Protein AF-0000000078758642 (afdb_homodimer)

Foldseek 3Di:
DWDKDWAADPPVRWIKIWIFDPPPDTDIDIGGSPDDDDDDDLVRQCVPPNDVSSQVCCCPVLVHDDDKDKDADLVLVLVCCCQLPVQFFWWQDPVGIDTDHSVRLSVLQDDDQDPVNDPVSVVSNVRSVLRVLVVCLDDVNVVVVVVVCVVPVPRMDIPDDPVVVSVVSVVVNVCVVPDDDDDDPPDDPQWDFDQDPVRDGDIDGNVVVRSVVSCCRRVVPVD/DWDKDWAADPPVRWIKIWIWDPPPDTDIDIGGSPDDDDDDDLVRQCVPPNDVSSQVCCCPVLVHDDDKDKDADLVLVLVCLCQLPVQFFWWQDPVGIDTDHSVRLSVLQDDDQDPVNDPVSVVSNVRSVLRVLVVCLDPVNVVVVVVVCVVPVPRMDIPDDPVVVSVVSVVVNVCVVPDDDDDDPPDPPQWDFDQDPVRPGDIDGNVVVRSVVSCCRRVVPVD

pLDDT: mean 82.71, std 13.51, range [29.08, 97.62]

Secondary structure (DSSP, 8-state):
-EEEEEEE-TTTT--EEEEEE-SSS-EEEEE-TT-EEEEEEHHHHHHHH-HHHHHHIIIIIS-----EEEEEEHHHHHHHHHHH-TT-EEEEETTEEEEE-HHHHHHHTS----TT---HHHHHHHHHHHHHHHHHTSHHHHHHHHHHHHH-GGGEEESS-HHHHHHHHHHHHHHHTS--EEEEESPTTSEEEEE-TTS-EEEEE-HHHHHHHHHHHHHTTT-/-EEEEEEE-TTTT--EEEEEE-SSS-EEEEE-TT-EEEEEEHHHHHHHH-HHHHHHIIIIIS-----EEEEEEHHHHHHHHHHH-TT-EEEEETTEEEEE-HHHHHHHTS----TT---HHHHHHHHHHHHHHHHHTSHHHHHHHHHHHHH-GGGEEESS-HHHHHHHHHHHHHHHTS--EEEEESPTTSEEEEE-TTS-EEEEE-HHHHHHHHHHHHHTTT-

Organism: Enterococcus faecium (strain ATCC BAA-472 / TX0016 / DO) (NCBI:txid333849)

Sequence (446 aa):
MNFLVVLKDTLIERSTFLYVQLQENKTLLHFSPEFHLEGLTLGEIYQAEGLSAVLHFFKVELELPVKDYIELSLESWDRAVVELFPEGLMIDTNDGKIHLTAAELQKQMRYQIDDENSFSIFRRQQKILKSFLKVISKKRNLIKTTQLLKKYPGLLHTSIQFPQLITMIHRFIRMQQLPSKKLFLPLTDTFRVVNREDKKKVIVIDFTRNRNVLHQVAMEKANMNFLVVLKDTLIERSTFLYVQLQENKTLLHFSPEFHLEGLTLGEIYQAEGLSAVLHFFKVELELPVKDYIELSLESWDRAVVELFPEGLMIDTNDGKIHLTAAELQKQMRYQIDDENSFSIFRRQQKILKSFLKVISKKRNLIKTTQLLKKYPGLLHTSIQFPQLITMIHRFIRMQQLPSKKLFLPLTDTFRVVNREDKKKVIVIDFTRNRNVLHQVAMEKAN

Structure (mmCIF, N/CA/C/O backbone):
data_AF-0000000078758642-model_v1
#
loop_
_entity.id
_entity.type
_entity.pdbx_description
1 polymer 'Transcriptional regulator'
#
loop_
_atom_site.group_PDB
_atom_site.id
_atom_site.type_symbol
_atom_site.label_atom_id
_atom_site.label_alt_id
_atom_site.label_comp_id
_atom_site.label_asym_id
_atom_site.label_entity_id
_atom_site.label_seq_id
_atom_site.pdbx_PDB_ins_code
_atom_site.Cartn_x
_atom_site.Cartn_y
_atom_site.Cartn_z
_atom_site.occupancy
_atom_site.B_iso_or_equiv
_atom_site.auth_seq_id
_atom_site.auth_comp_id
_atom_site.auth_asym_id
_atom_site.auth_atom_id
_atom_site.pdbx_PDB_model_num
ATOM 1 N N . MET A 1 1 ? 16.516 -22.172 -12.594 1 82.56 1 MET A N 1
ATOM 2 C CA . MET A 1 1 ? 15.547 -21.422 -13.391 1 82.56 1 MET A CA 1
ATOM 3 C C . MET A 1 1 ? 14.383 -20.953 -12.531 1 82.56 1 MET A C 1
ATOM 5 O O . MET A 1 1 ? 13.859 -21.703 -11.711 1 82.56 1 MET A O 1
ATOM 9 N N . ASN A 1 2 ? 14.102 -19.672 -12.523 1 88.81 2 ASN A N 1
ATOM 10 C CA . ASN A 1 2 ? 12.984 -19.047 -11.82 1 88.81 2 ASN A CA 1
ATOM 11 C C . ASN A 1 2 ? 11.953 -18.484 -12.797 1 88.81 2 ASN A C 1
ATOM 13 O O . ASN A 1 2 ? 12.312 -17.781 -13.742 1 88.81 2 ASN A O 1
ATOM 17 N N . PHE A 1 3 ? 10.758 -18.922 -12.578 1 91.75 3 PHE A N 1
ATOM 18 C CA . PHE A 1 3 ? 9.734 -18.406 -13.477 1 91.75 3 PHE A CA 1
ATOM 19 C C . PHE A 1 3 ? 8.422 -18.188 -12.734 1 91.75 3 PHE A C 1
ATOM 21 O O . PHE A 1 3 ? 8.234 -18.688 -11.625 1 91.75 3 PHE A O 1
ATOM 28 N N . LEU A 1 4 ? 7.578 -17.359 -13.273 1 95.5 4 LEU A N 1
ATOM 29 C CA . LEU A 1 4 ? 6.262 -17.031 -12.734 1 95.5 4 LEU A CA 1
ATOM 30 C C . LEU A 1 4 ? 5.156 -17.656 -13.578 1 95.5 4 LEU A C 1
ATOM 32 O O . LEU A 1 4 ? 5.191 -17.578 -14.812 1 95.5 4 LEU A O 1
ATOM 36 N N . VAL A 1 5 ? 4.273 -18.359 -12.953 1 94.88 5 VAL A N 1
ATOM 37 C CA . VAL A 1 5 ? 3.076 -18.875 -13.609 1 94.88 5 VAL A CA 1
ATOM 38 C C . VAL A 1 5 ? 1.867 -18.031 -13.211 1 94.88 5 VAL A C 1
ATOM 40 O O . VAL A 1 5 ? 1.606 -17.828 -12.016 1 94.88 5 VAL A O 1
ATOM 43 N N . VAL A 1 6 ? 1.162 -17.547 -14.164 1 96.25 6 VAL A N 1
ATOM 44 C CA . VAL A 1 6 ? -0.062 -16.797 -13.914 1 96.25 6 VAL A CA 1
ATOM 45 C C . VAL A 1 6 ? -1.27 -17.594 -14.391 1 96.25 6 VAL A C 1
ATOM 47 O O . VAL A 1 6 ? -1.35 -17.984 -15.555 1 96.25 6 VAL A O 1
ATOM 50 N N . LEU A 1 7 ? -2.115 -17.953 -13.516 1 95.31 7 LEU A N 1
ATOM 51 C CA . LEU A 1 7 ? -3.408 -18.547 -13.852 1 95.31 7 LEU A CA 1
ATOM 52 C C . LEU A 1 7 ? -4.48 -17.469 -13.961 1 95.31 7 LEU A C 1
ATOM 54 O O . LEU A 1 7 ? -5.074 -17.062 -12.961 1 95.31 7 LEU A O 1
ATOM 58 N N . LYS A 1 8 ? -4.688 -17.062 -15.172 1 94.38 8 LYS A N 1
ATOM 59 C CA . LYS A 1 8 ? -5.539 -15.906 -15.461 1 94.38 8 LYS A CA 1
ATOM 60 C C . LYS A 1 8 ? -7.012 -16.312 -15.508 1 94.38 8 LYS A C 1
ATOM 62 O O . LYS A 1 8 ? -7.398 -17.172 -16.297 1 94.38 8 LYS A O 1
ATOM 67 N N . ASP A 1 9 ? -7.781 -15.805 -14.672 1 91.88 9 ASP A N 1
ATOM 68 C CA . ASP A 1 9 ? -9.227 -16.031 -14.695 1 91.88 9 ASP A CA 1
ATOM 69 C C . ASP A 1 9 ? -9.969 -14.742 -15.055 1 91.88 9 ASP A C 1
ATOM 71 O O . ASP A 1 9 ? -10.219 -13.898 -14.188 1 91.88 9 ASP A O 1
ATOM 75 N N . THR A 1 10 ? -10.375 -14.648 -16.266 1 86.19 10 THR A N 1
ATOM 76 C CA . THR A 1 10 ? -11.047 -13.438 -16.734 1 86.19 10 THR A CA 1
ATOM 77 C C . THR A 1 10 ? -12.516 -13.445 -16.328 1 86.19 10 THR A C 1
ATOM 79 O O . THR A 1 10 ? -13.156 -12.391 -16.297 1 86.19 10 THR A O 1
ATOM 82 N N . LEU A 1 11 ? -12.984 -14.656 -16.109 1 84.25 11 LEU A N 1
ATOM 83 C CA . LEU A 1 11 ? -14.406 -14.773 -15.789 1 84.25 11 LEU A CA 1
ATOM 84 C C . LEU A 1 11 ? -14.719 -14.109 -14.453 1 84.25 11 LEU A C 1
ATOM 86 O O . LEU A 1 11 ? -15.688 -13.352 -14.344 1 84.25 11 LEU A O 1
ATOM 90 N N . ILE A 1 12 ? -13.875 -14.352 -13.43 1 81.94 12 ILE A N 1
ATOM 91 C CA . ILE A 1 12 ? -14.148 -13.758 -12.125 1 81.94 12 ILE A CA 1
ATOM 92 C C . ILE A 1 12 ? -13.133 -12.656 -11.828 1 81.94 12 ILE A C 1
ATOM 94 O O . ILE A 1 12 ? -13.125 -12.086 -10.734 1 81.94 12 ILE A O 1
ATOM 98 N N . GLU A 1 13 ? -12.266 -12.391 -12.75 1 81.75 13 GLU A N 1
ATOM 99 C CA . GLU A 1 13 ? -11.258 -11.344 -12.664 1 81.75 13 GLU A CA 1
ATOM 100 C C . GLU A 1 13 ? -10.375 -11.523 -11.438 1 81.75 13 GLU A C 1
ATOM 102 O O . GLU A 1 13 ? -10.117 -10.57 -10.703 1 81.75 13 GLU A O 1
ATOM 107 N N . ARG A 1 14 ? -10.094 -12.766 -11.109 1 84.5 14 ARG A N 1
ATOM 108 C CA . ARG A 1 14 ? -9.18 -13.125 -10.023 1 84.5 14 ARG A CA 1
ATOM 109 C C . ARG A 1 14 ? -8.156 -14.156 -10.492 1 84.5 14 ARG A C 1
ATOM 111 O O . ARG A 1 14 ? -8.484 -15.336 -10.648 1 84.5 14 ARG A O 1
ATOM 118 N N . SER A 1 15 ? -6.988 -13.664 -10.672 1 90.06 15 SER A N 1
ATOM 119 C CA . SER A 1 15 ? -5.898 -14.523 -11.133 1 90.06 15 SER A CA 1
ATOM 120 C C . SER A 1 15 ? -4.984 -14.914 -9.977 1 90.06 15 SER A C 1
ATOM 122 O O . SER A 1 15 ? -4.84 -14.164 -9.008 1 90.06 15 SER A O 1
ATOM 124 N N . THR A 1 16 ? -4.418 -16.078 -10.047 1 91.62 16 THR A N 1
ATOM 125 C CA . THR A 1 16 ? -3.439 -16.5 -9.055 1 91.62 16 THR A CA 1
ATOM 126 C C . THR A 1 16 ? -2.039 -16.547 -9.656 1 91.62 16 THR A C 1
ATOM 128 O O . THR A 1 16 ? -1.887 -16.594 -10.883 1 91.62 16 THR A O 1
ATOM 131 N N . PHE A 1 17 ? -1.077 -16.422 -8.789 1 94 17 PHE A N 1
ATOM 132 C CA . PHE A 1 17 ? 0.309 -16.312 -9.219 1 94 17 PHE A CA 1
ATOM 133 C C . PHE A 1 17 ? 1.184 -17.344 -8.531 1 94 17 PHE A C 1
ATOM 135 O O . PHE A 1 17 ? 1.142 -17.484 -7.305 1 94 17 PHE A O 1
ATOM 142 N N . LEU A 1 18 ? 1.919 -18.125 -9.328 1 92.5 18 LEU A N 1
ATOM 143 C CA . LEU A 1 18 ? 2.816 -19.141 -8.781 1 92.5 18 LEU A CA 1
ATOM 144 C C . LEU A 1 18 ? 4.262 -18.859 -9.188 1 92.5 18 LEU A C 1
ATOM 146 O O . LEU A 1 18 ? 4.578 -18.797 -10.375 1 92.5 18 LEU A O 1
ATOM 150 N N . TYR A 1 19 ? 5.074 -18.594 -8.148 1 91.5 19 TYR A N 1
ATOM 151 C CA . TYR A 1 19 ? 6.508 -18.438 -8.359 1 91.5 19 TYR A CA 1
ATOM 152 C C . TYR A 1 19 ? 7.234 -19.75 -8.125 1 91.5 19 TYR A C 1
ATOM 154 O O . TYR A 1 19 ? 7.094 -20.375 -7.07 1 91.5 19 TYR A O 1
ATOM 162 N N . VAL A 1 20 ? 8.031 -20.203 -9.156 1 88.94 20 VAL A N 1
ATOM 163 C CA . VAL A 1 20 ? 8.703 -21.5 -9.078 1 88.94 20 VAL A CA 1
ATOM 164 C C . VAL A 1 20 ? 10.211 -21.297 -9.234 1 88.94 20 VAL A C 1
ATOM 166 O O . VAL A 1 20 ? 10.664 -20.656 -10.188 1 88.94 20 VAL A O 1
ATOM 169 N N . GLN A 1 21 ? 10.867 -21.844 -8.297 1 85.44 21 GLN A N 1
ATOM 170 C CA . GLN A 1 21 ? 12.312 -21.922 -8.406 1 85.44 21 GLN A CA 1
ATOM 171 C C . GLN A 1 21 ? 12.766 -23.375 -8.594 1 85.44 21 GLN A C 1
ATOM 173 O O . GLN A 1 21 ? 12.562 -24.219 -7.711 1 85.44 21 GLN A O 1
ATOM 178 N N . LEU A 1 22 ? 13.328 -23.812 -9.773 1 79.81 22 LEU A N 1
ATOM 179 C CA . LEU A 1 22 ? 13.703 -25.188 -10.086 1 79.81 22 LEU A CA 1
ATOM 180 C C . LEU A 1 22 ? 15.195 -25.406 -9.898 1 79.81 22 LEU A C 1
ATOM 182 O O . LEU A 1 22 ? 15.766 -26.359 -10.438 1 79.81 22 LEU A O 1
ATOM 186 N N . GLN A 1 23 ? 15.844 -24.703 -9.156 1 73.94 23 GLN A N 1
ATOM 187 C CA . GLN A 1 23 ? 17.25 -24.969 -8.914 1 73.94 23 GLN A CA 1
ATOM 188 C C . GLN A 1 23 ? 17.438 -25.984 -7.777 1 73.94 23 GLN A C 1
ATOM 190 O O . GLN A 1 23 ? 16.531 -26.766 -7.492 1 73.94 23 GLN A O 1
ATOM 195 N N . GLU A 1 24 ? 18.5 -26.016 -7.051 1 61.09 24 GLU A N 1
ATOM 196 C CA . GLU A 1 24 ? 18.859 -27.047 -6.09 1 61.09 24 GLU A CA 1
ATOM 197 C C . GLU A 1 24 ? 17.781 -27.203 -5.016 1 61.09 24 GLU A C 1
ATOM 199 O O . GLU A 1 24 ? 17.469 -28.328 -4.598 1 61.09 24 GLU A O 1
ATOM 204 N N . ASN A 1 25 ? 17.203 -26.109 -4.602 1 62 25 ASN A N 1
ATOM 205 C CA . ASN A 1 25 ? 16.109 -26.203 -3.639 1 62 25 ASN A CA 1
ATOM 206 C C . ASN A 1 25 ? 14.805 -25.672 -4.215 1 62 25 ASN A C 1
ATOM 208 O O . ASN A 1 25 ? 14.742 -24.516 -4.648 1 62 25 ASN A O 1
ATOM 212 N N . LYS A 1 26 ? 13.898 -26.656 -4.598 1 70.44 26 LYS A N 1
ATOM 213 C CA . LYS A 1 26 ? 12.617 -26.328 -5.207 1 70.44 26 LYS A CA 1
ATOM 214 C C . LYS A 1 26 ? 11.766 -25.469 -4.273 1 70.44 26 LYS A C 1
ATOM 216 O O . LYS A 1 26 ? 11.547 -25.844 -3.117 1 70.44 26 LYS A O 1
ATOM 221 N N . THR A 1 27 ? 11.562 -24.203 -4.703 1 78.62 27 THR A N 1
ATOM 222 C CA . THR A 1 27 ? 10.672 -23.312 -3.947 1 78.62 27 THR A CA 1
ATOM 223 C C . THR A 1 27 ? 9.438 -22.969 -4.766 1 78.62 27 THR A C 1
ATOM 225 O O . THR A 1 27 ? 9.547 -22.609 -5.941 1 78.62 27 THR A O 1
ATOM 228 N N . LEU A 1 28 ? 8.352 -23.297 -4.203 1 84.88 28 LEU A N 1
ATOM 229 C CA . LEU A 1 28 ? 7.07 -22.953 -4.809 1 84.88 28 LEU A CA 1
ATOM 230 C C . LEU A 1 28 ? 6.309 -21.953 -3.939 1 84.88 28 LEU A C 1
ATOM 232 O O . LEU A 1 28 ? 5.977 -22.266 -2.789 1 84.88 28 LEU A O 1
ATOM 236 N N . LEU A 1 29 ? 6.113 -20.781 -4.527 1 87.31 29 LEU A N 1
ATOM 237 C CA . LEU A 1 29 ? 5.359 -19.75 -3.814 1 87.31 29 LEU A CA 1
ATOM 238 C C . LEU A 1 29 ? 4.059 -19.438 -4.543 1 87.31 29 LEU A C 1
ATOM 240 O O . LEU A 1 29 ? 4.074 -19.062 -5.719 1 87.31 29 LEU A O 1
ATOM 244 N N . HIS A 1 30 ? 2.947 -19.594 -3.857 1 89.12 30 HIS A N 1
ATOM 245 C CA . HIS A 1 30 ? 1.639 -19.297 -4.43 1 89.12 30 HIS A CA 1
ATOM 246 C C . HIS A 1 30 ? 1.058 -18.016 -3.844 1 89.12 30 HIS A C 1
ATOM 248 O O . HIS A 1 30 ? 0.924 -17.891 -2.625 1 89.12 30 HIS A O 1
ATOM 254 N N . PHE A 1 31 ? 0.728 -17.125 -4.75 1 88.25 31 PHE A N 1
ATOM 255 C CA . PHE A 1 31 ? 0.212 -15.836 -4.309 1 88.25 31 PHE A CA 1
ATOM 256 C C . PHE A 1 31 ? -1.251 -15.672 -4.703 1 88.25 31 PHE A C 1
ATOM 258 O O . PHE A 1 31 ? -1.626 -15.953 -5.844 1 88.25 31 PHE A O 1
ATOM 265 N N . SER A 1 32 ? -1.972 -15.227 -3.766 1 86.12 32 SER A N 1
ATOM 266 C CA . SER A 1 32 ? -3.346 -14.836 -4.062 1 86.12 32 SER A CA 1
ATOM 267 C C . SER A 1 32 ? -3.391 -13.508 -4.816 1 86.12 32 SER A C 1
ATOM 269 O O . SER A 1 32 ? -2.467 -12.695 -4.711 1 86.12 32 SER A O 1
ATOM 271 N N . PRO A 1 33 ? -4.469 -13.289 -5.543 1 85.38 33 PRO A N 1
ATOM 272 C CA . PRO A 1 33 ? -4.613 -11.984 -6.203 1 85.38 33 PRO A CA 1
ATOM 273 C C . PRO A 1 33 ? -4.73 -10.828 -5.215 1 85.38 33 PRO A C 1
ATOM 275 O O . PRO A 1 33 ? -4.48 -9.68 -5.57 1 85.38 33 PRO A O 1
ATOM 278 N N . GLU A 1 34 ? -5.031 -11.086 -3.945 1 77.88 34 GLU A N 1
ATOM 279 C CA . GLU A 1 34 ? -5.234 -10.039 -2.947 1 77.88 34 GLU A CA 1
ATOM 280 C C . GLU A 1 34 ? -3.92 -9.648 -2.281 1 77.88 34 GLU A C 1
ATOM 282 O O . GLU A 1 34 ? -3.869 -8.68 -1.514 1 77.88 34 GLU A O 1
ATOM 287 N N . PHE A 1 35 ? -2.961 -10.414 -2.662 1 80.62 35 PHE A N 1
ATOM 288 C CA . PHE A 1 35 ? -1.677 -10.125 -2.033 1 80.62 35 PHE A CA 1
ATOM 289 C C . PHE A 1 35 ? -1.177 -8.742 -2.439 1 80.62 35 PHE A C 1
ATOM 291 O O . PHE A 1 35 ? -1.293 -8.352 -3.604 1 80.62 35 PHE A O 1
ATOM 298 N N . HIS A 1 36 ? -0.749 -7.977 -1.498 1 75.12 36 HIS A N 1
ATOM 299 C CA . HIS A 1 36 ? -0.187 -6.652 -1.748 1 75.12 36 HIS A CA 1
ATOM 300 C C . HIS A 1 36 ? 0.88 -6.305 -0.717 1 75.12 36 HIS A C 1
ATOM 302 O O . HIS A 1 36 ? 0.966 -6.941 0.334 1 75.12 36 HIS A O 1
ATOM 308 N N . LEU A 1 37 ? 1.744 -5.402 -1.104 1 67.69 37 LEU A N 1
ATOM 309 C CA . LEU A 1 37 ? 2.693 -4.832 -0.155 1 67.69 37 LEU A CA 1
ATOM 310 C C . LEU A 1 37 ? 2.197 -3.486 0.366 1 67.69 37 LEU A C 1
ATOM 312 O O . LEU A 1 37 ? 1.196 -2.957 -0.121 1 67.69 37 LEU A O 1
ATOM 316 N N . GLU A 1 38 ? 2.777 -3.146 1.451 1 62.97 38 GLU A N 1
ATOM 317 C CA . GLU A 1 38 ? 2.434 -1.85 2.027 1 62.97 38 GLU A CA 1
ATOM 318 C C . GLU A 1 38 ? 2.709 -0.718 1.041 1 62.97 38 GLU A C 1
ATOM 320 O O . GLU A 1 38 ? 3.695 -0.755 0.304 1 62.97 38 GLU A O 1
ATOM 325 N N . GLY A 1 39 ? 1.66 0.075 0.82 1 65.31 39 GLY A N 1
ATOM 326 C CA . GLY A 1 39 ? 1.907 1.26 0.014 1 65.31 39 GLY A CA 1
ATOM 327 C C . GLY A 1 39 ? 2.896 2.219 0.649 1 65.31 39 GLY A C 1
ATOM 328 O O . GLY A 1 39 ? 3.334 2.008 1.783 1 65.31 39 GLY A O 1
ATOM 329 N N . LEU A 1 40 ? 3.365 3.129 -0.183 1 70.62 40 LEU A N 1
ATOM 330 C CA . LEU A 1 40 ? 4.227 4.168 0.371 1 70.62 40 LEU A CA 1
ATOM 331 C C . LEU A 1 40 ? 3.477 5.004 1.404 1 70.62 40 LEU A C 1
ATOM 333 O O . LEU A 1 40 ? 2.299 5.312 1.22 1 70.62 40 LEU A O 1
ATOM 337 N N . THR A 1 41 ? 4.172 5.266 2.465 1 79.94 41 THR A N 1
ATOM 338 C CA . THR A 1 41 ? 3.604 6.176 3.455 1 79.94 41 THR A CA 1
ATOM 339 C C . THR A 1 41 ? 3.619 7.613 2.945 1 79.94 41 THR A C 1
ATOM 341 O O . THR A 1 41 ? 4.312 7.926 1.973 1 79.94 41 THR A O 1
ATOM 344 N N . LEU A 1 42 ? 2.883 8.5 3.617 1 86.69 42 LEU A N 1
ATOM 345 C CA . LEU A 1 42 ? 2.873 9.914 3.27 1 86.69 42 LEU A CA 1
ATOM 346 C C . LEU A 1 42 ? 4.277 10.5 3.34 1 86.69 42 LEU A C 1
ATOM 348 O O . LEU A 1 42 ? 4.676 11.281 2.469 1 86.69 42 LEU A O 1
ATOM 352 N N . GLY A 1 43 ? 4.91 10.117 4.383 1 87.5 43 GLY A N 1
ATOM 353 C CA . GLY A 1 43 ? 6.277 10.586 4.531 1 87.5 43 GLY A CA 1
ATOM 354 C C . GLY A 1 43 ? 7.188 10.141 3.398 1 87.5 43 GLY A C 1
ATOM 355 O O . GLY A 1 43 ? 8 10.914 2.904 1 87.5 43 GLY A O 1
ATOM 356 N N . GLU A 1 44 ? 7.055 8.898 3.012 1 82.62 44 GLU A N 1
ATOM 357 C CA . GLU A 1 44 ? 7.867 8.359 1.922 1 82.62 44 GLU A CA 1
ATOM 358 C C . GLU A 1 44 ? 7.52 9.031 0.596 1 82.62 44 GLU A C 1
ATOM 360 O O . GLU A 1 44 ? 8.406 9.328 -0.207 1 82.62 44 GLU A O 1
ATOM 365 N N . ILE A 1 45 ? 6.266 9.219 0.353 1 85.5 45 ILE A N 1
ATOM 366 C CA . ILE A 1 45 ? 5.82 9.906 -0.854 1 85.5 45 ILE A CA 1
ATOM 367 C C . ILE A 1 45 ? 6.426 11.305 -0.902 1 85.5 45 ILE A C 1
ATOM 369 O O . ILE A 1 45 ? 6.973 11.719 -1.929 1 85.5 45 ILE A O 1
ATOM 373 N N . TYR A 1 46 ? 6.363 11.961 0.247 1 92.75 46 TYR A N 1
ATOM 374 C CA . TYR A 1 46 ? 6.871 13.328 0.336 1 92.75 46 TYR A CA 1
ATOM 375 C C . TYR A 1 46 ? 8.375 13.367 0.084 1 92.75 46 TYR A C 1
ATOM 377 O O . TYR A 1 46 ? 8.867 14.219 -0.66 1 92.75 46 TYR A O 1
ATOM 385 N N . GLN A 1 47 ? 9.055 12.453 0.651 1 88.12 47 GLN A N 1
ATOM 386 C CA . GLN A 1 47 ? 10.508 12.422 0.535 1 88.12 47 GLN A CA 1
ATOM 387 C C . GLN A 1 47 ? 10.945 12.055 -0.882 1 88.12 47 GLN A C 1
ATOM 389 O O . GLN A 1 47 ? 11.883 12.633 -1.421 1 88.12 47 GLN A O 1
ATOM 394 N N . ALA A 1 48 ? 10.242 11.148 -1.464 1 84.5 48 ALA A N 1
ATOM 395 C CA . ALA A 1 48 ? 10.664 10.594 -2.75 1 84.5 48 ALA A CA 1
ATOM 396 C C . ALA A 1 48 ? 10.164 11.453 -3.906 1 84.5 48 ALA A C 1
ATOM 398 O O . ALA A 1 48 ? 10.859 11.625 -4.91 1 84.5 48 ALA A O 1
ATOM 399 N N . GLU A 1 49 ? 8.938 12.016 -3.797 1 89.94 49 GLU A N 1
ATOM 400 C CA . GLU A 1 49 ? 8.289 12.586 -4.973 1 89.94 49 GLU A CA 1
ATOM 401 C C . GLU A 1 49 ? 7.914 14.047 -4.738 1 89.94 49 GLU A C 1
ATOM 403 O O . GLU A 1 49 ? 7.457 14.734 -5.66 1 89.94 49 GLU A O 1
ATOM 408 N N . GLY A 1 50 ? 8.016 14.461 -3.492 1 92.56 50 GLY A N 1
ATOM 409 C CA . GLY A 1 50 ? 7.828 15.867 -3.199 1 92.56 50 GLY A CA 1
ATOM 410 C C . GLY A 1 50 ? 6.387 16.234 -2.9 1 92.56 50 GLY A C 1
ATOM 411 O O . GLY A 1 50 ? 5.531 15.352 -2.797 1 92.56 50 GLY A O 1
ATOM 412 N N . LEU A 1 51 ? 6.172 17.547 -2.787 1 94.81 51 LEU A N 1
ATOM 413 C CA . LEU A 1 51 ? 4.891 18.078 -2.33 1 94.81 51 LEU A CA 1
ATOM 414 C C . LEU A 1 51 ? 3.795 17.812 -3.357 1 94.81 51 LEU A C 1
ATOM 416 O O . LEU A 1 51 ? 2.652 17.531 -2.992 1 94.81 51 LEU A O 1
ATOM 420 N N . SER A 1 52 ? 4.102 17.953 -4.617 1 94 52 SER A N 1
ATOM 421 C CA . SER A 1 52 ? 3.105 17.734 -5.664 1 94 52 SER A CA 1
ATOM 422 C C . SER A 1 52 ? 2.504 16.344 -5.582 1 94 52 SER A C 1
ATOM 424 O O . SER A 1 52 ? 1.304 16.156 -5.805 1 94 52 SER A O 1
ATOM 426 N N . ALA A 1 53 ? 3.305 15.328 -5.219 1 92.25 53 ALA A N 1
ATOM 427 C CA . ALA A 1 53 ? 2.828 13.953 -5.078 1 92.25 53 ALA A CA 1
ATOM 428 C C . ALA A 1 53 ? 1.923 13.805 -3.859 1 92.25 53 ALA A C 1
ATOM 430 O O . ALA A 1 53 ? 0.943 13.062 -3.893 1 92.25 53 ALA A O 1
ATOM 431 N N . VAL A 1 54 ? 2.297 14.516 -2.787 1 94.19 54 VAL A N 1
ATOM 432 C CA . VAL A 1 54 ? 1.472 14.484 -1.584 1 94.19 54 VAL A CA 1
ATOM 433 C C . VAL A 1 54 ? 0.102 15.094 -1.88 1 94.19 54 VAL A C 1
ATOM 435 O O . VAL A 1 54 ? -0.928 14.539 -1.49 1 94.19 54 VAL A O 1
ATOM 438 N N . LEU A 1 55 ? 0.111 16.25 -2.617 1 94.94 55 LEU A N 1
ATOM 439 C CA . LEU A 1 55 ? -1.145 16.891 -2.982 1 94.94 55 LEU A CA 1
ATOM 440 C C . LEU A 1 55 ? -1.99 15.977 -3.863 1 94.94 55 LEU A C 1
ATOM 442 O O . LEU A 1 55 ? -3.207 15.891 -3.684 1 94.94 55 LEU A O 1
ATOM 446 N N . HIS A 1 56 ? -1.386 15.344 -4.777 1 90.94 56 HIS A N 1
ATOM 447 C CA . HIS A 1 56 ? -2.078 14.383 -5.629 1 90.94 56 HIS A CA 1
ATOM 448 C C . HIS A 1 56 ? -2.672 13.242 -4.809 1 90.94 56 HIS A C 1
ATOM 450 O O . HIS A 1 56 ? -3.801 12.812 -5.059 1 90.94 56 HIS A O 1
ATOM 456 N N . PHE A 1 57 ? -1.932 12.711 -3.83 1 87.38 57 PHE A N 1
ATOM 457 C CA . PHE A 1 57 ? -2.398 11.648 -2.945 1 87.38 57 PHE A CA 1
ATOM 458 C C . PHE A 1 57 ? -3.662 12.078 -2.207 1 87.38 57 PHE A C 1
ATOM 460 O O . PHE A 1 57 ? -4.637 11.32 -2.143 1 87.38 57 PHE A O 1
ATOM 467 N N . PHE A 1 58 ? -3.643 13.305 -1.669 1 90.06 58 PHE A N 1
ATOM 468 C CA . PHE A 1 58 ? -4.797 13.805 -0.938 1 90.06 58 PHE A CA 1
ATOM 469 C C . PHE A 1 58 ? -6 13.969 -1.864 1 90.06 58 PHE A C 1
ATOM 471 O O . PHE A 1 58 ? -7.113 13.57 -1.52 1 90.06 58 PHE A O 1
ATOM 478 N N . LYS A 1 59 ? -5.809 14.492 -3.02 1 87.31 59 LYS A N 1
ATOM 479 C CA . LYS A 1 59 ? -6.891 14.797 -3.951 1 87.31 59 LYS A CA 1
ATOM 480 C C . LYS A 1 59 ? -7.48 13.523 -4.547 1 87.31 59 LYS A C 1
ATOM 482 O O . LYS A 1 59 ? -8.703 13.367 -4.602 1 87.31 59 LYS A O 1
ATOM 487 N N . VAL A 1 60 ? -6.633 12.609 -4.906 1 81.94 60 VAL A N 1
ATOM 488 C CA . VAL A 1 60 ? -7.082 11.484 -5.711 1 81.94 60 VAL A CA 1
ATOM 489 C C . VAL A 1 60 ? -7.32 10.273 -4.812 1 81.94 60 VAL A C 1
ATOM 491 O O . VAL A 1 60 ? -8.391 9.656 -4.863 1 81.94 60 VAL A O 1
ATOM 494 N N . GLU A 1 61 ? -6.301 9.953 -3.969 1 74.5 61 GLU A N 1
ATOM 495 C CA . GLU A 1 61 ? -6.391 8.727 -3.174 1 74.5 61 GLU A CA 1
ATOM 496 C C . GLU A 1 61 ? -7.324 8.914 -1.979 1 74.5 61 GLU A C 1
ATOM 498 O O . GLU A 1 61 ? -8.078 8.008 -1.625 1 74.5 61 GLU A O 1
ATOM 503 N N . LEU A 1 62 ? -7.23 10.062 -1.333 1 81.31 62 LEU A N 1
ATOM 504 C CA . LEU A 1 62 ? -8.047 10.305 -0.145 1 81.31 62 LEU A CA 1
ATOM 505 C C . LEU A 1 62 ? -9.336 11.023 -0.506 1 81.31 62 LEU A C 1
ATOM 507 O O . LEU A 1 62 ? -10.25 11.125 0.32 1 81.31 62 LEU A O 1
ATOM 511 N N . GLU A 1 63 ? -9.406 11.586 -1.745 1 82.12 63 GLU A N 1
ATOM 512 C CA . GLU A 1 63 ? -10.57 12.312 -2.236 1 82.12 63 GLU A CA 1
ATOM 513 C C . GLU A 1 63 ? -10.867 13.539 -1.379 1 82.12 63 GLU A C 1
ATOM 515 O O . GLU A 1 63 ? -12.016 13.797 -1.032 1 82.12 63 GLU A O 1
ATOM 520 N N . LEU A 1 64 ? -9.828 14.148 -0.91 1 84.94 64 LEU A N 1
ATOM 521 C CA . LEU A 1 64 ? -9.906 15.414 -0.193 1 84.94 64 LEU A CA 1
ATOM 522 C C . LEU A 1 64 ? -9.461 16.578 -1.083 1 84.94 64 LEU A C 1
ATOM 524 O O . LEU A 1 64 ? -8.297 16.641 -1.487 1 84.94 64 LEU A O 1
ATOM 528 N N . PRO A 1 65 ? -10.391 17.328 -1.372 1 86.88 65 PRO A N 1
ATOM 529 C CA . PRO A 1 65 ? -10.008 18.438 -2.24 1 86.88 65 PRO A CA 1
ATOM 530 C C . PRO A 1 65 ? -8.977 19.359 -1.599 1 86.88 65 PRO A C 1
ATOM 532 O O . PRO A 1 65 ? -9.156 19.797 -0.459 1 86.88 65 PRO A O 1
ATOM 535 N N . VAL A 1 66 ? -7.875 19.547 -2.279 1 90.31 66 VAL A N 1
ATOM 536 C CA . VAL A 1 66 ? -6.809 20.438 -1.828 1 90.31 66 VAL A CA 1
ATOM 537 C C . VAL A 1 66 ? -6.461 21.422 -2.936 1 90.31 66 VAL A C 1
ATOM 539 O O . VAL A 1 66 ? -6.168 21.031 -4.066 1 90.31 66 VAL A O 1
ATOM 542 N N . LYS A 1 67 ? -6.629 22.656 -2.633 1 86.25 67 LYS A N 1
ATOM 543 C CA . LYS A 1 67 ? -6.359 23.703 -3.613 1 86.25 67 LYS A CA 1
ATOM 544 C C . LYS A 1 67 ? -5.035 24.406 -3.32 1 86.25 67 LYS A C 1
ATOM 546 O O . LYS A 1 67 ? -4.281 24.719 -4.238 1 86.25 67 LYS A O 1
ATOM 551 N N . ASP A 1 68 ? -4.805 24.641 -2.074 1 93.69 68 ASP A N 1
ATOM 552 C CA . ASP A 1 68 ? -3.656 25.438 -1.634 1 93.69 68 ASP A CA 1
ATOM 553 C C . ASP A 1 68 ? -2.811 24.656 -0.627 1 93.69 68 ASP A C 1
ATOM 555 O O . ASP A 1 68 ? -3.248 23.625 -0.107 1 93.69 68 ASP A O 1
ATOM 559 N N . TYR A 1 69 ? -1.606 25.094 -0.473 1 96.62 69 TYR A N 1
ATOM 560 C CA . TYR A 1 69 ? -0.729 24.438 0.486 1 96.62 69 TYR A CA 1
ATOM 561 C C . TYR A 1 69 ? 0.16 25.438 1.199 1 96.62 69 TYR A C 1
ATOM 563 O O . TYR A 1 69 ? 0.381 26.547 0.696 1 96.62 69 TYR A O 1
ATOM 571 N N . ILE A 1 70 ? 0.592 25.125 2.393 1 95.44 70 ILE A N 1
ATOM 572 C CA . ILE A 1 70 ? 1.618 25.797 3.176 1 95.44 70 ILE A CA 1
ATOM 573 C C . ILE A 1 70 ? 2.678 24.797 3.621 1 95.44 70 ILE A C 1
ATOM 575 O O . ILE A 1 70 ? 2.367 23.812 4.305 1 95.44 70 ILE A O 1
ATOM 579 N N . GLU A 1 71 ? 3.854 24.984 3.211 1 96.38 71 GLU A N 1
ATOM 580 C CA . GLU A 1 71 ? 4.965 24.141 3.648 1 96.38 71 GLU A CA 1
ATOM 581 C C . GLU A 1 71 ? 5.914 24.906 4.559 1 96.38 71 GLU A C 1
ATOM 583 O O . GLU A 1 71 ? 6.527 25.891 4.137 1 96.38 71 GLU A O 1
ATOM 588 N N . LEU A 1 72 ? 5.996 24.5 5.773 1 94.69 72 LEU A N 1
ATOM 589 C CA . LEU A 1 72 ? 6.859 25.109 6.777 1 94.69 72 LEU A CA 1
ATOM 590 C C . LEU A 1 72 ? 7.91 24.125 7.266 1 94.69 72 LEU A C 1
ATOM 592 O O . LEU A 1 72 ? 7.57 23.078 7.836 1 94.69 72 LEU A O 1
ATOM 596 N N . SER A 1 73 ? 9.172 24.438 7.023 1 94.38 73 SER A N 1
ATOM 597 C CA . SER A 1 73 ? 10.211 23.594 7.602 1 94.38 73 SER A CA 1
ATOM 598 C C . SER A 1 73 ? 10.375 23.875 9.094 1 94.38 73 SER A C 1
ATOM 600 O O . SER A 1 73 ? 10.234 25.016 9.539 1 94.38 73 SER A O 1
ATOM 602 N N . LEU A 1 74 ? 10.727 22.812 9.805 1 94.88 74 LEU A N 1
ATOM 603 C CA . LEU A 1 74 ? 10.891 23.016 11.242 1 94.88 74 LEU A CA 1
ATOM 604 C C . LEU A 1 74 ? 12.156 23.812 11.539 1 94.88 74 LEU A C 1
ATOM 606 O O . LEU A 1 74 ? 12.297 24.391 12.617 1 94.88 74 LEU A O 1
ATOM 610 N N . GLU A 1 75 ? 13.055 23.859 10.586 1 94.12 75 GLU A N 1
ATOM 611 C CA . GLU A 1 75 ? 14.164 24.797 10.688 1 94.12 75 GLU A CA 1
ATOM 612 C C . GLU A 1 75 ? 13.672 26.234 10.633 1 94.12 75 GLU A C 1
ATOM 614 O O . GLU A 1 75 ? 14.133 27.094 11.398 1 94.12 75 GLU A O 1
ATOM 619 N N . SER A 1 76 ? 12.797 26.469 9.68 1 94.31 76 SER A N 1
ATOM 620 C CA . SER A 1 76 ? 12.18 27.781 9.578 1 94.31 76 SER A CA 1
ATOM 621 C C . SER A 1 76 ? 11.375 28.109 10.828 1 94.31 76 SER A C 1
ATOM 623 O O . SER A 1 76 ? 11.398 29.234 11.312 1 94.31 76 SER A O 1
ATOM 625 N N . TRP A 1 77 ? 10.617 27.125 11.273 1 95.81 77 TRP A N 1
ATOM 626 C CA . TRP A 1 77 ? 9.891 27.266 12.523 1 95.81 77 TRP A CA 1
ATOM 627 C C . TRP A 1 77 ? 10.828 27.672 13.656 1 95.81 77 TRP A C 1
ATOM 629 O O . TRP A 1 77 ? 10.531 28.594 14.422 1 95.81 77 TRP A O 1
ATOM 639 N N . ASP A 1 78 ? 11.953 27.016 13.773 1 96 78 ASP A N 1
ATOM 640 C CA . ASP A 1 78 ? 12.922 27.297 14.828 1 96 78 ASP A CA 1
ATOM 641 C C . ASP A 1 78 ? 13.398 28.734 14.766 1 96 78 ASP A C 1
ATOM 643 O O . ASP A 1 78 ? 13.477 29.422 15.789 1 96 78 ASP A O 1
ATOM 647 N N . ARG A 1 79 ? 13.648 29.156 13.633 1 94.38 79 ARG A N 1
ATOM 648 C CA . ARG A 1 79 ? 14.094 30.531 13.445 1 94.38 79 ARG A CA 1
ATOM 649 C C . ARG A 1 79 ? 12.992 31.531 13.805 1 94.38 79 ARG A C 1
ATOM 651 O O . ARG A 1 79 ? 13.25 32.531 14.492 1 94.38 79 ARG A O 1
ATOM 658 N N . ALA A 1 80 ? 11.805 31.266 13.305 1 95.12 80 ALA A N 1
ATOM 659 C CA . ALA A 1 80 ? 10.68 32.188 13.531 1 95.12 80 ALA A CA 1
ATOM 660 C C . ALA A 1 80 ? 10.391 32.312 15.023 1 95.12 80 ALA A C 1
ATOM 662 O O . ALA A 1 80 ? 10.164 33.438 15.516 1 95.12 80 ALA A O 1
ATOM 663 N N . VAL A 1 81 ? 10.414 31.203 15.742 1 95.75 81 VAL A N 1
ATOM 664 C CA . VAL A 1 81 ? 10.055 31.219 17.156 1 95.75 81 VAL A CA 1
ATOM 665 C C . VAL A 1 81 ? 11.086 32.031 17.953 1 95.75 81 VAL A C 1
ATOM 667 O O . VAL A 1 81 ? 10.727 32.781 18.859 1 95.75 81 VAL A O 1
ATOM 670 N N . VAL A 1 82 ? 12.352 31.859 17.625 1 95.19 82 VAL A N 1
ATOM 671 C CA . VAL A 1 82 ? 13.406 32.562 18.328 1 95.19 82 VAL A CA 1
ATOM 672 C C . VAL A 1 82 ? 13.312 34.062 18.031 1 95.19 82 VAL A C 1
ATOM 674 O O . VAL A 1 82 ? 13.508 34.906 18.922 1 95.19 82 VAL A O 1
ATOM 677 N N . GLU A 1 83 ? 13.016 34.406 16.812 1 94.06 83 GLU A N 1
ATOM 678 C CA . GLU A 1 83 ? 12.977 35.812 16.391 1 94.06 83 GLU A CA 1
ATOM 679 C C . GLU A 1 83 ? 11.711 36.5 16.891 1 94.06 83 GLU A C 1
ATOM 681 O O . GLU A 1 83 ? 11.75 37.656 17.312 1 94.06 83 GLU A O 1
ATOM 686 N N . LEU A 1 84 ? 10.617 35.844 16.828 1 94.44 84 LEU A N 1
ATOM 687 C CA . LEU A 1 84 ? 9.344 36.469 17.156 1 94.44 84 LEU A CA 1
ATOM 688 C C . LEU A 1 84 ? 9.078 36.406 18.656 1 94.44 84 LEU A C 1
ATOM 690 O O . LEU A 1 84 ? 8.43 37.281 19.234 1 94.44 84 LEU A O 1
ATOM 694 N N . PHE A 1 85 ? 9.516 35.25 19.234 1 94.75 85 PHE A N 1
ATOM 695 C CA . PHE A 1 85 ? 9.203 35 20.641 1 94.75 85 PHE A CA 1
ATOM 696 C C . PHE A 1 85 ? 10.438 34.531 21.391 1 94.75 85 PHE A C 1
ATOM 698 O O . PHE A 1 85 ? 10.438 33.438 21.953 1 94.75 85 PHE A O 1
ATOM 705 N N . PRO A 1 86 ? 11.406 35.344 21.531 1 95 86 PRO A N 1
ATOM 706 C CA . PRO A 1 86 ? 12.625 34.938 22.219 1 95 86 PRO A CA 1
ATOM 707 C C . PRO A 1 86 ? 12.375 34.531 23.672 1 95 86 PRO A C 1
ATOM 709 O O . PRO A 1 86 ? 13.102 33.719 24.219 1 95 86 PRO A O 1
ATOM 712 N N . GLU A 1 87 ? 11.375 35.125 24.344 1 95.38 87 GLU A N 1
ATOM 713 C CA . GLU A 1 87 ? 11.07 34.812 25.734 1 95.38 87 GLU A CA 1
ATOM 714 C C . GLU A 1 87 ? 10.07 33.656 25.844 1 95.38 87 GLU A C 1
ATOM 716 O O . GLU A 1 87 ? 9.68 33.281 26.953 1 95.38 87 GLU A O 1
ATOM 721 N N . GLY A 1 88 ? 9.648 33.219 24.75 1 96.06 88 GLY A N 1
ATOM 722 C CA . GLY A 1 88 ? 8.688 32.125 24.75 1 96.06 88 GLY A CA 1
ATOM 723 C C . GLY A 1 88 ? 7.27 32.562 24.469 1 96.06 88 GLY A C 1
ATOM 724 O O . GLY A 1 88 ? 7.043 33.688 24.031 1 96.06 88 GLY A O 1
ATOM 725 N N . LEU A 1 89 ? 6.387 31.578 24.531 1 95.56 89 LEU A N 1
ATOM 726 C CA . LEU A 1 89 ? 4.984 31.797 24.188 1 95.56 89 LEU A CA 1
ATOM 727 C C . LEU A 1 89 ? 4.066 31.094 25.188 1 95.56 89 LEU A C 1
ATOM 729 O O . LEU A 1 89 ? 4.391 30.016 25.672 1 95.56 89 LEU A O 1
ATOM 733 N N . MET A 1 90 ? 3.01 31.812 25.5 1 95.25 90 MET A N 1
ATOM 734 C CA . MET A 1 90 ? 1.975 31.172 26.312 1 95.25 90 MET A CA 1
ATOM 735 C C . MET A 1 90 ? 1.094 30.266 25.453 1 95.25 90 MET A C 1
ATOM 737 O O . MET A 1 90 ? 0.549 30.703 24.438 1 95.25 90 MET A O 1
ATOM 741 N N . ILE A 1 91 ? 0.95 29 25.828 1 95.25 91 ILE A N 1
ATOM 742 C CA . ILE A 1 91 ? 0.182 28.016 25.062 1 95.25 91 ILE A CA 1
ATOM 743 C C . ILE A 1 91 ? -1.12 27.703 25.797 1 95.25 91 ILE A C 1
ATOM 745 O O . ILE A 1 91 ? -1.108 27.391 27 1 95.25 91 ILE A O 1
ATOM 749 N N . ASP A 1 92 ? -2.184 27.766 25.016 1 91.12 92 ASP A N 1
ATOM 750 C CA . ASP A 1 92 ? -3.48 27.391 25.562 1 91.12 92 ASP A CA 1
ATOM 751 C C . ASP A 1 92 ? -3.619 25.875 25.641 1 91.12 92 ASP A C 1
ATOM 753 O O . ASP A 1 92 ? -3.43 25.172 24.641 1 91.12 92 ASP A O 1
ATOM 757 N N . THR A 1 93 ? -3.863 25.359 26.828 1 86.88 93 THR A N 1
ATOM 758 C CA . THR A 1 93 ? -4.137 23.938 27.016 1 86.88 93 THR A CA 1
ATOM 759 C C . THR A 1 93 ? -5.539 23.719 27.578 1 86.88 93 THR A C 1
ATOM 761 O O . THR A 1 93 ? -6.27 24.688 27.828 1 86.88 93 THR A O 1
ATOM 764 N N . ASN A 1 94 ? -5.93 22.422 27.734 1 80.62 94 ASN A N 1
ATOM 765 C CA . ASN A 1 94 ? -7.242 22.109 28.297 1 80.62 94 ASN A CA 1
ATOM 766 C C . ASN A 1 94 ? -7.359 22.594 29.734 1 80.62 94 ASN A C 1
ATOM 768 O O . ASN A 1 94 ? -8.445 22.953 30.188 1 80.62 94 ASN A O 1
ATOM 772 N N . ASP A 1 95 ? -6.277 22.594 30.5 1 83.94 95 ASP A N 1
ATOM 773 C CA . ASP A 1 95 ? -6.285 22.891 31.922 1 83.94 95 ASP A CA 1
ATOM 774 C C . ASP A 1 95 ? -5.77 24.312 32.188 1 83.94 95 ASP A C 1
ATOM 776 O O . ASP A 1 95 ? -5.379 24.641 33.312 1 83.94 95 ASP A O 1
ATOM 780 N N . GLY A 1 96 ? -5.703 25.047 31.078 1 87 96 GLY A N 1
ATOM 781 C CA . GLY A 1 96 ? -5.195 26.391 31.281 1 87 96 GLY A CA 1
ATOM 782 C C . GLY A 1 96 ? -4.113 26.781 30.297 1 87 96 GLY A C 1
ATOM 783 O O . GLY A 1 96 ? -4.168 26.391 29.125 1 87 96 GLY A O 1
ATOM 784 N N . LYS A 1 97 ? -3.246 27.719 30.859 1 92.81 97 LYS A N 1
ATOM 785 C CA . LYS A 1 97 ? -2.148 28.172 30.016 1 92.81 97 LYS A CA 1
ATOM 786 C C . LYS A 1 97 ? -0.798 27.734 30.578 1 92.81 97 LYS A C 1
ATOM 788 O O . LYS A 1 97 ? -0.607 27.719 31.797 1 92.81 97 LYS A O 1
ATOM 793 N N . ILE A 1 98 ? 0.034 27.391 29.672 1 95.12 98 ILE A N 1
ATOM 794 C CA . ILE A 1 98 ? 1.395 27.047 30.062 1 95.12 98 ILE A CA 1
ATOM 795 C C . ILE A 1 98 ? 2.395 27.844 29.234 1 95.12 98 ILE A C 1
ATOM 797 O O . ILE A 1 98 ? 2.148 28.125 28.062 1 95.12 98 ILE A O 1
ATOM 801 N N . HIS A 1 99 ? 3.43 28.219 29.953 1 96.81 99 HIS A N 1
ATOM 802 C CA . HIS A 1 99 ? 4.496 28.922 29.25 1 96.81 99 HIS A CA 1
ATOM 803 C C . HIS A 1 99 ? 5.52 27.953 28.688 1 96.81 99 HIS A C 1
ATOM 805 O O . HIS A 1 99 ? 5.992 27.062 29.391 1 96.81 99 HIS A O 1
ATOM 811 N N . LEU A 1 100 ? 5.852 28.094 27.391 1 97 100 LEU A N 1
ATOM 812 C CA . LEU A 1 100 ? 6.938 27.344 26.766 1 97 100 LEU A CA 1
ATOM 813 C C . LEU A 1 100 ? 8.031 28.281 26.281 1 97 100 LEU A C 1
ATOM 815 O O . LEU A 1 100 ? 7.75 29.297 25.641 1 97 100 LEU A O 1
ATOM 819 N N . THR A 1 101 ? 9.242 27.938 26.594 1 97.62 101 THR A N 1
ATOM 820 C CA . THR A 1 101 ? 10.383 28.688 26.078 1 97.62 101 THR A CA 1
ATOM 821 C C . THR A 1 101 ? 10.555 28.438 24.578 1 97.62 101 THR A C 1
ATOM 823 O O . THR A 1 101 ? 9.922 27.547 24.016 1 97.62 101 THR A O 1
ATOM 826 N N . ALA A 1 102 ? 11.344 29.312 24 1 96.5 102 ALA A N 1
ATOM 827 C CA . ALA A 1 102 ? 11.625 29.125 22.578 1 96.5 102 ALA A CA 1
ATOM 828 C C . ALA A 1 102 ? 12.18 27.734 22.297 1 96.5 102 ALA A C 1
ATOM 830 O O . ALA A 1 102 ? 11.789 27.078 21.328 1 96.5 102 ALA A O 1
ATOM 831 N N . ALA A 1 103 ? 13.062 27.281 23.172 1 96.62 103 ALA A N 1
ATOM 832 C CA . ALA A 1 103 ? 13.672 25.953 23.031 1 96.62 103 ALA A CA 1
ATOM 833 C C . ALA A 1 103 ? 12.617 24.859 23.156 1 96.62 103 ALA A C 1
ATOM 835 O O . ALA A 1 103 ? 12.672 23.859 22.438 1 96.62 103 ALA A O 1
ATOM 836 N N . GLU A 1 104 ? 11.758 25.078 24.047 1 96.5 104 GLU A N 1
ATOM 837 C CA . GLU A 1 104 ? 10.695 24.094 24.234 1 96.5 104 GLU A CA 1
ATOM 838 C C . GLU A 1 104 ? 9.75 24.047 23.031 1 96.5 104 GLU A C 1
ATOM 840 O O . GLU A 1 104 ? 9.281 22.984 22.641 1 96.5 104 GLU A O 1
ATOM 845 N N . LEU A 1 105 ? 9.438 25.234 22.531 1 96.62 105 LEU A N 1
ATOM 846 C CA . LEU A 1 105 ? 8.602 25.312 21.344 1 96.62 105 LEU A CA 1
ATOM 847 C C . LEU A 1 105 ? 9.234 24.578 20.172 1 96.62 105 LEU A C 1
ATOM 849 O O . LEU A 1 105 ? 8.555 23.875 19.438 1 96.62 105 LEU A O 1
ATOM 853 N N . GLN A 1 106 ? 10.555 24.734 20.031 1 95.5 106 GLN A N 1
ATOM 854 C CA . GLN A 1 106 ? 11.297 24.047 18.969 1 95.5 106 GLN A CA 1
ATOM 855 C C . GLN A 1 106 ? 11.242 22.531 19.172 1 95.5 106 GLN A C 1
ATOM 857 O O . GLN A 1 106 ? 10.945 21.797 18.219 1 95.5 106 GLN A O 1
ATOM 862 N N . LYS A 1 107 ? 11.414 22.109 20.312 1 92.94 107 LYS A N 1
ATOM 863 C CA . LYS A 1 107 ? 11.477 20.688 20.609 1 92.94 107 LYS A CA 1
ATOM 864 C C . LYS A 1 107 ? 10.109 20.031 20.453 1 92.94 107 LYS A C 1
ATOM 866 O O . LYS A 1 107 ? 10 18.938 19.891 1 92.94 107 LYS A O 1
ATOM 871 N N . GLN A 1 108 ? 9.094 20.641 20.922 1 91.38 108 GLN A N 1
ATOM 872 C CA . GLN A 1 108 ? 7.77 20.031 21.016 1 91.38 108 GLN A CA 1
ATOM 873 C C . GLN A 1 108 ? 7.094 19.984 19.641 1 91.38 108 GLN A C 1
ATOM 875 O O . GLN A 1 108 ? 6.125 19.25 19.453 1 91.38 108 GLN A O 1
ATOM 880 N N . MET A 1 109 ? 7.617 20.75 18.688 1 93.19 109 MET A N 1
ATOM 881 C CA . MET A 1 109 ? 7.039 20.75 17.344 1 93.19 109 MET A CA 1
ATOM 882 C C . MET A 1 109 ? 7.609 19.625 16.516 1 93.19 109 MET A C 1
ATOM 884 O O . MET A 1 109 ? 7.066 19.297 15.453 1 93.19 109 MET A O 1
ATOM 888 N N . ARG A 1 110 ? 8.633 19.062 17 1 89.81 110 ARG A N 1
ATOM 889 C CA . ARG A 1 110 ? 9.25 17.984 16.234 1 89.81 110 ARG A CA 1
ATOM 890 C C . ARG A 1 110 ? 8.523 16.656 16.469 1 89.81 110 ARG A C 1
ATOM 892 O O . ARG A 1 110 ? 8.125 16.359 17.594 1 89.81 110 ARG A O 1
ATOM 899 N N . TYR A 1 111 ? 8.375 15.922 15.344 1 85.38 111 TYR A N 1
ATOM 900 C CA . TYR A 1 111 ? 7.664 14.648 15.383 1 85.38 111 TYR A CA 1
ATOM 901 C C . TYR A 1 111 ? 8.359 13.664 16.312 1 85.38 111 TYR A C 1
ATOM 903 O O . TYR A 1 111 ? 9.562 13.422 16.188 1 85.38 111 TYR A O 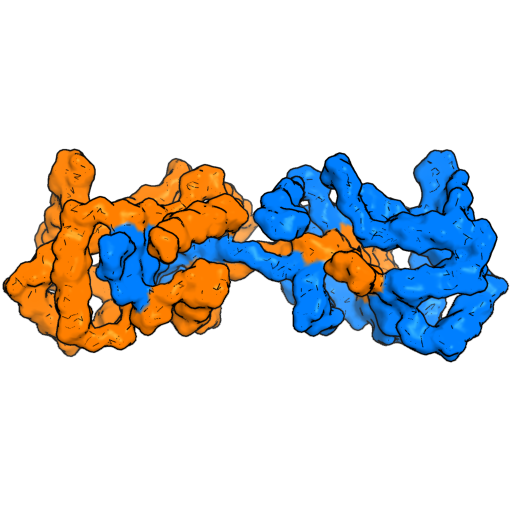1
ATOM 911 N N . GLN A 1 112 ? 7.586 13.211 17.312 1 74.62 112 GLN A N 1
ATOM 912 C CA . GLN A 1 112 ? 8.078 12.211 18.266 1 74.62 112 GLN A CA 1
ATOM 913 C C . GLN A 1 112 ? 6.98 11.211 18.625 1 74.62 112 GLN A C 1
ATOM 915 O O . GLN A 1 112 ? 5.855 11.602 18.922 1 74.62 112 GLN A O 1
ATOM 920 N N . ILE A 1 113 ? 7.234 9.945 18.328 1 65 113 ILE A N 1
ATOM 921 C CA . ILE A 1 113 ? 6.262 8.93 18.734 1 65 113 ILE A CA 1
ATOM 922 C C . ILE A 1 113 ? 6.441 8.609 20.219 1 65 113 ILE A C 1
ATOM 924 O O . ILE A 1 113 ? 7.562 8.375 20.672 1 65 113 ILE A O 1
ATOM 928 N N . ASP A 1 114 ? 5.383 9.031 20.953 1 59.69 114 ASP A N 1
ATOM 929 C CA . ASP A 1 114 ? 5.496 8.742 22.391 1 59.69 114 ASP A CA 1
ATOM 930 C C . ASP A 1 114 ? 5.445 7.234 22.641 1 59.69 114 ASP A C 1
ATOM 932 O O . ASP A 1 114 ? 5.082 6.461 21.766 1 59.69 114 ASP A O 1
ATOM 936 N N . ASP A 1 115 ? 6.059 6.906 23.75 1 56.66 115 ASP A N 1
ATOM 937 C CA . ASP A 1 115 ? 6.145 5.52 24.188 1 56.66 115 ASP A CA 1
ATOM 938 C C . ASP A 1 115 ? 4.762 4.871 24.234 1 56.66 115 ASP A C 1
ATOM 940 O O . ASP A 1 115 ? 4.637 3.65 24.109 1 56.66 115 ASP A O 1
ATOM 944 N N . GLU A 1 116 ? 3.785 5.641 24.547 1 52.5 116 GLU A N 1
ATOM 945 C CA . GLU A 1 116 ? 2.459 5.062 24.75 1 52.5 116 GLU A CA 1
ATOM 946 C C . GLU A 1 116 ? 1.729 4.867 23.422 1 52.5 116 GLU A C 1
ATOM 948 O O . GLU A 1 116 ? 0.55 4.508 23.406 1 52.5 116 GLU A O 1
ATOM 953 N N . ASN A 1 117 ? 2.473 4.895 22.391 1 53.12 117 ASN A N 1
ATOM 954 C CA . ASN A 1 117 ? 1.914 4.633 21.062 1 53.12 117 ASN A CA 1
ATOM 955 C C . ASN A 1 117 ? 0.758 5.578 20.75 1 53.12 117 ASN A C 1
ATOM 957 O O . ASN A 1 117 ? -0.308 5.137 20.312 1 53.12 117 ASN A O 1
ATOM 961 N N . SER A 1 118 ? 0.828 6.785 21.5 1 58.19 118 SER A N 1
ATOM 962 C CA . SER A 1 118 ? -0.268 7.715 21.234 1 58.19 118 SER A CA 1
ATOM 963 C C . SER A 1 118 ? 0.196 8.898 20.391 1 58.19 118 SER A C 1
ATOM 965 O O . SER A 1 118 ? 1.378 9.25 20.406 1 58.19 118 SER A O 1
ATOM 967 N N . PHE A 1 119 ? -0.618 9.211 19.484 1 63.66 119 PHE A N 1
ATOM 968 C CA . PHE A 1 119 ? -0.366 10.367 18.641 1 63.66 119 PHE A CA 1
ATOM 969 C C . PHE A 1 119 ? -0.624 11.664 19.391 1 63.66 119 PHE A C 1
ATOM 971 O O . PHE A 1 119 ? -1.27 12.578 18.875 1 63.66 119 PHE A O 1
ATOM 978 N N . SER A 1 120 ? -0.037 11.828 20.672 1 72.69 120 SER A N 1
ATOM 979 C CA . SER A 1 120 ? -0.078 13.047 21.484 1 72.69 120 SER A CA 1
ATOM 980 C C . SER A 1 120 ? 0.684 14.18 20.812 1 72.69 120 SER A C 1
ATOM 982 O O . SER A 1 120 ? 0.428 15.359 21.094 1 72.69 120 SER A O 1
ATOM 984 N N . ILE A 1 121 ? 1.466 13.828 19.891 1 78.38 121 ILE A N 1
ATOM 985 C CA . ILE A 1 121 ? 2.271 14.805 19.156 1 78.38 121 ILE A CA 1
ATOM 986 C C . ILE A 1 121 ? 1.359 15.734 18.359 1 78.38 121 ILE A C 1
ATOM 988 O O . ILE A 1 121 ? 1.572 16.953 18.344 1 78.38 121 ILE A O 1
ATOM 992 N N . PHE A 1 122 ? 0.342 15.18 17.797 1 84.12 122 PHE A N 1
ATOM 993 C CA . PHE A 1 122 ? -0.515 15.992 16.953 1 84.12 122 PHE A CA 1
ATOM 994 C C . PHE A 1 122 ? -1.327 16.984 17.766 1 84.12 122 PHE A C 1
ATOM 996 O O . PHE A 1 122 ? -1.51 18.141 17.375 1 84.12 122 PHE A O 1
ATOM 1003 N N . ARG A 1 123 ? -1.688 16.516 18.922 1 84.06 123 ARG A N 1
ATOM 1004 C CA . ARG A 1 123 ? -2.412 17.422 19.812 1 84.06 123 ARG A CA 1
ATOM 1005 C C . ARG A 1 123 ? -1.514 18.547 20.297 1 84.06 123 ARG A C 1
ATOM 1007 O O . ARG A 1 123 ? -1.94 19.703 20.359 1 84.06 123 ARG A O 1
ATOM 1014 N N . ARG A 1 124 ? -0.38 18.203 20.609 1 87.31 124 ARG A N 1
ATOM 1015 C CA . ARG A 1 124 ? 0.586 19.203 21.062 1 87.31 124 ARG A CA 1
ATOM 1016 C C . ARG A 1 124 ? 0.906 20.203 19.953 1 87.31 124 ARG A C 1
ATOM 1018 O O . ARG A 1 124 ? 0.914 21.406 20.188 1 87.31 124 ARG A O 1
ATOM 1025 N N . GLN A 1 125 ? 1.161 19.688 18.797 1 90.06 125 GLN A N 1
ATOM 1026 C CA . GLN A 1 125 ? 1.455 20.562 17.672 1 90.06 125 GLN A CA 1
ATOM 1027 C C . GLN A 1 125 ? 0.289 21.5 17.391 1 90.06 125 GLN A C 1
ATOM 1029 O O . GLN A 1 125 ? 0.493 22.688 17.125 1 90.06 125 GLN A O 1
ATOM 1034 N N . GLN A 1 126 ? -0.829 20.938 17.5 1 87.75 126 GLN A N 1
ATOM 1035 C CA . GLN A 1 126 ? -2.018 21.734 17.234 1 87.75 126 GLN A CA 1
ATOM 1036 C C . GLN A 1 126 ? -2.164 22.859 18.266 1 87.75 126 GLN A C 1
ATOM 1038 O O . GLN A 1 126 ? -2.479 24 17.906 1 87.75 126 GLN A O 1
ATOM 1043 N N . LYS A 1 127 ? -1.951 22.562 19.5 1 90.06 127 LYS A N 1
ATOM 1044 C CA . LYS A 1 127 ? -2.062 23.562 20.547 1 90.06 127 LYS A CA 1
ATOM 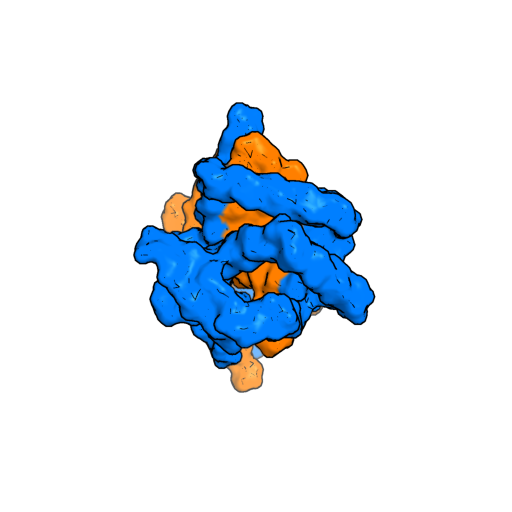1045 C C . LYS A 1 127 ? -1.022 24.672 20.359 1 90.06 127 LYS A C 1
ATOM 1047 O O . LYS A 1 127 ? -1.328 25.844 20.516 1 90.06 127 LYS A O 1
ATOM 1052 N N . ILE A 1 128 ? 0.092 24.25 20.016 1 94.25 128 ILE A N 1
ATOM 1053 C CA . ILE A 1 128 ? 1.18 25.203 19.812 1 94.25 128 ILE A CA 1
ATOM 1054 C C . ILE A 1 128 ? 0.876 26.094 18.609 1 94.25 128 ILE A C 1
ATOM 1056 O O . ILE A 1 128 ? 0.967 27.328 18.703 1 94.25 128 ILE A O 1
ATOM 1060 N N . LEU A 1 129 ? 0.454 25.516 17.531 1 93 129 LEU A N 1
ATOM 1061 C CA . LEU A 1 129 ? 0.168 26.266 16.312 1 93 129 LEU A CA 1
ATOM 1062 C C . LEU A 1 129 ? -1.007 27.219 16.531 1 93 129 LEU A C 1
ATOM 1064 O O . LEU A 1 129 ? -0.973 28.359 16.078 1 93 129 LEU A O 1
ATOM 1068 N N . LYS A 1 130 ? -1.964 26.719 17.172 1 90.31 130 LYS A N 1
ATOM 1069 C CA . LYS A 1 130 ? -3.125 27.547 17.453 1 90.31 130 LYS A CA 1
ATOM 1070 C C . LYS A 1 130 ? -2.73 28.781 18.281 1 90.31 130 LYS A C 1
ATOM 1072 O O . LYS A 1 130 ? -3.129 29.906 17.953 1 90.31 130 LYS A O 1
ATOM 1077 N N . SER A 1 131 ? -2.021 28.562 19.312 1 93.81 131 SER A N 1
ATOM 1078 C CA . SER A 1 131 ? -1.585 29.672 20.172 1 93.81 131 SER A CA 1
ATOM 1079 C C . SER A 1 131 ? -0.658 30.625 19.422 1 93.81 131 SER A C 1
ATOM 1081 O O . SER A 1 131 ? -0.752 31.844 19.578 1 93.81 131 SER A O 1
ATOM 1083 N N . PHE A 1 132 ? 0.203 30.078 18.672 1 94.81 132 PHE A N 1
ATOM 1084 C CA . PHE A 1 132 ? 1.114 30.875 17.844 1 94.81 132 PHE A CA 1
ATOM 1085 C C . PHE A 1 132 ? 0.341 31.781 16.906 1 94.81 132 PHE A C 1
ATOM 1087 O O . PHE A 1 132 ? 0.607 33 16.844 1 94.81 132 PHE A O 1
ATOM 1094 N N . LEU A 1 133 ? -0.635 31.234 16.219 1 93 133 LEU A N 1
ATOM 1095 C CA . LEU A 1 133 ? -1.419 32 15.242 1 93 133 LEU A CA 1
ATOM 1096 C C . LEU A 1 133 ? -2.24 33.094 15.938 1 93 133 LEU A C 1
ATOM 1098 O O . LEU A 1 133 ? -2.408 34.188 15.398 1 93 133 LEU A O 1
ATOM 1102 N N . LYS A 1 134 ? -2.723 32.781 17.078 1 91.56 134 LYS A N 1
ATOM 1103 C CA . LYS A 1 134 ? -3.471 33.781 1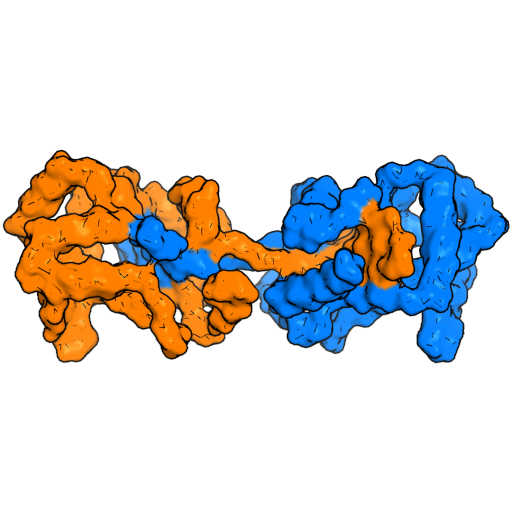7.859 1 91.56 134 LYS A CA 1
ATOM 1104 C C . LYS A 1 134 ? -2.602 34.969 18.203 1 91.56 134 LYS A C 1
ATOM 1106 O O . LYS A 1 134 ? -3.072 36.125 18.156 1 91.56 134 LYS A O 1
ATOM 1111 N N . VAL A 1 135 ? -1.389 34.688 18.484 1 92.88 135 VAL A N 1
ATOM 1112 C CA . VAL A 1 135 ? -0.494 35.75 18.938 1 92.88 135 VAL A CA 1
ATOM 1113 C C . VAL A 1 135 ? 0.016 36.562 17.734 1 92.88 135 VAL A C 1
ATOM 1115 O O . VAL A 1 135 ? 0.067 37.781 17.781 1 92.88 135 VAL A O 1
ATOM 1118 N N . ILE A 1 136 ? 0.329 35.844 16.688 1 92.56 136 ILE A N 1
ATOM 1119 C CA . ILE A 1 136 ? 0.944 36.531 15.562 1 92.56 136 ILE A CA 1
ATOM 1120 C C . ILE A 1 136 ? -0.12 37.344 14.797 1 92.56 136 ILE A C 1
ATOM 1122 O O . ILE A 1 136 ? 0.205 38.219 13.992 1 92.56 136 ILE A O 1
ATOM 1126 N N . SER A 1 137 ? -1.354 36.969 14.992 1 89.5 137 SER A N 1
ATOM 1127 C CA . SER A 1 137 ? -2.434 37.625 14.273 1 89.5 137 SER A CA 1
ATOM 1128 C C . SER A 1 137 ? -2.701 39.031 14.836 1 89.5 137 SER A C 1
ATOM 1130 O O . SER A 1 137 ? -3.373 39.844 14.195 1 89.5 137 SER A O 1
ATOM 1132 N N . LYS A 1 138 ? -2.229 39.281 16.031 1 88.38 138 LYS A N 1
ATOM 1133 C CA . LYS A 1 138 ? -2.377 40.625 16.625 1 88.38 138 LYS A CA 1
ATOM 1134 C C . LYS A 1 138 ? -1.538 41.656 15.875 1 88.38 138 LYS A C 1
ATOM 1136 O O . LYS A 1 138 ? -0.463 41.312 15.359 1 88.38 138 LYS A O 1
ATOM 1141 N N . LYS A 1 139 ? -1.977 42.812 15.836 1 83.75 139 LYS A N 1
ATOM 1142 C CA . LYS A 1 139 ? -1.447 43.875 14.977 1 83.75 139 LYS A CA 1
ATOM 1143 C C . LYS A 1 139 ? 0.069 44 15.109 1 83.75 139 LYS A C 1
ATOM 1145 O O . LYS A 1 139 ? 0.796 43.875 14.125 1 83.75 139 LYS A O 1
ATOM 1150 N N . ARG A 1 140 ? 0.625 44.188 16.297 1 84.12 140 ARG A N 1
ATOM 1151 C CA . ARG A 1 140 ? 2.059 44.344 16.5 1 84.12 140 ARG A CA 1
ATOM 1152 C C . ARG A 1 140 ? 2.834 43.125 16.047 1 84.12 140 ARG A C 1
ATOM 1154 O O . ARG A 1 140 ? 3.875 43.25 15.398 1 84.12 140 ARG A O 1
ATOM 1161 N N . ASN A 1 141 ? 2.369 42.031 16.312 1 87.12 141 ASN A N 1
ATOM 1162 C CA . ASN A 1 141 ? 3.057 40.781 15.961 1 87.12 141 ASN A CA 1
ATOM 1163 C C . ASN A 1 141 ? 2.924 40.469 14.477 1 87.12 141 ASN A C 1
ATOM 1165 O O . ASN A 1 141 ? 3.82 39.875 13.883 1 87.12 141 ASN A O 1
ATOM 1169 N N . LEU A 1 142 ? 1.839 40.906 13.945 1 86.75 142 LEU A N 1
ATOM 1170 C CA . LEU A 1 142 ? 1.632 40.688 12.516 1 86.75 142 LEU A CA 1
ATOM 1171 C C . LEU A 1 142 ? 2.662 41.469 11.695 1 86.75 142 LEU A C 1
ATOM 1173 O O . LEU A 1 142 ? 3.158 40.969 10.68 1 86.75 142 LEU A O 1
ATOM 1177 N N . ILE A 1 143 ? 2.947 42.688 12.148 1 87.62 143 ILE A N 1
ATOM 1178 C CA . ILE A 1 143 ? 3.951 43.5 11.477 1 87.62 143 ILE A CA 1
ATOM 1179 C C . ILE A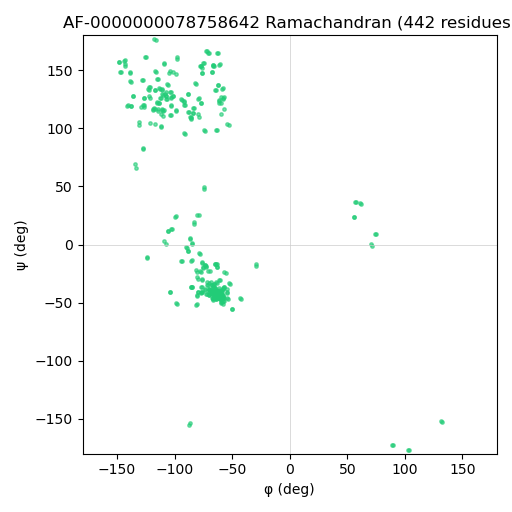 1 143 ? 5.312 42.812 11.555 1 87.62 143 ILE A C 1
ATOM 1181 O O . ILE A 1 143 ? 6.012 42.688 10.547 1 87.62 143 ILE A O 1
ATOM 1185 N N . LYS A 1 144 ? 5.621 42.312 12.734 1 90.94 144 LYS A N 1
ATOM 1186 C CA . LYS A 1 144 ? 6.898 41.656 12.93 1 90.94 144 LYS A CA 1
ATOM 1187 C C . LYS A 1 144 ? 6.984 40.375 12.062 1 90.94 144 LYS A C 1
ATOM 1189 O O . LYS A 1 144 ? 8.039 40.094 11.5 1 90.94 144 LYS A O 1
ATOM 1194 N N . THR A 1 145 ? 5.918 39.719 12.016 1 90.38 145 THR A N 1
ATOM 1195 C CA . THR A 1 145 ? 5.879 38.469 11.234 1 90.38 145 THR A CA 1
ATOM 1196 C C . THR A 1 145 ? 6.059 38.781 9.75 1 90.38 145 THR A C 1
ATOM 1198 O O . THR A 1 145 ? 6.781 38.062 9.047 1 90.38 145 THR A O 1
ATOM 1201 N N . THR A 1 146 ? 5.445 39.812 9.25 1 87.88 146 THR A N 1
ATOM 1202 C CA . THR A 1 146 ? 5.562 40.188 7.852 1 87.88 146 THR A CA 1
ATOM 1203 C C . THR A 1 146 ? 6.996 40.594 7.52 1 87.88 146 THR A C 1
ATOM 1205 O O . THR A 1 146 ? 7.516 40.25 6.461 1 87.88 146 THR A O 1
ATOM 1208 N N . GLN A 1 147 ? 7.578 41.312 8.422 1 90.69 147 GLN A N 1
ATOM 1209 C CA . GLN A 1 147 ? 8.969 41.719 8.242 1 90.69 147 GLN A CA 1
ATOM 1210 C C . GLN A 1 147 ? 9.898 40.5 8.195 1 90.69 147 GLN A C 1
ATOM 1212 O O . GLN A 1 147 ? 10.844 40.469 7.41 1 90.69 147 GLN A O 1
ATOM 1217 N N . LEU A 1 148 ? 9.602 39.562 9.102 1 91.62 148 LEU A N 1
ATOM 1218 C CA . LEU A 1 148 ? 10.398 38.344 9.133 1 91.62 148 LEU A CA 1
ATOM 1219 C C . LEU A 1 148 ? 10.297 37.594 7.812 1 91.62 148 LEU A C 1
ATOM 1221 O O . LEU A 1 148 ? 11.305 37.094 7.297 1 91.62 148 LEU A O 1
ATOM 1225 N N . LEU A 1 149 ? 9.102 37.5 7.273 1 89.19 149 LEU A N 1
ATOM 1226 C CA . LEU A 1 149 ? 8.875 36.781 6.02 1 89.19 149 LEU A CA 1
ATOM 1227 C C . LEU A 1 149 ? 9.57 37.469 4.863 1 89.19 149 LEU A C 1
ATOM 1229 O O . LEU A 1 149 ? 10.047 36.812 3.93 1 89.19 149 LEU A O 1
ATOM 1233 N N . LYS A 1 150 ? 9.648 38.781 4.895 1 87.25 150 LYS A N 1
ATOM 1234 C CA . LYS A 1 150 ? 10.352 39.562 3.877 1 87.25 150 LYS A CA 1
ATOM 1235 C C . LYS A 1 150 ? 11.859 39.344 3.975 1 87.25 150 LYS A C 1
ATOM 1237 O O . LYS A 1 150 ? 12.547 39.281 2.953 1 87.25 150 LYS A O 1
ATOM 1242 N N . LYS A 1 151 ? 12.266 39.344 5.199 1 90.69 151 LYS A N 1
ATOM 1243 C CA . LYS A 1 151 ? 13.688 39.188 5.457 1 90.69 151 LYS A CA 1
ATOM 1244 C C . LYS A 1 151 ? 14.156 37.781 5.043 1 90.69 151 LYS A C 1
ATOM 1246 O O . LYS A 1 151 ? 15.281 37.625 4.566 1 90.69 151 LYS A O 1
ATOM 1251 N N . TYR A 1 152 ? 13.227 36.812 5.266 1 91 152 TYR A N 1
ATOM 1252 C CA . TYR A 1 152 ? 13.547 35.438 4.945 1 91 152 TYR A CA 1
ATOM 1253 C C . TYR A 1 152 ? 12.484 34.812 4.047 1 91 152 TYR A C 1
ATOM 1255 O O . TYR A 1 152 ? 11.656 34.031 4.504 1 91 152 TYR A O 1
ATOM 1263 N N . PRO A 1 153 ? 12.531 35.031 2.791 1 85.88 153 PRO A N 1
ATOM 1264 C CA . PRO A 1 153 ? 11.484 34.531 1.886 1 85.88 153 PRO A CA 1
ATOM 1265 C C . PRO A 1 153 ? 11.398 33 1.845 1 85.88 153 PRO A C 1
ATOM 1267 O O . PRO A 1 153 ? 10.359 32.469 1.479 1 85.88 153 PRO A O 1
ATOM 1270 N N . GLY A 1 154 ? 12.43 32.375 2.258 1 87.5 154 GLY A N 1
ATOM 1271 C CA . GLY A 1 154 ? 12.445 30.906 2.232 1 87.5 154 GLY A CA 1
ATOM 1272 C C . GLY A 1 154 ? 11.852 30.281 3.482 1 87.5 154 GLY A C 1
ATOM 1273 O O . GLY A 1 154 ? 11.773 29.062 3.594 1 87.5 154 GLY A O 1
ATOM 1274 N N . LEU A 1 155 ? 11.312 31.109 4.375 1 89.62 155 LEU A N 1
ATOM 1275 C CA . LEU A 1 155 ? 10.781 30.625 5.641 1 89.62 155 LEU A CA 1
ATOM 1276 C C . LEU A 1 155 ? 9.5 29.828 5.418 1 89.62 155 LEU A C 1
ATOM 1278 O O . LEU A 1 155 ? 9.211 28.891 6.164 1 89.62 155 LEU A O 1
ATOM 1282 N N . LEU A 1 156 ? 8.789 30.281 4.395 1 92.25 156 LEU A N 1
ATOM 1283 C CA . LEU A 1 156 ? 7.48 29.688 4.125 1 92.25 156 LEU A CA 1
ATOM 1284 C C . LEU A 1 156 ? 7.285 29.469 2.627 1 92.25 156 LEU A C 1
ATOM 1286 O O . LEU A 1 156 ? 7.473 30.391 1.831 1 92.25 156 LEU A O 1
ATOM 1290 N N . HIS A 1 157 ? 7.094 28.234 2.246 1 93.44 157 HIS A N 1
ATOM 1291 C CA . HIS A 1 157 ? 6.719 27.922 0.874 1 93.44 157 HIS A CA 1
ATOM 1292 C C . HIS A 1 157 ? 5.219 27.688 0.753 1 93.44 157 HIS A C 1
ATOM 1294 O O . HIS A 1 157 ? 4.672 26.781 1.388 1 93.44 157 HIS A O 1
ATOM 1300 N N . THR A 1 158 ? 4.516 28.562 0.021 1 95 158 THR A N 1
ATOM 1301 C CA . THR A 1 158 ? 3.057 28.484 -0.007 1 95 158 THR A CA 1
ATOM 1302 C C . THR A 1 158 ? 2.521 28.906 -1.372 1 95 158 THR A C 1
ATOM 1304 O O . THR A 1 158 ? 3.193 29.625 -2.115 1 95 158 THR A O 1
ATOM 1307 N N . SER A 1 159 ? 1.401 28.281 -1.714 1 94.56 159 SER A N 1
ATOM 1308 C CA . SER A 1 159 ? 0.701 28.672 -2.934 1 94.56 159 SER A CA 1
ATOM 1309 C C . SER A 1 159 ? -0.228 29.859 -2.684 1 94.56 159 SER A C 1
ATOM 1311 O O . SER A 1 159 ? -0.881 30.344 -3.607 1 94.56 159 SER A O 1
ATOM 1313 N N . ILE A 1 160 ? -0.282 30.375 -1.482 1 92.81 160 ILE A N 1
ATOM 1314 C CA . ILE A 1 160 ? -1.231 31.406 -1.068 1 92.81 160 ILE A CA 1
ATOM 1315 C C . ILE A 1 160 ? -0.528 32.75 -0.998 1 92.81 160 ILE A C 1
ATOM 1317 O O . ILE A 1 160 ? 0.557 32.875 -0.423 1 92.81 160 ILE A O 1
ATOM 1321 N N . GLN A 1 161 ? -1.199 33.719 -1.636 1 91 161 GLN A N 1
ATOM 1322 C CA . GLN A 1 161 ? -0.655 35.062 -1.562 1 91 161 GLN A CA 1
ATOM 1323 C C . GLN A 1 161 ? -0.726 35.594 -0.138 1 91 161 GLN A C 1
ATOM 1325 O O . GLN A 1 161 ? -1.644 35.281 0.615 1 91 161 GLN A O 1
ATOM 1330 N N . PHE A 1 162 ? 0.213 36.562 0.148 1 86.94 162 PHE A N 1
ATOM 1331 C CA . PHE A 1 162 ? 0.416 37.031 1.512 1 86.94 162 PHE A CA 1
ATOM 1332 C C . PHE A 1 162 ? -0.864 37.625 2.068 1 86.94 162 PHE A C 1
ATOM 1334 O O . PHE A 1 162 ? -1.281 37.312 3.182 1 86.94 162 PHE A O 1
ATOM 1341 N N . PRO A 1 163 ? -1.517 38.531 1.341 1 88.5 163 PRO A N 1
ATOM 1342 C CA . PRO A 1 163 ? -2.754 39.094 1.893 1 88.5 163 PRO A CA 1
ATOM 1343 C C . PRO A 1 163 ? -3.797 38 2.203 1 88.5 163 PRO A C 1
ATOM 1345 O O . PRO A 1 163 ? -4.523 38.125 3.193 1 88.5 163 PRO A O 1
ATOM 1348 N N . GLN A 1 164 ? -3.852 37 1.339 1 90.81 164 GLN A N 1
ATOM 1349 C CA . GLN A 1 164 ? -4.793 35.906 1.548 1 90.81 164 GLN A CA 1
ATOM 1350 C C . GLN A 1 164 ? -4.414 35.062 2.77 1 90.81 164 GLN A C 1
ATOM 1352 O O . GLN A 1 164 ? -5.285 34.562 3.473 1 90.81 164 GLN A O 1
ATOM 1357 N N . LEU A 1 165 ? -3.135 34.969 3.021 1 90.81 165 LEU A N 1
ATOM 1358 C CA . LEU A 1 165 ? -2.66 34.219 4.188 1 90.81 165 LEU A CA 1
ATOM 1359 C C . LEU A 1 165 ? -3.125 34.875 5.477 1 90.81 165 LEU A C 1
ATOM 1361 O O . LEU A 1 165 ? -3.547 34.219 6.418 1 90.81 165 LEU A O 1
ATOM 1365 N N . ILE A 1 166 ? -3.062 36.188 5.52 1 88.44 166 ILE A N 1
ATOM 1366 C CA . ILE A 1 166 ? -3.469 36.938 6.695 1 88.44 166 ILE A CA 1
ATOM 1367 C C . ILE A 1 166 ? -4.965 36.75 6.945 1 88.44 166 ILE A C 1
ATOM 1369 O O . ILE A 1 166 ? -5.387 36.531 8.078 1 88.44 166 ILE A O 1
ATOM 1373 N N . THR A 1 167 ? -5.68 36.844 5.812 1 88.38 167 THR A N 1
ATOM 1374 C CA . THR A 1 167 ? -7.121 36.625 5.914 1 88.38 167 THR A CA 1
ATOM 1375 C C . THR A 1 167 ? -7.434 35.219 6.445 1 88.38 167 THR A C 1
ATOM 1377 O O . THR A 1 167 ? -8.344 35.062 7.262 1 88.38 167 THR A O 1
ATOM 1380 N N . MET A 1 168 ? -6.691 34.281 5.969 1 87.88 168 MET A N 1
ATOM 1381 C CA . MET A 1 168 ? -6.895 32.875 6.387 1 87.88 168 MET A CA 1
ATOM 1382 C C . MET A 1 168 ? -6.59 32.719 7.871 1 87.88 168 MET A C 1
ATOM 1384 O O . MET A 1 168 ? -7.293 31.984 8.578 1 87.88 168 MET A O 1
ATOM 1388 N N . ILE A 1 169 ? -5.559 33.344 8.352 1 88.31 169 ILE A N 1
ATOM 1389 C CA . ILE A 1 169 ? -5.188 33.281 9.766 1 88.31 169 ILE A CA 1
ATOM 1390 C C . ILE A 1 169 ? -6.32 33.812 10.633 1 88.31 169 ILE A C 1
ATOM 1392 O O . ILE A 1 169 ? -6.723 33.188 11.609 1 88.31 169 ILE A O 1
ATOM 1396 N N . HIS A 1 170 ? -6.863 34.906 10.227 1 88.12 170 HIS A N 1
ATOM 1397 C CA . HIS A 1 170 ? -7.957 35.5 10.977 1 88.12 170 HIS A CA 1
ATOM 1398 C C . HIS A 1 170 ? -9.195 34.625 10.961 1 88.12 170 HIS A C 1
ATOM 1400 O O . HIS A 1 170 ? -9.883 34.5 11.977 1 88.12 170 HIS A O 1
ATOM 1406 N N . ARG A 1 171 ? -9.422 34.094 9.82 1 85.69 171 ARG A N 1
ATOM 1407 C CA . ARG A 1 171 ? -10.57 33.188 9.703 1 85.69 171 ARG A CA 1
ATOM 1408 C C . ARG A 1 171 ? -10.391 31.969 10.602 1 85.69 171 ARG A C 1
ATOM 1410 O O . ARG A 1 171 ? -11.344 31.5 11.234 1 85.69 171 ARG A O 1
ATOM 1417 N N . PHE A 1 172 ? -9.242 31.469 10.594 1 85.88 172 PHE A N 1
ATOM 1418 C CA . PHE A 1 172 ? -8.953 30.297 11.414 1 85.88 172 PHE A CA 1
ATOM 1419 C C . PHE A 1 172 ? -9.172 30.594 12.891 1 85.88 172 PHE A C 1
ATOM 1421 O O . PHE A 1 172 ? -9.758 29.797 13.609 1 85.88 172 PHE A O 1
ATOM 1428 N N . ILE A 1 173 ? -8.672 31.688 13.375 1 85.38 173 ILE A N 1
ATOM 1429 C CA . ILE A 1 173 ? -8.773 32.094 14.781 1 85.38 173 ILE A CA 1
ATOM 1430 C C . ILE A 1 173 ? -10.242 32.281 15.156 1 85.38 173 ILE A C 1
ATOM 1432 O O . ILE A 1 173 ? -10.664 31.875 16.25 1 85.38 173 ILE A O 1
ATOM 1436 N N . ARG A 1 174 ? -10.953 32.844 14.25 1 82.56 174 ARG A N 1
ATOM 1437 C CA . ARG A 1 174 ? -12.375 33.062 14.508 1 82.56 174 ARG A CA 1
ATOM 1438 C C . ARG A 1 174 ? -13.109 31.719 14.633 1 82.56 174 ARG A C 1
ATOM 1440 O O . ARG A 1 174 ? -14 31.578 15.477 1 82.56 174 ARG A O 1
ATOM 1447 N N . MET A 1 175 ? -12.695 30.812 13.836 1 79.31 175 MET A N 1
ATOM 1448 C CA . MET A 1 175 ? -13.398 29.531 13.781 1 79.31 175 MET A CA 1
ATOM 1449 C C . MET A 1 175 ? -13.008 28.656 14.961 1 79.31 175 MET A C 1
ATOM 1451 O O . MET A 1 175 ? -13.719 27.703 15.297 1 79.31 175 MET A O 1
ATOM 1455 N N . GLN A 1 176 ? -11.82 28.938 15.539 1 76.19 176 GLN A N 1
ATOM 1456 C CA . GLN A 1 176 ? -11.367 28.141 16.672 1 76.19 176 GLN A CA 1
ATOM 1457 C C . GLN A 1 176 ? -12.391 28.172 17.812 1 76.19 176 GLN A C 1
ATOM 1459 O O . GLN A 1 176 ? -12.438 27.25 18.641 1 76.19 176 GLN A O 1
ATOM 1464 N N . GLN A 1 177 ? -13.141 29.203 17.781 1 73.06 177 GLN A N 1
ATOM 1465 C CA . GLN A 1 177 ? -14.156 29.359 18.812 1 73.06 177 GLN A CA 1
ATOM 1466 C C . GLN A 1 177 ? -15.375 28.469 18.531 1 73.06 177 GLN A C 1
ATOM 1468 O O . GLN A 1 177 ? -16.188 28.219 19.422 1 73.06 177 GLN A O 1
ATOM 1473 N N . LEU A 1 178 ? -15.289 27.875 17.281 1 74.75 178 LEU A N 1
ATOM 1474 C CA . LEU A 1 178 ? -16.391 27 16.875 1 74.75 178 LEU A CA 1
ATOM 1475 C C . LEU A 1 178 ? -15.992 25.531 16.984 1 74.75 178 LEU A C 1
ATOM 1477 O O . LEU A 1 178 ? -14.812 25.203 16.875 1 74.75 178 LEU A O 1
ATOM 1481 N N . PRO A 1 179 ? -16.953 24.75 17.25 1 74.12 179 PRO A N 1
ATOM 1482 C CA . PRO A 1 179 ? -16.641 23.312 17.266 1 74.12 179 PRO A CA 1
ATOM 1483 C C . PRO A 1 179 ? -16.109 22.828 15.914 1 74.12 179 PRO A C 1
ATOM 1485 O O . PRO A 1 179 ? -16.562 23.281 14.859 1 74.12 179 PRO A O 1
ATOM 1488 N N . SER A 1 180 ? -15.016 22.219 15.953 1 75.88 180 SER A N 1
ATOM 1489 C CA . SER A 1 180 ? -14.43 21.641 14.742 1 75.88 180 SER A CA 1
ATOM 1490 C C . SER A 1 180 ? -14.32 20.125 14.836 1 75.88 180 SER A C 1
ATOM 1492 O O . SER A 1 180 ? -14.32 19.578 15.938 1 75.88 180 SER A O 1
ATOM 1494 N N . LYS A 1 181 ? -14.43 19.578 13.68 1 79.94 181 LYS A N 1
ATOM 1495 C CA . LYS A 1 181 ? -14.141 18.141 13.617 1 79.94 181 LYS A CA 1
ATOM 1496 C C . LYS A 1 181 ? -12.641 17.891 13.477 1 79.94 181 LYS A C 1
ATOM 1498 O O . LYS A 1 181 ? -12.008 18.375 12.539 1 79.94 181 LYS A O 1
ATOM 1503 N N . LYS A 1 182 ? -12.172 17.344 14.492 1 82.69 182 LYS A N 1
ATOM 1504 C CA . LYS A 1 182 ? -10.742 17.047 14.477 1 82.69 182 LYS A CA 1
ATOM 1505 C C . LYS A 1 182 ? -10.5 15.547 14.414 1 82.69 182 LYS A C 1
ATOM 1507 O O . LYS A 1 182 ? -11.203 14.766 15.062 1 82.69 182 LYS A O 1
ATOM 1512 N N . LEU A 1 183 ? -9.594 15.211 13.5 1 84.94 183 LEU A N 1
ATOM 1513 C CA . LEU A 1 183 ? -9.234 13.805 13.383 1 84.94 183 LEU A CA 1
ATOM 1514 C C . LEU A 1 183 ? -7.719 13.648 13.258 1 84.94 183 LEU A C 1
ATOM 1516 O O . LEU A 1 183 ? -7.07 14.398 12.523 1 84.94 183 LEU A O 1
ATOM 1520 N N . PHE A 1 184 ? -7.215 12.836 14.094 1 83.06 184 PHE A N 1
ATOM 1521 C CA . PHE A 1 184 ? -5.805 12.477 14.016 1 83.06 184 PHE A CA 1
ATOM 1522 C C . PHE A 1 184 ? -5.629 11.109 13.367 1 83.06 184 PHE A C 1
ATOM 1524 O O . PHE A 1 184 ? -6.277 10.141 13.773 1 83.06 184 PHE A O 1
ATOM 1531 N N . LEU A 1 185 ? -4.781 11.078 12.352 1 83.06 185 LEU A N 1
ATOM 1532 C CA . LEU A 1 185 ? -4.539 9.828 11.641 1 83.06 185 LEU A CA 1
ATOM 1533 C C . LEU A 1 185 ? -3.057 9.469 11.664 1 83.06 185 LEU A C 1
ATOM 1535 O O . LEU A 1 185 ? -2.205 10.312 11.391 1 83.06 185 LEU A O 1
ATOM 1539 N N . PRO A 1 186 ? -2.887 8.141 12 1 81.19 186 PRO A N 1
ATOM 1540 C CA . PRO A 1 186 ? -3.836 7.035 12.164 1 81.19 186 PRO A CA 1
ATOM 1541 C C . PRO A 1 186 ? -4.598 7.098 13.484 1 81.19 186 PRO A C 1
ATOM 1543 O O . PRO A 1 186 ? -4.141 7.742 14.43 1 81.19 186 PRO A O 1
ATOM 1546 N N . LEU A 1 187 ? -5.824 6.48 13.406 1 79.94 187 LEU A N 1
ATOM 1547 C CA . LEU A 1 187 ? -6.664 6.426 14.602 1 79.94 187 LEU A CA 1
ATOM 1548 C C . LEU A 1 187 ? -5.969 5.656 15.719 1 79.94 187 LEU A C 1
ATOM 1550 O O . LEU A 1 187 ? -5.125 4.797 15.461 1 79.94 187 LEU A O 1
ATOM 1554 N N . THR A 1 188 ? -6.508 6.137 16.875 1 73.44 188 THR A N 1
ATOM 1555 C CA . THR A 1 188 ? -6.004 5.41 18.031 1 73.44 188 THR A CA 1
ATOM 1556 C C . THR A 1 188 ? -6.305 3.918 17.906 1 73.44 188 THR A C 1
ATOM 1558 O O . THR A 1 188 ? -7.375 3.529 17.438 1 73.44 188 THR A O 1
ATOM 1561 N N . ASP A 1 189 ? -5.316 3.041 18.188 1 69.62 189 ASP A N 1
ATOM 1562 C CA . ASP A 1 189 ? -5.43 1.588 18.25 1 69.62 189 ASP A CA 1
ATOM 1563 C C . ASP A 1 189 ? -5.531 0.983 16.844 1 69.62 189 ASP A C 1
ATOM 1565 O O . ASP A 1 189 ? -6.07 -0.112 16.672 1 69.62 189 ASP A O 1
ATOM 1569 N N . THR A 1 190 ? -5.328 1.765 15.875 1 71.94 190 THR A N 1
ATOM 1570 C CA . THR A 1 190 ? -5.398 1.226 14.516 1 71.94 190 THR A CA 1
ATOM 1571 C C . THR A 1 190 ? -4 1.095 13.914 1 71.94 190 THR A C 1
ATOM 1573 O O . THR A 1 190 ? -3.844 1.085 12.695 1 71.94 190 THR A O 1
ATOM 1576 N N . PHE A 1 191 ? -3.09 1.249 14.781 1 66.56 191 PHE A N 1
ATOM 1577 C CA . PHE A 1 191 ? -1.73 1.097 14.273 1 66.56 191 PHE A CA 1
ATOM 1578 C C . PHE A 1 191 ? -0.872 0.31 15.258 1 66.56 191 PHE A C 1
ATOM 1580 O O . PHE A 1 191 ? -1.233 0.163 16.422 1 66.56 191 PHE A O 1
ATOM 1587 N N . ARG A 1 192 ? 0.019 -0.397 14.695 1 65.38 192 ARG A N 1
ATOM 1588 C CA . ARG A 1 192 ? 1.014 -1.103 15.5 1 65.38 192 ARG A CA 1
ATOM 1589 C C . ARG A 1 192 ? 2.426 -0.66 15.133 1 65.38 192 ARG A C 1
ATOM 1591 O O . ARG A 1 192 ? 2.695 -0.319 13.977 1 65.38 192 ARG A O 1
ATOM 1598 N N . VAL A 1 193 ? 3.096 -0.465 16.203 1 61.22 193 VAL A N 1
ATOM 1599 C CA . VAL A 1 193 ? 4.5 -0.12 16.016 1 61.22 193 VAL A CA 1
ATOM 1600 C C . VAL A 1 193 ? 5.332 -1.395 15.891 1 61.22 193 VAL A C 1
ATOM 1602 O O . VAL A 1 193 ? 5.25 -2.279 16.75 1 61.22 193 VAL A O 1
ATOM 1605 N N . VAL A 1 194 ? 5.809 -1.657 14.68 1 53.28 194 VAL A N 1
ATOM 1606 C CA . VAL A 1 194 ? 6.625 -2.846 14.453 1 53.28 194 VAL A CA 1
ATOM 1607 C C . VAL A 1 194 ? 8.094 -2.449 14.344 1 53.28 194 VAL A C 1
ATOM 1609 O O . VAL A 1 194 ? 8.43 -1.473 13.664 1 53.28 194 VAL A O 1
ATOM 1612 N N . ASN A 1 195 ? 8.852 -2.957 15.195 1 50.75 195 ASN A N 1
ATOM 1613 C CA . ASN A 1 195 ? 10.289 -2.734 15.141 1 50.75 195 ASN A CA 1
ATOM 1614 C C . ASN A 1 195 ? 10.945 -3.541 14.016 1 50.75 195 ASN A C 1
ATOM 1616 O O . ASN A 1 195 ? 10.781 -4.762 13.953 1 50.75 195 ASN A O 1
ATOM 1620 N N . ARG A 1 196 ? 11.18 -2.865 12.914 1 46.91 196 ARG A N 1
ATOM 1621 C CA . ARG A 1 196 ? 11.883 -3.578 11.852 1 46.91 196 ARG A CA 1
ATOM 1622 C C . ARG A 1 196 ? 13.375 -3.68 12.164 1 46.91 196 ARG A C 1
ATOM 1624 O O . ARG A 1 196 ? 13.883 -2.971 13.031 1 46.91 196 ARG A O 1
ATOM 1631 N N . GLU A 1 197 ? 14.047 -4.777 11.578 1 46.47 197 GLU A N 1
ATOM 1632 C CA . GLU A 1 197 ? 15.453 -5.07 11.836 1 46.47 197 GLU A CA 1
ATOM 1633 C C . GLU A 1 197 ? 16.297 -3.801 11.797 1 46.47 197 GLU A C 1
ATOM 1635 O O . GLU A 1 197 ? 17.25 -3.658 12.562 1 46.47 197 GLU A O 1
ATOM 1640 N N . ASP A 1 198 ? 16.078 -3.068 10.867 1 42.91 198 ASP A N 1
ATOM 1641 C CA . ASP A 1 198 ? 16.969 -1.92 10.789 1 42.91 198 ASP A CA 1
ATOM 1642 C C . ASP A 1 198 ? 16.531 -0.815 11.75 1 42.91 198 ASP A C 1
ATOM 1644 O O . ASP A 1 198 ? 16.969 0.332 11.625 1 42.91 198 ASP A O 1
ATOM 1648 N N . LYS A 1 199 ? 15.852 -1.089 12.797 1 46.84 199 LYS A N 1
ATOM 1649 C CA . LYS A 1 199 ? 15.531 -0.213 13.922 1 46.84 199 LYS A CA 1
ATOM 1650 C C . LYS A 1 199 ? 14.531 0.861 13.508 1 46.84 199 LYS A C 1
ATOM 1652 O O . LYS A 1 199 ? 14.336 1.844 14.227 1 46.84 199 LYS A O 1
ATOM 1657 N N . LYS A 1 200 ? 14.148 0.806 12.266 1 50.31 200 LYS A N 1
ATOM 1658 C CA . LYS A 1 200 ? 13.156 1.834 11.969 1 50.31 200 LYS A CA 1
ATOM 1659 C C . LYS A 1 200 ? 11.742 1.349 12.305 1 50.31 200 LYS A C 1
ATOM 1661 O O . LYS A 1 200 ? 11.391 0.206 12.016 1 50.31 200 LYS A O 1
ATOM 1666 N N . LYS A 1 201 ? 11.289 1.997 13.344 1 54.44 201 LYS A N 1
ATOM 1667 C CA . LYS A 1 201 ? 9.914 1.73 13.766 1 54.44 201 LYS A CA 1
ATOM 1668 C C . LYS A 1 201 ? 8.945 1.936 12.609 1 54.44 201 LYS A C 1
ATOM 1670 O O . LYS A 1 201 ? 8.977 2.967 11.938 1 54.44 201 LYS A O 1
ATOM 1675 N N . VAL A 1 202 ? 8.562 0.788 12.141 1 55.09 202 VAL A N 1
ATOM 1676 C CA . VAL A 1 202 ? 7.547 0.892 11.086 1 55.09 202 VAL A CA 1
ATOM 1677 C C . VAL A 1 202 ? 6.152 0.831 11.711 1 55.09 202 VAL A C 1
ATOM 1679 O O . VAL A 1 202 ? 5.898 0.019 12.602 1 55.09 202 VAL A O 1
ATOM 1682 N N . ILE A 1 203 ? 5.418 1.864 11.5 1 61.5 203 ILE A N 1
ATOM 1683 C CA . ILE A 1 203 ? 4.039 1.895 11.977 1 61.5 203 ILE A CA 1
ATOM 1684 C C . ILE A 1 203 ? 3.113 1.305 10.914 1 61.5 203 ILE A C 1
ATOM 1686 O O . ILE A 1 203 ? 3.096 1.766 9.773 1 61.5 203 ILE A O 1
ATOM 1690 N N . VAL A 1 204 ? 2.537 0.159 11.297 1 59.66 204 VAL A N 1
ATOM 1691 C CA . VAL A 1 204 ? 1.562 -0.478 10.414 1 59.66 204 VAL A CA 1
ATOM 1692 C C . VAL A 1 204 ? 0.156 -0.001 10.766 1 59.66 204 VAL A C 1
ATOM 1694 O O . VAL A 1 204 ? -0.254 -0.066 11.93 1 59.66 204 VAL A O 1
ATOM 1697 N N . ILE A 1 205 ? -0.518 0.56 9.797 1 68.44 205 ILE A N 1
ATOM 1698 C CA . ILE A 1 205 ? -1.801 1.204 10.055 1 68.44 205 ILE A CA 1
ATOM 1699 C C . ILE A 1 205 ? -2.926 0.38 9.438 1 68.44 205 ILE A C 1
ATOM 1701 O O . ILE A 1 205 ? -2.775 -0.157 8.336 1 68.44 205 ILE A O 1
ATOM 1705 N N . ASP A 1 206 ? -3.898 0.107 10.25 1 64.19 206 ASP A N 1
ATOM 1706 C CA . ASP A 1 206 ? -5.141 -0.433 9.711 1 64.19 206 ASP A CA 1
ATOM 1707 C C . ASP A 1 206 ? -5.8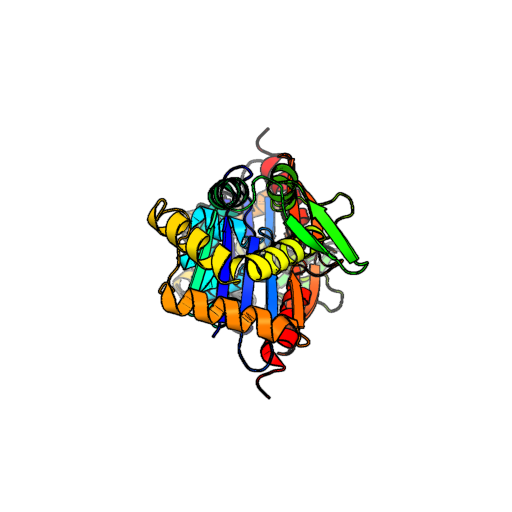12 0.569 8.773 1 64.19 206 ASP A C 1
ATOM 1709 O O . ASP A 1 206 ? -6.566 1.437 9.227 1 64.19 206 ASP A O 1
ATOM 1713 N N . PHE A 1 207 ? -5.645 0.421 7.598 1 66.19 207 PHE A N 1
ATOM 1714 C CA . PHE A 1 207 ? -6.008 1.427 6.605 1 66.19 207 PHE A CA 1
ATOM 1715 C C . PHE A 1 207 ? -7.52 1.487 6.422 1 66.19 207 PHE A C 1
ATOM 1717 O O . PHE A 1 207 ? -8.094 2.572 6.289 1 66.19 207 PHE A O 1
ATOM 1724 N N . THR A 1 208 ? -8.07 0.304 6.449 1 61.97 208 THR A N 1
ATOM 1725 C CA . THR A 1 208 ? -9.5 0.261 6.176 1 61.97 208 THR A CA 1
ATOM 1726 C C . THR A 1 208 ? -10.273 1.061 7.219 1 61.97 208 THR A C 1
ATOM 1728 O O . THR A 1 208 ? -11.148 1.86 6.871 1 61.97 208 THR A O 1
ATOM 1731 N N . ARG A 1 209 ? -9.945 0.87 8.422 1 70.75 209 ARG A N 1
ATOM 1732 C CA . ARG A 1 209 ? -10.625 1.592 9.492 1 70.75 209 ARG A CA 1
ATOM 1733 C C . ARG A 1 209 ? -10.375 3.092 9.391 1 70.75 209 ARG A C 1
ATOM 1735 O O . ARG A 1 209 ? -11.281 3.896 9.602 1 70.75 209 ARG A O 1
ATOM 1742 N N . ASN A 1 210 ? -9.141 3.432 9.102 1 77.94 210 ASN A N 1
ATOM 1743 C CA . ASN A 1 210 ? -8.789 4.844 8.992 1 77.94 210 ASN A CA 1
ATOM 1744 C C . ASN A 1 210 ? -9.492 5.504 7.809 1 77.94 210 ASN A C 1
ATOM 1746 O O . ASN A 1 210 ? -10 6.621 7.93 1 77.94 210 ASN A O 1
ATOM 1750 N N . ARG A 1 211 ? -9.547 4.781 6.77 1 70.88 211 ARG A N 1
ATOM 1751 C CA . ARG A 1 211 ? -10.211 5.32 5.59 1 70.88 211 ARG A CA 1
ATOM 1752 C C . ARG A 1 211 ? -11.703 5.527 5.844 1 70.88 211 ARG A C 1
ATOM 1754 O O . ARG A 1 211 ? -12.273 6.539 5.43 1 70.88 211 ARG A O 1
ATOM 1761 N N . ASN A 1 212 ? -12.336 4.609 6.445 1 73.25 212 ASN A N 1
ATOM 1762 C CA . ASN A 1 212 ? -13.766 4.711 6.723 1 73.25 212 ASN A CA 1
ATOM 1763 C C . ASN A 1 212 ? -14.086 5.914 7.605 1 73.25 212 ASN A C 1
ATOM 1765 O O . ASN A 1 212 ? -15.016 6.668 7.324 1 73.25 212 ASN A O 1
ATOM 1769 N N . VAL A 1 213 ? -13.289 6.07 8.609 1 79.25 213 VAL A N 1
ATOM 1770 C CA . VAL A 1 213 ? -13.516 7.18 9.531 1 79.25 213 VAL A CA 1
ATOM 1771 C C . VAL A 1 213 ? -13.227 8.5 8.828 1 79.25 213 VAL A C 1
ATOM 1773 O O . VAL A 1 213 ? -13.938 9.484 9.023 1 79.25 213 VAL A O 1
ATOM 1776 N N . LEU A 1 214 ? -12.188 8.469 8.031 1 81.06 214 LEU A N 1
ATOM 1777 C CA . LEU A 1 214 ? -11.828 9.656 7.27 1 81.06 214 LEU A CA 1
ATOM 1778 C C . LEU A 1 214 ? -12.961 10.078 6.344 1 81.06 214 LEU A C 1
ATOM 1780 O O . LEU A 1 214 ? -13.312 11.258 6.277 1 81.06 214 LEU A O 1
ATOM 1784 N N . HIS A 1 215 ? -13.523 9.117 5.703 1 74.19 215 HIS A N 1
ATOM 1785 C CA . HIS A 1 215 ? -14.617 9.414 4.789 1 74.19 215 HIS A CA 1
ATOM 1786 C C . HIS A 1 215 ? -15.844 9.914 5.543 1 74.19 215 HIS A C 1
ATOM 1788 O O . HIS A 1 215 ? -16.547 10.812 5.07 1 74.19 215 HIS A O 1
ATOM 1794 N N . GLN A 1 216 ? -16.109 9.32 6.645 1 77.75 216 GLN A N 1
ATOM 1795 C CA . GLN A 1 216 ? -17.25 9.742 7.461 1 77.75 216 GLN A CA 1
ATOM 1796 C C . GLN A 1 216 ? -17.094 11.188 7.926 1 77.75 216 GLN A C 1
ATOM 1798 O O . GLN A 1 216 ? -18.047 11.961 7.891 1 77.75 216 GLN A O 1
ATOM 1803 N N . VAL A 1 217 ? -15.891 11.469 8.305 1 75.94 217 VAL A N 1
ATOM 1804 C CA . VAL A 1 217 ? -15.633 12.797 8.859 1 75.94 217 VAL A CA 1
ATOM 1805 C C . VAL A 1 217 ? -15.578 13.828 7.73 1 75.94 217 VAL A C 1
ATOM 1807 O O . VAL A 1 217 ? -16.078 14.945 7.879 1 75.94 217 VAL A O 1
ATOM 1810 N N . ALA A 1 218 ? -15.008 13.328 6.66 1 70.38 218 ALA A N 1
ATOM 1811 C CA . ALA A 1 218 ? -14.828 14.258 5.547 1 70.38 218 ALA A CA 1
ATOM 1812 C C . ALA A 1 218 ? -16.125 14.414 4.746 1 70.38 218 ALA A C 1
ATOM 1814 O O . ALA A 1 218 ? -16.422 15.5 4.234 1 70.38 218 ALA A O 1
ATOM 1815 N N . MET A 1 219 ? -16.922 13.195 4.398 1 60.19 219 MET A N 1
ATOM 1816 C CA . MET A 1 219 ? -18.125 13.211 3.582 1 60.19 219 MET A CA 1
ATOM 1817 C C . MET A 1 219 ? -19.344 13.641 4.406 1 60.19 219 MET A C 1
ATOM 1819 O O . MET A 1 219 ? -20.344 14.094 3.852 1 60.19 219 MET A O 1
ATOM 1823 N N . GLU A 1 220 ? -19.578 13.055 5.52 1 53.53 220 GLU A N 1
ATOM 1824 C CA . GLU A 1 220 ? -20.766 13.547 6.23 1 53.53 220 GLU A CA 1
ATOM 1825 C C . GLU A 1 220 ? -21.016 15.016 5.918 1 53.53 220 GLU A C 1
ATOM 1827 O O . GLU A 1 220 ? -22.125 15.523 6.137 1 53.53 220 GLU A O 1
ATOM 1832 N N . LYS A 1 221 ? -20.25 15.797 5.438 1 46.88 221 LYS A N 1
ATOM 1833 C CA . LYS A 1 221 ? -20.641 17.172 5.164 1 46.88 221 LYS A CA 1
ATOM 1834 C C . LYS A 1 221 ? -21.438 17.281 3.869 1 46.88 221 LYS A C 1
ATOM 1836 O O . LYS A 1 221 ? -21.938 18.359 3.521 1 46.88 221 LYS A O 1
ATOM 1841 N N . ALA A 1 222 ? -21.297 16.422 2.754 1 36.16 222 ALA A N 1
ATOM 1842 C CA . ALA A 1 222 ? -22.016 16.828 1.547 1 36.16 222 ALA A CA 1
ATOM 1843 C C . ALA A 1 222 ? -23.516 16.641 1.725 1 36.16 222 ALA A C 1
ATOM 1845 O O . ALA A 1 222 ? -24.312 17.016 0.853 1 36.16 222 ALA A O 1
ATOM 1846 N N . ASN A 1 223 ? -24 15.875 2.521 1 29.08 223 ASN A N 1
ATOM 1847 C CA . ASN A 1 223 ? -25.438 16.062 2.695 1 29.08 223 ASN A CA 1
ATOM 1848 C C . ASN A 1 223 ? -25.75 17.188 3.686 1 29.08 223 ASN A C 1
ATOM 1850 O O . ASN A 1 223 ? -25.109 17.266 4.742 1 29.08 223 ASN A O 1
ATOM 1854 N N . MET B 1 1 ? -12.438 27.062 1.796 1 82.56 1 MET B N 1
ATOM 1855 C CA . MET B 1 1 ? -11.039 26.922 1.389 1 82.56 1 MET B CA 1
ATOM 1856 C C . MET B 1 1 ? -10.406 25.703 2.031 1 82.56 1 MET B C 1
ATOM 1858 O O . MET B 1 1 ? -10.594 25.453 3.223 1 82.56 1 MET B O 1
ATOM 1862 N N . ASN B 1 2 ? -9.867 24.812 1.254 1 88.75 2 ASN B N 1
ATOM 1863 C CA . ASN B 1 2 ? -9.148 23.625 1.69 1 88.75 2 ASN B CA 1
ATOM 1864 C C . ASN B 1 2 ? -7.66 23.703 1.356 1 88.75 2 ASN B C 1
ATOM 1866 O O . ASN B 1 2 ? -7.293 24.047 0.23 1 88.75 2 ASN B O 1
ATOM 1870 N N . PHE B 1 3 ? -6.883 23.516 2.393 1 91.88 3 PHE B N 1
ATOM 1871 C CA . PHE B 1 3 ? -5.449 23.594 2.125 1 91.88 3 PHE B CA 1
ATOM 1872 C C . PHE B 1 3 ? -4.695 22.578 2.975 1 91.88 3 PHE B C 1
ATOM 1874 O O . PHE B 1 3 ? -5.238 22.047 3.945 1 91.88 3 PHE B O 1
ATOM 1881 N N . LEU B 1 4 ? -3.514 22.219 2.551 1 95.56 4 LEU B N 1
ATOM 1882 C CA . LEU B 1 4 ? -2.623 21.281 3.225 1 95.56 4 LEU B CA 1
ATOM 1883 C C . LEU B 1 4 ? -1.441 22.016 3.855 1 95.56 4 LEU B C 1
ATOM 1885 O O . LEU B 1 4 ? -0.824 22.875 3.219 1 95.56 4 LEU B O 1
ATOM 1889 N N . VAL B 1 5 ? -1.225 21.781 5.105 1 94.94 5 VAL B N 1
ATOM 1890 C CA . VAL B 1 5 ? -0.036 22.281 5.789 1 94.94 5 VAL B CA 1
ATOM 1891 C C . VAL B 1 5 ? 0.968 21.156 5.973 1 94.94 5 VAL B C 1
ATOM 1893 O O . VAL B 1 5 ? 0.627 20.094 6.508 1 94.94 5 VAL B O 1
ATOM 1896 N N . VAL B 1 6 ? 2.156 21.359 5.535 1 96.31 6 VAL B N 1
ATOM 1897 C CA . VAL B 1 6 ? 3.229 20.375 5.719 1 96.31 6 VAL B CA 1
ATOM 1898 C C . VAL B 1 6 ? 4.258 20.922 6.707 1 96.31 6 VAL B C 1
ATOM 1900 O O . VAL B 1 6 ? 4.82 22 6.492 1 96.31 6 VAL B O 1
ATOM 1903 N N . LEU B 1 7 ? 4.414 20.312 7.801 1 95.38 7 LEU B N 1
ATOM 1904 C CA . LEU B 1 7 ? 5.504 20.594 8.734 1 95.38 7 LEU B CA 1
ATOM 1905 C C . LEU B 1 7 ? 6.715 19.719 8.438 1 95.38 7 LEU B C 1
ATOM 1907 O O . LEU B 1 7 ? 6.793 18.578 8.914 1 95.38 7 LEU B O 1
ATOM 1911 N N . LYS B 1 8 ? 7.605 20.281 7.688 1 94.5 8 LYS B N 1
ATOM 1912 C CA . LYS B 1 8 ? 8.742 19.547 7.152 1 94.5 8 LYS B CA 1
ATOM 1913 C C . LYS B 1 8 ? 9.875 19.453 8.172 1 94.5 8 LYS B C 1
ATOM 1915 O O . LYS B 1 8 ? 10.375 20.469 8.641 1 94.5 8 LYS B O 1
ATOM 1920 N N . ASP B 1 9 ? 10.203 18.312 8.57 1 92.06 9 ASP B N 1
ATOM 1921 C CA . ASP B 1 9 ? 11.344 18.109 9.453 1 92.06 9 ASP B CA 1
ATOM 1922 C C . ASP B 1 9 ? 12.469 17.359 8.734 1 92.06 9 ASP B C 1
ATOM 1924 O O . ASP B 1 9 ? 12.438 16.125 8.641 1 92.06 9 ASP B O 1
ATOM 1928 N N . THR B 1 10 ? 13.453 18.078 8.336 1 86.56 10 THR B N 1
ATOM 1929 C CA . THR B 1 10 ? 14.547 17.484 7.582 1 86.56 10 THR B CA 1
ATOM 1930 C C . THR B 1 10 ? 15.547 16.812 8.516 1 86.56 10 THR B C 1
ATOM 1932 O O . THR B 1 10 ? 16.328 15.953 8.094 1 86.56 10 THR B O 1
ATOM 1935 N N . LEU B 1 11 ? 15.484 17.281 9.742 1 84.5 11 LEU B N 1
ATOM 1936 C CA . LEU B 1 11 ? 16.453 16.766 10.695 1 84.5 11 LEU B CA 1
ATOM 1937 C C . LEU B 1 11 ? 16.203 15.289 10.984 1 84.5 11 LEU B C 1
ATOM 1939 O O . LEU B 1 11 ? 17.141 14.477 10.961 1 84.5 11 LEU B O 1
ATOM 1943 N N . ILE B 1 12 ? 14.93 14.906 11.219 1 82 12 ILE B N 1
ATOM 1944 C CA . ILE B 1 12 ? 14.633 13.508 11.531 1 82 12 ILE B CA 1
ATOM 1945 C C . ILE B 1 12 ? 13.938 12.852 10.344 1 82 12 ILE B C 1
ATOM 1947 O O . ILE B 1 12 ? 13.523 11.695 10.422 1 82 12 ILE B O 1
ATOM 1951 N N . GLU B 1 13 ? 13.742 13.586 9.289 1 82.31 13 GLU B N 1
ATOM 1952 C CA . GLU B 1 13 ? 13.125 13.117 8.047 1 82.31 13 GLU B CA 1
ATOM 1953 C C . GLU B 1 13 ? 11.727 12.562 8.297 1 82.31 13 GLU B C 1
ATOM 1955 O O . GLU B 1 13 ? 11.383 11.492 7.809 1 82.31 13 GLU B O 1
ATOM 1960 N N . ARG B 1 14 ? 11.016 13.188 9.203 1 85.12 14 ARG B N 1
ATOM 1961 C CA . ARG B 1 14 ? 9.625 12.859 9.5 1 85.12 14 ARG B CA 1
ATOM 1962 C C . ARG B 1 14 ? 8.758 14.117 9.516 1 85.12 14 ARG B C 1
ATOM 1964 O O . ARG B 1 14 ? 8.766 14.875 10.492 1 85.12 14 ARG B O 1
ATOM 1971 N N . SER B 1 15 ? 8.055 14.266 8.453 1 90.44 15 SER B N 1
ATOM 1972 C CA . SER B 1 15 ? 7.18 15.422 8.305 1 90.44 15 SER B CA 1
ATOM 1973 C C . SER B 1 15 ? 5.738 15.07 8.648 1 90.44 15 SER B C 1
ATOM 1975 O O . SER B 1 15 ? 5.312 13.922 8.477 1 90.44 15 SER B O 1
ATOM 1977 N N . THR B 1 16 ? 5.023 16.016 9.195 1 91.81 16 THR B N 1
ATOM 1978 C CA . THR B 1 16 ? 3.605 15.805 9.469 1 91.81 16 THR B CA 1
ATOM 1979 C C . THR B 1 16 ? 2.746 16.641 8.523 1 91.81 16 THR B C 1
ATOM 1981 O O . THR B 1 16 ? 3.232 17.594 7.906 1 91.81 16 THR B O 1
ATOM 1984 N N . PHE B 1 17 ? 1.523 16.172 8.344 1 94 17 PHE B N 1
ATOM 1985 C CA . PHE B 1 17 ? 0.634 16.766 7.352 1 94 17 PHE B CA 1
ATOM 1986 C C . PHE B 1 17 ? -0.701 17.156 7.98 1 94 17 PHE B C 1
ATOM 1988 O O . PHE B 1 17 ? -1.324 16.344 8.664 1 94 17 PHE B O 1
ATOM 1995 N N . LEU B 1 18 ? -1.081 18.406 7.801 1 92.69 18 LEU B N 1
ATOM 1996 C CA . LEU B 1 18 ? -2.352 18.891 8.328 1 92.69 18 LEU B CA 1
ATOM 1997 C C . LEU B 1 18 ? -3.26 19.375 7.203 1 92.69 18 LEU B C 1
ATOM 1999 O O . LEU B 1 18 ? -2.902 20.297 6.465 1 92.69 18 LEU B O 1
ATOM 2003 N N . TYR B 1 19 ? -4.398 18.656 7.07 1 91.5 19 TYR B N 1
ATOM 2004 C CA . TYR B 1 19 ? -5.43 19.078 6.129 1 91.5 19 TYR B CA 1
ATOM 2005 C C . TYR B 1 19 ? -6.484 19.938 6.82 1 91.5 19 TYR B C 1
ATOM 2007 O O . TYR B 1 19 ? -7.07 19.516 7.824 1 91.5 19 TYR B O 1
ATOM 2015 N N . VAL B 1 20 ? -6.707 21.172 6.27 1 89.12 20 VAL B N 1
ATOM 2016 C CA . VAL B 1 20 ? -7.625 22.109 6.902 1 89.12 20 VAL B CA 1
ATOM 2017 C C . VAL B 1 20 ? -8.742 22.469 5.926 1 89.12 20 VAL B C 1
ATOM 2019 O O . VAL B 1 20 ? -8.469 22.875 4.793 1 89.12 20 VAL B O 1
ATOM 2022 N N . GLN B 1 21 ? -9.898 22.281 6.406 1 85.75 21 GLN B N 1
ATOM 2023 C CA . GLN B 1 21 ? -11.07 22.781 5.684 1 85.75 21 GLN B CA 1
ATOM 2024 C C . GLN B 1 21 ? -11.719 23.953 6.426 1 85.75 21 GLN B C 1
ATOM 2026 O O . GLN B 1 21 ? -12.242 23.766 7.531 1 85.75 21 GLN B O 1
ATOM 2031 N N . LEU B 1 22 ? -11.68 25.25 5.934 1 80 22 LEU B N 1
ATOM 2032 C CA . LEU B 1 22 ? -12.18 26.438 6.602 1 80 22 LEU B CA 1
ATOM 2033 C C . LEU B 1 22 ? -13.57 26.812 6.086 1 80 22 LEU B C 1
ATOM 2035 O O . LEU B 1 22 ? -14.016 27.953 6.246 1 80 22 LEU B O 1
ATOM 2039 N N . GLN B 1 23 ? -14.328 26 5.582 1 74.44 23 GLN B N 1
ATOM 2040 C CA . GLN B 1 23 ? -15.68 26.344 5.16 1 74.44 23 GLN B CA 1
ATOM 2041 C C . GLN B 1 23 ? -16.672 26.188 6.312 1 74.44 23 GLN B C 1
ATOM 2043 O O . GLN B 1 23 ? -16.281 26.219 7.48 1 74.44 23 GLN B O 1
ATOM 2048 N N . GLU B 1 24 ? -17.922 25.969 6.145 1 61.78 24 GLU B N 1
ATOM 2049 C CA . GLU B 1 24 ? -18.984 26.047 7.137 1 61.78 24 GLU B CA 1
ATOM 2050 C C . GLU B 1 24 ? -18.672 25.172 8.352 1 61.78 24 GLU B C 1
ATOM 2052 O O . GLU B 1 24 ? -18.922 25.594 9.492 1 61.78 24 GLU B O 1
ATOM 2057 N N . ASN B 1 25 ? -18.094 24 8.102 1 64.25 25 ASN B N 1
ATOM 2058 C CA . ASN B 1 25 ? -17.688 23.172 9.234 1 64.25 25 ASN B CA 1
ATOM 2059 C C . ASN B 1 25 ? -16.188 22.875 9.188 1 64.25 25 ASN B C 1
ATOM 2061 O O . ASN B 1 25 ? -15.695 22.281 8.234 1 64.25 25 ASN B O 1
ATOM 2065 N N . LYS B 1 26 ? -15.445 23.625 10.109 1 74 26 LYS B N 1
ATOM 2066 C CA . LYS B 1 26 ? -13.992 23.484 10.18 1 74 26 LYS B CA 1
ATOM 2067 C C . LYS B 1 26 ? -13.586 22.047 10.445 1 74 26 LYS B C 1
ATOM 2069 O O . LYS B 1 26 ? -14.117 21.406 11.352 1 74 26 LYS B O 1
ATOM 2074 N N . THR B 1 27 ? -12.875 21.453 9.469 1 79.06 27 THR B N 1
ATOM 2075 C CA . THR B 1 27 ? -12.328 20.109 9.633 1 79.06 27 THR B CA 1
ATOM 2076 C C . THR B 1 27 ? -10.805 20.141 9.625 1 79.06 27 THR B C 1
ATOM 2078 O O . THR B 1 27 ? -10.195 20.781 8.766 1 79.06 27 THR B O 1
ATOM 2081 N N . LEU B 1 28 ? -10.297 19.656 10.68 1 85.12 28 LEU B N 1
ATOM 2082 C CA . LEU B 1 28 ? -8.844 19.531 10.797 1 85.12 28 LEU B CA 1
ATOM 2083 C C . LEU B 1 28 ? -8.422 18.078 10.859 1 85.12 28 LEU B C 1
ATOM 2085 O O . LEU B 1 28 ? -8.812 17.344 11.781 1 85.12 28 LEU B O 1
ATOM 2089 N N . LEU B 1 29 ? -7.684 17.688 9.812 1 87.38 29 LEU B N 1
ATOM 2090 C CA . LEU B 1 29 ? -7.172 16.328 9.773 1 87.38 29 LEU B CA 1
ATOM 2091 C C . LEU B 1 29 ? -5.648 16.312 9.867 1 87.38 29 LEU B C 1
ATOM 2093 O O . LEU B 1 29 ? -4.969 16.938 9.047 1 87.38 29 LEU B O 1
ATOM 2097 N N . HIS B 1 30 ? -5.125 15.633 10.867 1 89.19 30 HIS B N 1
ATOM 2098 C CA . HIS B 1 30 ? -3.684 15.539 11.062 1 89.19 30 HIS B CA 1
ATOM 2099 C C . HIS B 1 30 ? -3.176 14.141 10.703 1 89.19 30 HIS B C 1
ATOM 2101 O O . HIS B 1 30 ? -3.652 13.148 11.258 1 89.19 30 HIS B O 1
ATOM 2107 N N . PHE B 1 31 ? -2.203 14.141 9.805 1 88.12 31 PHE B N 1
ATOM 2108 C CA . PHE B 1 31 ? -1.686 12.859 9.328 1 88.12 31 PHE B CA 1
ATOM 2109 C C . PHE B 1 31 ? -0.241 12.664 9.773 1 88.12 31 PHE B C 1
ATOM 2111 O O . PHE B 1 31 ? 0.579 13.578 9.664 1 88.12 31 PHE B O 1
ATOM 2118 N N . SER B 1 32 ? -0.027 11.492 10.234 1 86.19 32 SER B N 1
ATOM 2119 C CA . SER B 1 32 ? 1.351 11.102 10.516 1 86.19 32 SER B CA 1
ATOM 2120 C C . SER B 1 32 ? 2.109 10.789 9.227 1 86.19 32 SER B C 1
ATOM 2122 O O . SER B 1 32 ? 1.505 10.43 8.211 1 86.19 32 SER B O 1
ATOM 2124 N N . PRO B 1 33 ? 3.434 10.914 9.289 1 85.56 33 PRO B N 1
ATOM 2125 C CA . PRO B 1 33 ? 4.219 10.531 8.109 1 85.56 33 PRO B CA 1
ATOM 2126 C C . PRO B 1 33 ? 4.098 9.047 7.777 1 85.56 33 PRO B C 1
ATOM 2128 O O . PRO B 1 33 ? 4.359 8.641 6.645 1 85.56 33 PRO B O 1
ATOM 2131 N N . GLU B 1 34 ? 3.633 8.203 8.695 1 77.69 34 GLU B N 1
ATOM 2132 C CA . GLU B 1 34 ? 3.553 6.758 8.484 1 77.69 34 GLU B CA 1
ATOM 2133 C C . GLU B 1 34 ? 2.225 6.367 7.844 1 77.69 34 GLU B C 1
ATOM 2135 O O . GLU B 1 34 ? 2.025 5.207 7.477 1 77.69 34 GLU B O 1
ATOM 2140 N N . PHE B 1 35 ? 1.432 7.387 7.738 1 80.06 35 PHE B N 1
ATOM 2141 C CA . PHE B 1 35 ? 0.132 7.078 7.156 1 80.06 35 PHE B CA 1
ATOM 2142 C C . PHE B 1 35 ? 0.283 6.613 5.715 1 80.06 35 PHE B C 1
ATOM 2144 O O . PHE B 1 35 ? 1.078 7.172 4.957 1 80.06 35 PHE B O 1
ATOM 2151 N N . HIS B 1 36 ? -0.37 5.531 5.375 1 74.75 36 HIS B N 1
ATOM 2152 C CA . HIS B 1 36 ? -0.355 5.004 4.016 1 74.75 36 HIS B CA 1
ATOM 2153 C C . HIS B 1 36 ? -1.672 4.312 3.678 1 74.75 36 HIS B C 1
ATOM 2155 O O . HIS B 1 36 ? -2.457 3.994 4.574 1 74.75 36 HIS B O 1
ATOM 2161 N N . LEU B 1 37 ? -1.93 4.242 2.385 1 67.19 37 LEU B N 1
ATOM 2162 C CA . LEU B 1 37 ? -3.049 3.434 1.912 1 67.19 37 LEU B CA 1
ATOM 2163 C C . LEU B 1 37 ? -2.568 2.066 1.44 1 67.19 37 LEU B C 1
ATOM 2165 O O . LEU B 1 37 ? -1.362 1.82 1.359 1 67.19 37 LEU B O 1
ATOM 2169 N N . GLU B 1 38 ? -3.516 1.198 1.419 1 62.81 38 GLU B N 1
ATOM 2170 C CA . GLU B 1 38 ? -3.195 -0.137 0.921 1 62.81 38 GLU B CA 1
ATOM 2171 C C . GLU B 1 38 ? -2.629 -0.077 -0.495 1 62.81 38 GLU B C 1
ATOM 2173 O O . GLU B 1 38 ? -3.072 0.734 -1.312 1 62.81 38 GLU B O 1
ATOM 2178 N N . GLY B 1 39 ? -1.472 -0.695 -0.639 1 65.25 39 GLY B N 1
ATOM 2179 C CA . GLY B 1 39 ? -0.959 -0.804 -1.996 1 65.25 39 GLY B CA 1
ATOM 2180 C C . GLY B 1 39 ? -1.853 -1.622 -2.908 1 65.25 39 GLY B C 1
ATOM 2181 O O . GLY B 1 39 ? -2.842 -2.203 -2.457 1 65.25 39 GLY B O 1
ATOM 2182 N N . LEU B 1 40 ? -1.576 -1.474 -4.176 1 70.75 40 LEU B N 1
ATOM 2183 C CA . LEU B 1 40 ? -2.303 -2.318 -5.117 1 70.75 40 LEU B CA 1
ATOM 2184 C C . LEU B 1 40 ? -2 -3.793 -4.871 1 70.75 40 LEU B C 1
ATOM 2186 O O . LEU B 1 40 ? -0.858 -4.156 -4.578 1 70.75 40 LEU B O 1
ATOM 2190 N N . THR B 1 41 ? -3.062 -4.555 -4.922 1 79.75 41 THR B N 1
ATOM 2191 C CA . THR B 1 41 ? -2.867 -5.996 -4.84 1 79.75 41 THR B CA 1
ATOM 2192 C C . THR B 1 41 ? -2.252 -6.535 -6.125 1 79.75 41 THR B C 1
ATOM 2194 O O . THR B 1 41 ? -2.25 -5.852 -7.152 1 79.75 41 THR B O 1
ATOM 2197 N N . LEU B 1 42 ? -1.757 -7.77 -6.105 1 86.88 42 LEU B N 1
ATOM 2198 C CA . LEU B 1 42 ? -1.209 -8.422 -7.289 1 86.88 42 LEU B CA 1
ATOM 2199 C C . LEU B 1 42 ? -2.248 -8.492 -8.398 1 86.88 42 LEU B C 1
ATOM 2201 O O . LEU B 1 42 ? -1.934 -8.25 -9.57 1 86.88 42 LEU B O 1
ATOM 2205 N N . GLY B 1 43 ? -3.396 -8.852 -7.957 1 87.5 43 GLY B N 1
ATOM 2206 C CA . GLY B 1 43 ? -4.473 -8.914 -8.93 1 87.5 43 GLY B CA 1
ATOM 2207 C C . GLY B 1 43 ? -4.758 -7.574 -9.586 1 87.5 43 GLY B C 1
ATOM 2208 O O . GLY B 1 43 ? -4.977 -7.5 -10.797 1 87.5 43 GLY B O 1
ATOM 2209 N N . GLU B 1 44 ? -4.773 -6.531 -8.797 1 82.5 44 GLU B N 1
ATOM 2210 C CA . GLU B 1 44 ? -5.023 -5.191 -9.32 1 82.5 44 GLU B CA 1
ATOM 2211 C C . GLU B 1 44 ? -3.893 -4.738 -10.242 1 82.5 44 GLU B C 1
ATOM 2213 O O . GLU B 1 44 ? -4.141 -4.121 -11.281 1 82.5 44 GLU B O 1
ATOM 2218 N N . ILE B 1 45 ? -2.693 -4.996 -9.852 1 85.75 45 ILE B N 1
ATOM 2219 C CA . ILE B 1 45 ? -1.536 -4.668 -10.672 1 85.75 45 ILE B CA 1
ATOM 2220 C C . ILE B 1 45 ? -1.646 -5.375 -12.023 1 85.75 45 ILE B C 1
ATOM 2222 O O . ILE B 1 45 ? -1.467 -4.754 -13.07 1 85.75 45 ILE B O 1
ATOM 2226 N N . TYR B 1 46 ? -2 -6.637 -11.93 1 92.81 46 TYR B N 1
ATOM 2227 C CA . TYR B 1 46 ? -2.113 -7.445 -13.141 1 92.81 46 TYR B CA 1
ATOM 2228 C C . TYR B 1 46 ? -3.213 -6.91 -14.047 1 92.81 46 TYR B C 1
ATOM 2230 O O . TYR B 1 46 ? -3.018 -6.785 -15.258 1 92.81 46 TYR B O 1
ATOM 2238 N N . GLN B 1 47 ? -4.305 -6.578 -13.484 1 88.06 47 GLN B N 1
ATOM 2239 C CA . GLN B 1 47 ? -5.449 -6.109 -14.258 1 88.06 47 GLN B CA 1
ATOM 2240 C C . GLN B 1 47 ? -5.176 -4.734 -14.867 1 88.06 47 GLN B C 1
ATOM 2242 O O . GLN B 1 47 ? -5.52 -4.477 -16.016 1 88.06 47 GLN B O 1
ATOM 2247 N N . ALA B 1 48 ? -4.543 -3.906 -14.094 1 84.31 48 ALA B N 1
ATOM 2248 C CA . ALA B 1 48 ? -4.379 -2.512 -14.5 1 84.31 48 ALA B CA 1
ATOM 2249 C C . ALA B 1 48 ? -3.154 -2.342 -15.398 1 84.31 48 ALA B C 1
ATOM 2251 O O . ALA B 1 48 ? -3.17 -1.541 -16.328 1 84.31 48 ALA B O 1
ATOM 2252 N N . GLU B 1 49 ? -2.051 -3.1 -15.125 1 90.06 49 GLU B N 1
ATOM 2253 C CA . GLU B 1 49 ? -0.771 -2.768 -15.75 1 90.06 49 GLU B CA 1
ATOM 2254 C C . GLU B 1 49 ? -0.204 -3.959 -16.516 1 90.06 49 GLU B C 1
ATOM 2256 O O . GLU B 1 49 ? 0.813 -3.836 -17.203 1 90.06 49 GLU B O 1
ATOM 2261 N N . GLY B 1 50 ? -0.824 -5.102 -16.312 1 92.62 50 GLY B N 1
ATOM 2262 C CA . GLY B 1 50 ? -0.454 -6.262 -17.109 1 92.62 50 GLY B CA 1
ATOM 2263 C C . GLY B 1 50 ? 0.67 -7.074 -16.5 1 92.62 50 GLY B C 1
ATOM 2264 O O . GLY B 1 50 ? 1.105 -6.797 -15.383 1 92.62 50 GLY B O 1
ATOM 2265 N N . LEU B 1 51 ? 1.125 -8.055 -17.297 1 94.75 51 LEU B N 1
ATOM 2266 C CA . LEU B 1 51 ? 2.08 -9.055 -16.812 1 94.75 51 LEU B CA 1
ATOM 2267 C C . LEU B 1 51 ? 3.436 -8.414 -16.531 1 94.75 51 LEU B C 1
ATOM 2269 O O . LEU B 1 51 ? 4.113 -8.781 -15.578 1 94.75 51 LEU B O 1
ATOM 2273 N N . SER B 1 52 ? 3.879 -7.508 -17.359 1 94.12 52 SER B N 1
ATOM 2274 C CA . SER B 1 52 ? 5.176 -6.863 -17.172 1 94.12 52 SER B CA 1
ATOM 2275 C C . SER B 1 52 ? 5.273 -6.188 -15.812 1 94.12 52 SER B C 1
ATOM 2277 O O . SER B 1 52 ? 6.328 -6.211 -15.172 1 94.12 52 SER B O 1
ATOM 2279 N N . ALA B 1 53 ? 4.172 -5.594 -15.32 1 92.38 53 ALA B N 1
ATOM 2280 C CA . ALA B 1 53 ? 4.141 -4.938 -14.016 1 92.38 53 ALA B CA 1
ATOM 2281 C C . ALA B 1 53 ? 4.223 -5.961 -12.883 1 92.38 53 ALA B C 1
ATOM 2283 O O . ALA B 1 53 ? 4.855 -5.711 -11.852 1 92.38 53 ALA B O 1
ATOM 2284 N N . VAL B 1 54 ? 3.547 -7.094 -13.086 1 94.31 54 VAL B N 1
ATOM 2285 C CA . VAL B 1 54 ? 3.602 -8.156 -12.086 1 94.31 54 VAL B CA 1
ATOM 2286 C C . VAL B 1 54 ? 5.031 -8.672 -11.961 1 94.31 54 VAL B C 1
ATOM 2288 O O . VAL B 1 54 ? 5.535 -8.867 -10.852 1 94.31 54 VAL B O 1
ATOM 2291 N N . LEU B 1 55 ? 5.695 -8.883 -13.148 1 95 55 LEU B N 1
ATOM 2292 C CA . LEU B 1 55 ? 7.078 -9.344 -13.141 1 95 55 LEU B CA 1
ATOM 2293 C C . LEU B 1 55 ? 7.988 -8.336 -12.453 1 95 55 LEU B C 1
ATOM 2295 O O . LEU B 1 55 ? 8.867 -8.719 -11.68 1 95 55 LEU B O 1
ATOM 2299 N N . HIS B 1 56 ? 7.785 -7.105 -12.727 1 91.5 56 HIS B N 1
ATOM 2300 C CA . HIS B 1 56 ? 8.547 -6.051 -12.062 1 91.5 56 HIS B CA 1
ATOM 2301 C C . HIS B 1 56 ? 8.32 -6.074 -10.555 1 91.5 56 HIS B C 1
ATOM 2303 O O . HIS B 1 56 ? 9.266 -5.906 -9.781 1 91.5 56 HIS B O 1
ATOM 2309 N N . PHE B 1 57 ? 7.086 -6.258 -10.078 1 88.25 57 PHE B N 1
ATOM 2310 C CA . PHE B 1 57 ? 6.75 -6.348 -8.664 1 88.25 57 PHE B CA 1
ATOM 2311 C C . PHE B 1 57 ? 7.527 -7.477 -7.992 1 88.25 57 PHE B C 1
ATOM 2313 O O . PHE B 1 57 ? 8.102 -7.293 -6.918 1 88.25 57 PHE B O 1
ATOM 2320 N N . PHE B 1 58 ? 7.543 -8.648 -8.656 1 90.5 58 PHE B N 1
ATOM 2321 C CA . PHE B 1 58 ? 8.25 -9.797 -8.094 1 90.5 58 PHE B CA 1
ATOM 2322 C C . PHE B 1 58 ? 9.75 -9.523 -8.023 1 90.5 58 PHE B C 1
ATOM 2324 O O . PHE B 1 58 ? 10.383 -9.805 -7.004 1 90.5 58 PHE B O 1
ATOM 2331 N N . LYS B 1 59 ? 10.312 -8.953 -9.031 1 87.88 59 LYS B N 1
ATOM 2332 C CA . LYS B 1 59 ? 11.758 -8.742 -9.125 1 87.88 59 LYS B CA 1
ATOM 2333 C C . LYS B 1 59 ? 12.211 -7.645 -8.172 1 87.88 59 LYS B C 1
ATOM 2335 O O . LYS B 1 59 ? 13.203 -7.812 -7.453 1 87.88 59 LYS B O 1
ATOM 2340 N N . VAL B 1 60 ? 11.469 -6.59 -8.109 1 82.75 60 VAL B N 1
ATOM 2341 C CA . VAL B 1 60 ? 11.953 -5.398 -7.422 1 82.75 60 VAL B CA 1
ATOM 2342 C C . VAL B 1 60 ? 11.383 -5.348 -6.004 1 82.75 60 VAL B C 1
ATOM 2344 O O . VAL B 1 60 ? 12.125 -5.188 -5.035 1 82.75 60 VAL B O 1
ATOM 2347 N N . GLU B 1 61 ? 10.039 -5.5 -5.906 1 75.12 61 GLU B N 1
ATOM 2348 C CA . GLU B 1 61 ? 9.391 -5.328 -4.605 1 75.12 61 GLU B CA 1
ATOM 2349 C C . GLU B 1 61 ? 9.602 -6.555 -3.723 1 75.12 61 GLU B C 1
ATOM 2351 O O . GLU B 1 61 ? 9.805 -6.43 -2.514 1 75.12 61 GLU B O 1
ATOM 2356 N N . LEU B 1 62 ? 9.5 -7.738 -4.312 1 81.88 62 LEU B N 1
ATOM 2357 C CA . LEU B 1 62 ? 9.625 -8.961 -3.527 1 81.88 62 LEU B CA 1
ATOM 2358 C C . LEU B 1 62 ? 11.055 -9.484 -3.562 1 81.88 62 LEU B C 1
ATOM 2360 O O . LEU B 1 62 ? 11.406 -10.391 -2.799 1 81.88 62 LEU B O 1
ATOM 2364 N N . GLU B 1 63 ? 11.875 -8.953 -4.516 1 82.69 63 GLU B N 1
ATOM 2365 C CA . GLU B 1 63 ? 13.273 -9.344 -4.672 1 82.69 63 GLU B CA 1
ATOM 2366 C C . GLU B 1 63 ? 13.391 -10.828 -5.027 1 82.69 63 GLU B C 1
ATOM 2368 O O . GLU B 1 63 ? 14.234 -11.539 -4.473 1 82.69 63 GLU B O 1
ATOM 2373 N N . LEU B 1 64 ? 12.453 -11.297 -5.777 1 85 64 LEU B N 1
ATOM 2374 C CA . LEU B 1 64 ? 12.477 -12.648 -6.332 1 85 64 LEU B CA 1
ATOM 2375 C C . LEU B 1 64 ? 12.859 -12.625 -7.809 1 85 64 LEU B C 1
ATOM 2377 O O . LEU B 1 64 ? 12.125 -12.078 -8.633 1 85 64 LEU B O 1
ATOM 2381 N N . PRO B 1 65 ? 13.961 -13.125 -8.023 1 87.06 65 PRO B N 1
ATOM 2382 C CA . PRO B 1 65 ? 14.375 -13.109 -9.43 1 87.06 65 PRO B CA 1
ATOM 2383 C C . PRO B 1 65 ? 13.438 -13.906 -10.328 1 87.06 65 PRO B C 1
ATOM 2385 O O . PRO B 1 65 ? 13.117 -15.062 -10.031 1 87.06 65 PRO B O 1
ATOM 2388 N N . VAL B 1 66 ? 12.914 -13.25 -11.328 1 90.25 66 VAL B N 1
ATOM 2389 C CA . VAL B 1 66 ? 12.039 -13.875 -12.312 1 90.25 66 VAL B CA 1
ATOM 2390 C C . VAL B 1 66 ? 12.57 -13.609 -13.719 1 90.25 66 VAL B C 1
ATOM 2392 O O . VAL B 1 66 ? 12.797 -12.461 -14.102 1 90.25 66 VAL B O 1
ATOM 2395 N N . LYS B 1 67 ? 12.875 -14.656 -14.406 1 86.31 67 LYS B N 1
ATOM 2396 C CA . LYS B 1 67 ? 13.414 -14.539 -15.75 1 86.31 67 LYS B CA 1
ATOM 2397 C C . LYS B 1 67 ? 12.359 -14.867 -16.797 1 86.31 67 LYS B C 1
ATOM 2399 O O . LYS B 1 67 ? 12.281 -14.211 -17.844 1 86.31 67 LYS B O 1
ATOM 2404 N N . ASP B 1 68 ? 11.594 -15.859 -16.516 1 93.81 68 ASP B N 1
ATOM 2405 C CA . ASP B 1 68 ? 10.625 -16.391 -17.469 1 93.81 68 ASP B CA 1
ATOM 2406 C C . ASP B 1 68 ? 9.227 -16.422 -16.875 1 93.81 68 ASP B C 1
ATOM 2408 O O . ASP B 1 68 ? 9.055 -16.25 -15.656 1 93.81 68 ASP B O 1
ATOM 2412 N N . TYR B 1 69 ? 8.273 -16.516 -17.734 1 96.69 69 TYR B N 1
ATOM 2413 C CA . TYR B 1 69 ? 6.895 -16.578 -17.25 1 96.69 69 TYR B CA 1
ATOM 2414 C C . TYR B 1 69 ? 6.059 -17.516 -18.109 1 96.69 69 TYR B C 1
ATOM 2416 O O . TYR B 1 69 ? 6.41 -17.797 -19.266 1 96.69 69 TYR B O 1
ATOM 2424 N N . ILE B 1 70 ? 5.012 -18.047 -17.547 1 95.5 70 ILE B N 1
ATOM 2425 C CA . ILE B 1 70 ? 3.943 -18.797 -18.219 1 95.5 70 ILE B CA 1
ATOM 2426 C C . ILE B 1 70 ? 2.588 -18.219 -17.812 1 95.5 70 ILE B C 1
ATOM 2428 O O . ILE B 1 70 ? 2.246 -18.172 -16.641 1 95.5 70 ILE B O 1
ATOM 2432 N N . GLU B 1 71 ? 1.875 -17.734 -18.75 1 96.31 71 GLU B N 1
ATOM 2433 C CA . GLU B 1 71 ? 0.522 -17.25 -18.5 1 96.31 71 GLU B CA 1
ATOM 2434 C C . GLU B 1 71 ? -0.521 -18.172 -19.125 1 96.31 71 GLU B C 1
ATOM 2436 O O . GLU B 1 71 ? -0.562 -18.328 -20.344 1 96.31 71 GLU B O 1
ATOM 2441 N N . LEU B 1 72 ? -1.312 -18.766 -18.312 1 94.75 72 LEU B N 1
ATOM 2442 C CA . LEU B 1 72 ? -2.377 -19.672 -18.734 1 94.75 72 LEU B CA 1
ATOM 2443 C C . LEU B 1 72 ? -3.744 -19.125 -18.328 1 94.75 72 LEU B C 1
ATOM 2445 O O . LEU B 1 72 ? -4.027 -18.969 -17.141 1 94.75 72 LEU B O 1
ATOM 2449 N N . SER B 1 73 ? -4.574 -18.844 -19.312 1 94.31 73 SER B N 1
ATOM 2450 C CA . SER B 1 73 ? -5.941 -18.453 -18.969 1 94.31 73 SER B CA 1
ATOM 2451 C C . SER B 1 73 ? -6.766 -19.672 -18.562 1 94.31 73 SER B C 1
ATOM 2453 O O . SER B 1 73 ? -6.59 -20.766 -19.109 1 94.31 73 SER B O 1
ATOM 2455 N N . LEU B 1 74 ? -7.691 -19.453 -17.656 1 94.81 74 LEU B N 1
ATOM 2456 C CA . LEU B 1 74 ? -8.508 -20.578 -17.219 1 94.81 74 LEU B CA 1
ATOM 2457 C C . LEU B 1 74 ? -9.5 -20.984 -18.312 1 94.81 74 LEU B C 1
ATOM 2459 O O . LEU B 1 74 ? -10.023 -22.094 -18.281 1 94.81 74 LEU B O 1
ATOM 2463 N N . GLU B 1 75 ? -9.742 -20.078 -19.234 1 94.06 75 GLU B N 1
ATOM 2464 C CA . GLU B 1 75 ? -10.461 -20.484 -20.438 1 94.06 75 GLU B CA 1
ATOM 2465 C C . GLU B 1 75 ? -9.664 -21.484 -21.25 1 94.06 75 GLU B C 1
ATOM 2467 O O . GLU B 1 75 ? -10.219 -22.469 -21.75 1 94.06 75 GLU B O 1
ATOM 2472 N N . SER B 1 76 ? -8.398 -21.156 -21.406 1 94.31 76 SER B N 1
ATOM 2473 C CA . SER B 1 76 ? -7.504 -22.078 -22.094 1 94.31 76 SER B CA 1
ATOM 2474 C C . SER B 1 76 ? -7.391 -23.406 -21.344 1 94.31 76 SER B C 1
ATOM 2476 O O . SER B 1 76 ? -7.375 -24.469 -21.953 1 94.31 76 SER B O 1
ATOM 2478 N N . TRP B 1 77 ? -7.246 -23.281 -20.047 1 95.81 77 TRP B N 1
ATOM 2479 C CA . TRP B 1 77 ? -7.246 -24.484 -19.203 1 95.81 77 TRP B CA 1
ATOM 2480 C C . TRP B 1 77 ? -8.492 -25.328 -19.438 1 95.81 77 TRP B C 1
ATOM 2482 O O . TRP B 1 77 ? -8.398 -26.547 -19.609 1 95.81 77 TRP B O 1
ATOM 2492 N N . ASP B 1 78 ? -9.648 -24.703 -19.484 1 95.94 78 ASP B N 1
ATOM 2493 C CA . ASP B 1 78 ? -10.914 -25.406 -19.688 1 95.94 78 ASP B CA 1
ATOM 2494 C C . ASP B 1 78 ? -10.898 -26.156 -21.016 1 95.94 78 ASP B C 1
ATOM 2496 O O . ASP B 1 78 ? -11.312 -27.328 -21.078 1 95.94 78 ASP B O 1
ATOM 2500 N N . ARG B 1 79 ? -10.414 -25.547 -21.984 1 94.38 79 ARG B N 1
ATOM 2501 C CA . ARG B 1 79 ? -10.336 -26.172 -23.297 1 94.38 79 ARG B CA 1
ATOM 2502 C C . ARG B 1 79 ? -9.367 -27.344 -23.281 1 94.38 79 ARG B C 1
ATOM 2504 O O . ARG B 1 79 ? -9.664 -28.406 -23.828 1 94.38 79 ARG B O 1
ATOM 2511 N N . ALA B 1 80 ? -8.195 -27.109 -22.719 1 95.12 80 ALA B N 1
ATOM 2512 C CA 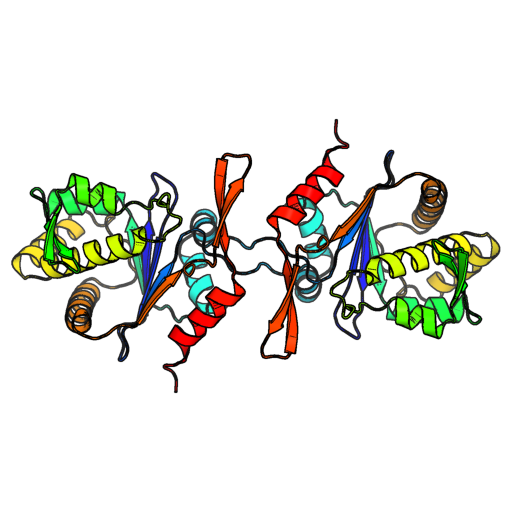. ALA B 1 80 ? -7.156 -28.141 -22.703 1 95.12 80 ALA B CA 1
ATOM 2513 C C . ALA B 1 80 ? -7.645 -29.375 -21.969 1 95.12 80 ALA B C 1
ATOM 2515 O O . ALA B 1 80 ? -7.426 -30.5 -22.438 1 95.12 80 ALA B O 1
ATOM 2516 N N . VAL B 1 81 ? -8.312 -29.188 -20.828 1 95.75 81 VAL B N 1
ATOM 2517 C CA . VAL B 1 81 ? -8.727 -30.312 -20.016 1 95.75 81 VAL B CA 1
ATOM 2518 C C . VAL B 1 81 ? -9.773 -31.141 -20.75 1 95.75 81 VAL B C 1
ATOM 2520 O O . VAL B 1 81 ? -9.75 -32.375 -20.703 1 95.75 81 VAL B O 1
ATOM 2523 N N . VAL B 1 82 ? -10.695 -30.5 -21.438 1 95.19 82 VAL B N 1
ATOM 2524 C CA . VAL B 1 82 ? -11.742 -31.203 -22.172 1 95.19 82 VAL B CA 1
ATOM 2525 C C . VAL B 1 82 ? -11.133 -31.969 -23.344 1 95.19 82 VAL B C 1
ATOM 2527 O O . VAL B 1 82 ? -11.531 -33.094 -23.641 1 95.19 82 VAL B O 1
ATOM 2530 N N . GLU B 1 83 ? -10.188 -31.344 -24 1 94.06 83 GLU B N 1
ATOM 2531 C CA . GLU B 1 83 ? -9.586 -31.953 -25.203 1 94.06 83 GLU B CA 1
ATOM 2532 C C . GLU B 1 83 ? -8.625 -33.062 -24.828 1 94.06 83 GLU B C 1
ATOM 2534 O O . GLU B 1 83 ? -8.594 -34.125 -25.484 1 94.06 83 GLU B O 1
ATOM 2539 N N . LEU B 1 84 ? -7.852 -32.875 -23.828 1 94.44 84 LEU B N 1
ATOM 2540 C CA . LEU B 1 84 ? -6.812 -33.844 -23.469 1 94.44 84 LEU B CA 1
ATOM 2541 C C . LEU B 1 84 ? -7.375 -34.969 -22.594 1 94.44 84 LEU B C 1
ATOM 2543 O O . LEU B 1 84 ? -6.906 -36.094 -22.641 1 94.44 84 LEU B O 1
ATOM 2547 N N . PHE B 1 85 ? -8.32 -34.531 -21.719 1 94.81 85 PHE B N 1
ATOM 2548 C CA . PHE B 1 85 ? -8.836 -35.5 -20.734 1 94.81 85 PHE B CA 1
ATOM 2549 C C . PHE B 1 85 ? -10.352 -35.406 -20.672 1 94.81 85 PHE B C 1
ATOM 2551 O O . PHE B 1 85 ? -10.914 -35.125 -19.609 1 94.81 85 PHE B O 1
ATOM 2558 N N . PRO B 1 86 ? -11 -35.812 -21.688 1 95.06 86 PRO B N 1
ATOM 2559 C CA . PRO B 1 86 ? -12.461 -35.75 -21.703 1 95.06 86 PRO B CA 1
ATOM 2560 C C . PRO B 1 86 ? -13.094 -36.594 -20.609 1 95.06 86 PRO B C 1
ATOM 2562 O O . PRO B 1 86 ? -14.188 -36.281 -20.125 1 95.06 86 PRO B O 1
ATOM 2565 N N . GLU B 1 87 ? -12.469 -37.688 -20.203 1 95.44 87 GLU B N 1
ATOM 2566 C CA . GLU B 1 87 ? -13 -38.594 -19.188 1 95.44 87 GLU B CA 1
ATOM 2567 C C . GLU B 1 87 ? -12.531 -38.188 -17.781 1 95.44 87 GLU B C 1
ATOM 2569 O O . GLU B 1 87 ? -12.859 -38.844 -16.797 1 95.44 87 GLU B O 1
ATOM 2574 N N . GLY B 1 88 ? -11.742 -37.188 -17.75 1 96.06 88 GLY B N 1
ATOM 2575 C CA . GLY B 1 88 ? -11.242 -36.75 -16.453 1 96.06 88 GLY B CA 1
ATOM 2576 C C . GLY B 1 88 ? -9.812 -37.188 -16.188 1 96.06 88 GLY B C 1
ATOM 2577 O O . GLY B 1 88 ? -9.125 -37.656 -17.094 1 96.06 88 GLY B O 1
ATOM 2578 N N . LEU B 1 89 ? -9.375 -36.844 -14.992 1 95.56 89 LEU B N 1
ATOM 2579 C CA . LEU B 1 89 ? -7.996 -37.094 -14.594 1 95.56 89 LEU B CA 1
ATOM 2580 C C . LEU B 1 89 ? -7.93 -37.594 -13.156 1 95.56 89 LEU B C 1
ATOM 2582 O O . LEU B 1 89 ? -8.727 -37.188 -12.312 1 95.56 89 LEU B O 1
ATOM 2586 N N . MET B 1 90 ? -7.039 -38.531 -12.984 1 95.25 90 MET B N 1
ATOM 2587 C CA . MET B 1 90 ? -6.762 -38.969 -11.625 1 95.25 90 MET B CA 1
ATOM 2588 C C . MET B 1 90 ? -5.832 -38 -10.914 1 95.25 90 MET B C 1
ATOM 2590 O O . MET B 1 90 ? -4.758 -37.656 -11.422 1 95.25 90 MET B O 1
ATOM 2594 N N . ILE B 1 91 ? -6.227 -37.5 -9.75 1 95.25 91 ILE B N 1
ATOM 2595 C CA . ILE B 1 91 ? -5.465 -36.5 -8.992 1 95.25 91 ILE B CA 1
ATOM 2596 C C . ILE B 1 91 ? -4.852 -37.156 -7.758 1 95.25 91 ILE B C 1
ATOM 2598 O O . ILE B 1 91 ? -5.547 -37.844 -6.992 1 95.25 91 ILE B O 1
ATOM 2602 N N . ASP B 1 92 ? -3.564 -36.906 -7.633 1 91.06 92 ASP B N 1
ATOM 2603 C CA . ASP B 1 92 ? -2.877 -37.406 -6.438 1 91.06 92 ASP B CA 1
ATOM 2604 C C . ASP B 1 92 ? -3.188 -36.531 -5.23 1 91.06 92 ASP B C 1
ATOM 2606 O O . ASP B 1 92 ? -3.012 -35.312 -5.285 1 91.06 92 ASP B O 1
ATOM 2610 N N . THR B 1 93 ? -3.73 -37.094 -4.184 1 86.69 93 THR B N 1
ATOM 2611 C CA . THR B 1 93 ? -3.965 -36.406 -2.924 1 86.69 93 THR B CA 1
ATOM 2612 C C . THR B 1 93 ? -3.139 -37.031 -1.801 1 86.69 93 THR B C 1
ATOM 2614 O O . THR B 1 93 ? -2.402 -38 -2.025 1 86.69 93 THR B O 1
ATOM 2617 N N . ASN B 1 94 ? -3.223 -36.406 -0.585 1 80.62 94 ASN B N 1
ATOM 2618 C CA . ASN B 1 94 ? -2.494 -36.938 0.56 1 80.62 94 ASN B CA 1
ATOM 2619 C C . ASN B 1 94 ? -3.002 -38.344 0.943 1 80.62 94 ASN B C 1
ATOM 2621 O O . ASN B 1 94 ? -2.236 -39.156 1.435 1 80.62 94 ASN B O 1
ATOM 2625 N N . ASP B 1 95 ? -4.285 -38.625 0.75 1 83.88 95 ASP B N 1
ATOM 2626 C CA . ASP B 1 95 ? -4.922 -39.844 1.195 1 83.88 95 ASP B CA 1
ATOM 2627 C C . ASP B 1 95 ? -5.117 -40.812 0.031 1 83.88 95 ASP B C 1
ATOM 2629 O O . ASP B 1 95 ? -5.906 -41.781 0.127 1 83.88 95 ASP B O 1
ATOM 2633 N N . GLY B 1 96 ? -4.43 -40.469 -1.066 1 86.94 96 GLY B N 1
ATOM 2634 C CA . GLY B 1 96 ? -4.613 -41.344 -2.211 1 86.94 96 GLY B CA 1
ATOM 2635 C C . GLY B 1 96 ? -4.902 -40.594 -3.498 1 86.94 96 GLY B C 1
ATOM 2636 O O . GLY B 1 96 ? -4.359 -39.531 -3.73 1 86.94 96 GLY B O 1
ATOM 2637 N N . LYS B 1 97 ? -5.66 -41.406 -4.359 1 92.88 97 LYS B N 1
ATOM 2638 C CA . LYS B 1 97 ? -6.016 -40.781 -5.641 1 92.88 97 LYS B CA 1
ATOM 2639 C C . LYS B 1 97 ? -7.523 -40.594 -5.754 1 92.88 97 LYS B C 1
ATOM 2641 O O . LYS B 1 97 ? -8.305 -41.406 -5.273 1 92.88 97 LYS B O 1
ATOM 2646 N N . ILE B 1 98 ? -7.848 -39.5 -6.332 1 95.12 98 ILE B N 1
ATOM 2647 C CA . ILE B 1 98 ? -9.258 -39.219 -6.594 1 95.12 98 ILE B CA 1
ATOM 2648 C C . ILE B 1 98 ? -9.445 -38.875 -8.07 1 95.12 98 ILE B C 1
ATOM 2650 O O . ILE B 1 98 ? -8.57 -38.281 -8.688 1 95.12 98 ILE B O 1
ATOM 2654 N N . HIS B 1 99 ? -10.562 -39.375 -8.547 1 96.81 99 HIS B N 1
ATOM 2655 C CA . HIS B 1 99 ? -10.898 -39.062 -9.922 1 96.81 99 HIS B CA 1
ATOM 2656 C C . HIS B 1 99 ? -11.703 -37.75 -10 1 96.81 99 HIS B C 1
ATOM 2658 O O . HIS B 1 99 ? -12.68 -37.594 -9.266 1 96.81 99 HIS B O 1
ATOM 2664 N N . LEU B 1 100 ? -11.289 -36.812 -10.867 1 97 100 LEU B N 1
ATOM 2665 C CA . LEU B 1 100 ? -12.055 -35.625 -11.164 1 97 100 LEU B CA 1
ATOM 2666 C C . LEU B 1 100 ? -12.469 -35.594 -12.633 1 97 100 LEU B C 1
ATOM 2668 O O . LEU B 1 100 ? -11.648 -35.844 -13.523 1 97 100 LEU B O 1
ATOM 2672 N N . THR B 1 101 ? -13.703 -35.312 -12.859 1 97.56 101 THR B N 1
ATOM 2673 C CA . THR B 1 101 ? -14.18 -35.125 -14.227 1 97.56 101 THR B CA 1
ATOM 2674 C C . THR B 1 101 ? -13.625 -33.812 -14.828 1 97.56 101 THR B C 1
ATOM 2676 O O . THR B 1 101 ? -13.047 -33 -14.109 1 97.56 101 THR B O 1
ATOM 2679 N N . ALA B 1 102 ? -13.75 -33.75 -16.141 1 96.56 102 ALA B N 1
ATOM 2680 C CA . ALA B 1 102 ? -13.305 -32.531 -16.797 1 96.56 102 ALA B CA 1
ATOM 2681 C C . ALA B 1 102 ? -13.977 -31.297 -16.188 1 96.56 102 ALA B C 1
ATOM 2683 O O . ALA B 1 102 ? -13.328 -30.281 -15.961 1 96.56 102 ALA B O 1
ATOM 2684 N N . ALA B 1 103 ? -15.273 -31.422 -15.922 1 96.62 103 ALA B N 1
ATOM 2685 C CA . ALA B 1 103 ? -16.031 -30.312 -15.336 1 96.62 103 ALA B CA 1
ATOM 2686 C C . ALA B 1 103 ? -15.523 -29.969 -13.938 1 96.62 103 ALA B C 1
ATOM 2688 O O . ALA B 1 103 ? -15.445 -28.797 -13.57 1 96.62 103 ALA B O 1
ATOM 2689 N N . GLU B 1 104 ? -15.203 -30.969 -13.242 1 96.44 104 GLU B N 1
ATOM 2690 C CA . GLU B 1 104 ? -14.688 -30.766 -11.898 1 96.44 104 GLU B CA 1
ATOM 2691 C C . GLU B 1 104 ? -13.305 -30.094 -11.938 1 96.44 104 GLU B C 1
ATOM 2693 O O . GLU B 1 104 ? -13 -29.25 -11.109 1 96.44 104 GLU B O 1
ATOM 2698 N N . LEU B 1 105 ? -12.484 -30.547 -12.859 1 96.62 105 LEU B N 1
ATOM 2699 C CA . LEU B 1 105 ? -11.164 -29.953 -13.031 1 96.62 105 LEU B CA 1
ATOM 2700 C C . LEU B 1 105 ? -11.281 -28.469 -13.367 1 96.62 105 LEU B C 1
ATOM 2702 O O . LEU B 1 105 ? -10.531 -27.656 -12.836 1 96.62 105 LEU B O 1
ATOM 2706 N N . GLN B 1 106 ? -12.242 -28.141 -14.242 1 95.5 106 GLN B N 1
ATOM 2707 C CA . GLN B 1 106 ? -12.484 -26.75 -14.609 1 95.5 106 GLN B CA 1
ATOM 2708 C C . GLN B 1 106 ? -12.93 -25.938 -13.398 1 95.5 106 GLN B C 1
ATOM 2710 O O . GLN B 1 106 ? -12.398 -24.844 -13.148 1 95.5 106 GLN B O 1
ATOM 2715 N N . LYS B 1 107 ? -13.773 -26.453 -12.648 1 92.88 107 LYS B N 1
ATOM 2716 C CA . LYS B 1 107 ? -14.352 -25.75 -11.508 1 92.88 107 LYS B CA 1
ATOM 2717 C C . LYS B 1 107 ? -13.32 -25.562 -10.398 1 92.88 107 LYS B C 1
ATOM 2719 O O . LYS B 1 107 ? -13.219 -24.469 -9.82 1 92.88 107 LYS B O 1
ATOM 2724 N N . GLN B 1 108 ? -12.57 -26.547 -10.102 1 91.38 108 GLN B N 1
ATOM 2725 C CA . GLN B 1 108 ? -11.68 -26.547 -8.938 1 91.38 108 GLN B CA 1
ATOM 2726 C C . GLN B 1 108 ? -10.445 -25.703 -9.188 1 91.38 108 GLN B C 1
ATOM 2728 O O . GLN B 1 108 ? -9.734 -25.328 -8.25 1 91.38 108 GLN B O 1
ATOM 2733 N N . MET B 1 109 ? -10.188 -25.359 -10.438 1 93.12 109 MET B N 1
ATOM 2734 C CA . MET B 1 109 ? -9.031 -24.531 -10.766 1 93.12 109 MET B CA 1
ATOM 2735 C C . MET B 1 109 ? -9.359 -23.047 -10.625 1 93.12 109 MET B C 1
ATOM 2737 O O . MET B 1 109 ? -8.453 -22.219 -10.602 1 93.12 109 MET B O 1
ATOM 2741 N N . ARG B 1 110 ? -10.586 -22.797 -10.539 1 89.5 110 ARG B N 1
ATOM 2742 C CA . ARG B 1 110 ? -10.984 -21.391 -10.43 1 89.5 110 ARG B CA 1
ATOM 2743 C C . ARG B 1 110 ? -10.852 -20.891 -8.992 1 89.5 110 ARG B C 1
ATOM 2745 O O . ARG B 1 110 ? -11.188 -21.609 -8.047 1 89.5 110 ARG B O 1
ATOM 2752 N N . TYR B 1 111 ? -10.32 -19.656 -8.891 1 84.69 111 TYR B N 1
ATOM 2753 C CA . TYR B 1 111 ? -10.086 -19.047 -7.59 1 84.69 111 TYR B CA 1
ATOM 2754 C C . TYR B 1 111 ? -11.383 -18.906 -6.805 1 84.69 111 TYR B C 1
ATOM 2756 O O . TYR B 1 111 ? -12.375 -18.375 -7.309 1 84.69 111 TYR B O 1
ATOM 2764 N N . GLN B 1 112 ? -11.383 -19.531 -5.617 1 74.31 112 GLN B N 1
ATOM 2765 C CA . GLN B 1 112 ? -12.523 -19.453 -4.711 1 74.31 112 GLN B CA 1
ATOM 2766 C C . GLN B 1 112 ? -12.07 -19.328 -3.262 1 74.31 112 GLN B C 1
ATOM 2768 O O . GLN B 1 112 ? -11.172 -20.062 -2.826 1 74.31 112 GLN B O 1
ATOM 2773 N N . ILE B 1 113 ? -12.453 -18.25 -2.613 1 64.06 113 ILE B N 1
ATOM 2774 C CA . ILE B 1 113 ? -12.133 -18.125 -1.196 1 64.06 113 ILE B CA 1
ATOM 2775 C C . ILE B 1 113 ? -13.117 -18.953 -0.37 1 64.06 113 ILE B C 1
ATOM 2777 O O . ILE B 1 113 ? -14.328 -18.844 -0.558 1 64.06 113 ILE B O 1
ATOM 2781 N N . ASP B 1 114 ? -12.547 -20.047 0.186 1 59.25 114 ASP B N 1
ATOM 2782 C CA . ASP B 1 114 ? -13.445 -20.859 0.996 1 59.25 114 ASP B CA 1
ATOM 2783 C C . ASP B 1 114 ? -13.898 -20.094 2.24 1 59.25 114 ASP B C 1
ATOM 2785 O O . ASP B 1 114 ? -13.328 -19.062 2.584 1 59.25 114 ASP B O 1
ATOM 2789 N N . ASP B 1 115 ? -15.062 -20.5 2.688 1 55.81 115 ASP B N 1
ATOM 2790 C CA . ASP B 1 115 ? -15.711 -19.906 3.854 1 55.81 115 ASP B CA 1
ATOM 2791 C C . ASP B 1 115 ? -14.758 -19.875 5.051 1 55.81 115 ASP B C 1
ATOM 2793 O O . ASP B 1 115 ? -14.898 -19.031 5.941 1 55.81 115 ASP B O 1
ATOM 2797 N N . GLU B 1 116 ? -13.93 -20.859 5.137 1 52.09 116 GLU B N 1
ATOM 2798 C CA . GLU B 1 116 ? -13.102 -20.969 6.336 1 52.09 116 GLU B CA 1
ATOM 2799 C C . GLU B 1 116 ? -11.859 -20.094 6.238 1 52.09 116 GLU B C 1
ATOM 2801 O O . GLU B 1 116 ? -10.961 -20.188 7.078 1 52.09 116 GLU B O 1
ATOM 2806 N N . ASN B 1 117 ? -11.914 -19.156 5.367 1 53.09 117 ASN B N 1
ATOM 2807 C CA . ASN B 1 117 ? -10.836 -18.188 5.246 1 53.09 117 ASN B CA 1
ATOM 2808 C C . ASN B 1 117 ? -9.484 -18.859 5 1 53.09 117 ASN B C 1
ATOM 2810 O O . ASN B 1 117 ? -8.5 -18.562 5.676 1 53.09 117 ASN B O 1
ATOM 2814 N N . SER B 1 118 ? -9.625 -20.156 4.414 1 58.22 118 SER B N 1
ATOM 2815 C CA . SER B 1 118 ? -8.359 -20.844 4.195 1 58.22 118 SER B CA 1
ATOM 2816 C C . SER B 1 118 ? -7.996 -20.875 2.717 1 58.22 118 SER B C 1
ATOM 2818 O O . SER B 1 118 ? -8.875 -20.812 1.854 1 58.22 118 SER B O 1
ATOM 2820 N N . PHE B 1 119 ? -6.77 -20.641 2.488 1 63.78 119 PHE B N 1
ATOM 2821 C CA . PHE B 1 119 ? -6.23 -20.688 1.135 1 63.78 119 PHE B CA 1
ATOM 2822 C C . PHE B 1 119 ? -6.09 -22.141 0.667 1 63.78 119 PHE B C 1
ATOM 2824 O O . PHE B 1 119 ? -5.07 -22.5 0.078 1 63.78 119 PHE B O 1
ATOM 2831 N N . SER B 1 120 ? -7.176 -23.016 0.84 1 72.81 120 SER B N 1
ATOM 2832 C CA . SER B 1 120 ? -7.258 -24.391 0.351 1 72.81 120 SER B CA 1
ATOM 2833 C C . SER B 1 120 ? -7.25 -24.438 -1.173 1 72.81 120 SER B C 1
ATOM 2835 O O . SER B 1 120 ? -6.883 -25.453 -1.769 1 72.81 120 SER B O 1
ATOM 2837 N N . ILE B 1 121 ? -7.512 -23.344 -1.734 1 78.31 121 ILE B N 1
ATOM 2838 C CA . ILE B 1 121 ? -7.562 -23.234 -3.189 1 78.31 121 ILE B CA 1
ATOM 2839 C C . ILE B 1 121 ? -6.172 -23.484 -3.771 1 78.31 121 ILE B C 1
ATOM 2841 O O . ILE B 1 121 ? -6.027 -24.188 -4.773 1 78.31 121 ILE B O 1
ATOM 2845 N N . PHE B 1 122 ? -5.191 -22.984 -3.123 1 84.25 122 PHE B N 1
ATOM 2846 C CA . PHE B 1 122 ? -3.846 -23.078 -3.676 1 84.25 122 PHE B CA 1
ATOM 2847 C C . PHE B 1 122 ? -3.336 -24.516 -3.588 1 84.25 122 PHE B C 1
ATOM 2849 O O . PHE B 1 122 ? -2.68 -25.016 -4.512 1 84.25 122 PHE B O 1
ATOM 2856 N N . ARG B 1 123 ? -3.738 -25.141 -2.533 1 84.06 123 ARG B N 1
ATOM 2857 C CA . ARG B 1 123 ? -3.357 -26.547 -2.4 1 84.06 123 ARG B CA 1
ATOM 2858 C C . ARG B 1 123 ? -4.055 -27.406 -3.453 1 84.06 123 ARG B C 1
ATOM 2860 O O . ARG B 1 123 ? -3.438 -28.297 -4.043 1 84.06 123 ARG B O 1
ATOM 2867 N N . ARG B 1 124 ? -5.242 -27.125 -3.635 1 87.25 124 ARG B N 1
ATOM 2868 C CA . ARG B 1 124 ? -6.012 -27.859 -4.637 1 87.25 124 ARG B CA 1
ATOM 2869 C C . ARG B 1 124 ? -5.453 -27.609 -6.039 1 87.25 124 ARG B C 1
ATOM 2871 O O . ARG B 1 124 ? -5.266 -28.562 -6.809 1 87.25 124 ARG B O 1
ATOM 2878 N N . GLN B 1 125 ? -5.215 -26.375 -6.336 1 90 125 GLN B N 1
ATOM 2879 C CA . GLN B 1 125 ? -4.66 -26.047 -7.641 1 90 125 GLN B CA 1
ATOM 2880 C C . GLN B 1 125 ? -3.316 -26.734 -7.863 1 90 125 GLN B C 1
ATOM 2882 O O . GLN B 1 125 ? -3.045 -27.234 -8.953 1 90 125 GLN B O 1
ATOM 2887 N N . GLN B 1 126 ? -2.596 -26.734 -6.816 1 87.69 126 GLN B N 1
ATOM 2888 C CA . GLN B 1 126 ? -1.278 -27.344 -6.918 1 87.69 126 GLN B CA 1
ATOM 2889 C C . GLN B 1 126 ? -1.392 -28.844 -7.188 1 87.69 126 GLN B C 1
ATOM 2891 O O . GLN B 1 126 ? -0.663 -29.391 -8.023 1 87.69 126 GLN B O 1
ATOM 2896 N N . LYS B 1 127 ? -2.273 -29.5 -6.504 1 89.88 127 LYS B N 1
ATOM 2897 C CA . LYS B 1 127 ? -2.453 -30.938 -6.695 1 89.88 127 LYS B CA 1
ATOM 2898 C C . LYS B 1 127 ? -2.934 -31.234 -8.109 1 89.88 127 LYS B C 1
ATOM 2900 O O . LYS B 1 127 ? -2.457 -32.188 -8.742 1 89.88 127 LYS B O 1
ATOM 2905 N N . ILE B 1 128 ? -3.785 -30.453 -8.539 1 94.19 128 ILE B N 1
ATOM 2906 C CA . ILE B 1 128 ? -4.34 -30.641 -9.875 1 94.19 128 ILE B CA 1
ATOM 2907 C C . ILE B 1 128 ? -3.254 -30.406 -10.922 1 94.19 128 ILE B C 1
ATOM 2909 O O . ILE B 1 128 ? -3.062 -31.234 -11.82 1 94.19 128 ILE B O 1
ATOM 2913 N N . LEU B 1 129 ? -2.506 -29.359 -10.781 1 92.88 129 LEU B N 1
ATOM 2914 C CA . LEU B 1 129 ? -1.46 -29.031 -11.742 1 92.88 129 LEU B CA 1
ATOM 2915 C C . LEU B 1 129 ? -0.36 -30.094 -11.734 1 92.88 129 LEU B C 1
ATOM 2917 O O . LEU B 1 129 ? 0.129 -30.484 -12.797 1 92.88 129 LEU B O 1
ATOM 2921 N N . LYS B 1 130 ? -0.019 -30.469 -10.594 1 90.31 130 LYS B N 1
ATOM 2922 C CA . LYS B 1 130 ? 1 -31.516 -10.477 1 90.31 130 LYS B CA 1
ATOM 2923 C C . LYS B 1 130 ? 0.572 -32.781 -11.195 1 90.31 130 LYS B C 1
ATOM 2925 O O . LYS B 1 130 ? 1.348 -33.375 -11.953 1 90.31 130 LYS B O 1
ATOM 2930 N N . SER B 1 131 ? -0.596 -33.25 -10.914 1 93.62 131 SER B N 1
ATOM 2931 C CA . SER B 1 131 ? -1.109 -34.469 -11.539 1 93.62 131 SER B CA 1
ATOM 2932 C C . SER B 1 131 ? -1.247 -34.281 -13.047 1 93.62 131 SER B C 1
ATOM 2934 O O . SER B 1 131 ? -0.937 -35.188 -13.812 1 93.62 131 SER B O 1
ATOM 2936 N N . PHE B 1 132 ? -1.711 -33.188 -13.445 1 94.75 132 PHE B N 1
ATOM 2937 C CA . PHE B 1 132 ? -1.843 -32.844 -14.859 1 94.75 132 PHE B CA 1
ATOM 2938 C C . PHE B 1 132 ? -0.495 -32.938 -15.562 1 94.75 132 PHE B C 1
ATOM 2940 O O . PHE B 1 132 ? -0.377 -33.594 -16.609 1 94.75 132 PHE B O 1
ATOM 2947 N N . LEU B 1 133 ? 0.527 -32.344 -14.992 1 93.06 133 LEU B N 1
ATOM 2948 C CA . LEU B 1 133 ? 1.859 -32.312 -15.586 1 93.06 133 LEU B CA 1
ATOM 2949 C C . LEU B 1 133 ? 2.461 -33.719 -15.633 1 93.06 133 LEU B C 1
ATOM 2951 O O . LEU B 1 133 ? 3.152 -34.062 -16.594 1 93.06 133 LEU B O 1
ATOM 2955 N N . LYS B 1 134 ? 2.195 -34.469 -14.641 1 91.56 134 LYS B N 1
ATOM 2956 C CA . LYS B 1 134 ? 2.666 -35.844 -14.617 1 91.56 134 LYS B CA 1
ATOM 2957 C C . LYS B 1 134 ? 2.09 -36.656 -15.781 1 91.56 134 LYS B C 1
ATOM 2959 O O . LYS B 1 134 ? 2.789 -37.469 -16.391 1 91.56 134 LYS B O 1
ATOM 2964 N N . VAL B 1 135 ? 0.87 -36.406 -16.062 1 92.75 135 VAL B N 1
ATOM 2965 C CA . VAL B 1 135 ? 0.176 -37.188 -17.078 1 92.75 135 VAL B CA 1
ATOM 2966 C C . VAL B 1 135 ? 0.571 -36.688 -18.469 1 92.75 135 VAL B C 1
ATOM 2968 O O . VAL B 1 135 ? 0.825 -37.469 -19.375 1 92.75 135 VAL B O 1
ATOM 2971 N N . ILE B 1 136 ? 0.664 -35.375 -18.625 1 92.56 136 ILE B N 1
ATOM 2972 C CA . ILE B 1 136 ? 0.907 -34.844 -19.953 1 92.56 136 ILE B CA 1
ATOM 2973 C C . ILE B 1 136 ? 2.369 -35.062 -20.344 1 92.56 136 ILE B C 1
ATOM 2975 O O . ILE B 1 136 ? 2.736 -34.938 -21.516 1 92.56 136 ILE B O 1
ATOM 2979 N N . SER B 1 137 ? 3.193 -35.281 -19.344 1 89.19 137 SER B N 1
ATOM 2980 C CA . SER B 1 137 ? 4.617 -35.469 -19.625 1 89.19 137 SER B CA 1
ATOM 2981 C C . SER B 1 137 ? 4.902 -36.812 -20.234 1 89.19 137 SER B C 1
ATOM 2983 O O . SER B 1 137 ? 5.988 -37.062 -20.766 1 89.19 137 SER B O 1
ATOM 2985 N N . LYS B 1 138 ? 3.975 -37.75 -20.109 1 88.31 138 LYS B N 1
ATOM 2986 C CA . LYS B 1 138 ? 4.129 -39.062 -20.719 1 88.31 138 LYS B CA 1
ATOM 2987 C C . LYS B 1 138 ? 4.082 -38.969 -22.25 1 88.31 138 LYS B C 1
ATOM 2989 O O . LYS B 1 138 ? 3.375 -38.125 -22.797 1 88.31 138 LYS B O 1
ATOM 2994 N N . LYS B 1 139 ? 4.781 -39.812 -22.906 1 83.75 139 LYS B N 1
ATOM 2995 C CA . LYS B 1 139 ? 5.055 -39.719 -24.344 1 83.75 139 LYS B CA 1
ATOM 2996 C C . LYS B 1 139 ? 3.768 -39.5 -25.125 1 83.75 139 LYS B C 1
ATOM 2998 O O . LYS B 1 139 ? 3.648 -38.531 -25.891 1 83.75 139 LYS B O 1
ATOM 3003 N N . ARG B 1 140 ? 2.742 -40.344 -25 1 84.19 140 ARG B N 1
ATOM 3004 C CA . ARG B 1 140 ? 1.505 -40.25 -25.766 1 84.19 140 ARG B CA 1
ATOM 3005 C C . ARG B 1 140 ? 0.793 -38.938 -25.484 1 84.19 140 ARG B C 1
ATOM 3007 O O . ARG B 1 140 ? 0.305 -38.281 -26.406 1 84.19 140 ARG B O 1
ATOM 3014 N N . ASN B 1 141 ? 0.75 -38.531 -24.312 1 87.12 141 ASN B N 1
ATOM 3015 C CA . ASN B 1 141 ? 0.048 -37.312 -23.922 1 87.12 141 ASN B CA 1
ATOM 3016 C C . ASN B 1 141 ? 0.838 -36.062 -24.312 1 87.12 141 ASN B C 1
ATOM 3018 O O . ASN B 1 141 ? 0.254 -35.031 -24.609 1 87.12 141 ASN B O 1
ATOM 3022 N N . LEU B 1 142 ? 2.119 -36.25 -24.328 1 86.94 142 LEU B N 1
ATOM 3023 C CA . LEU B 1 142 ? 2.965 -35.125 -24.719 1 86.94 142 LEU B CA 1
ATOM 3024 C C . LEU B 1 142 ? 2.736 -34.75 -26.188 1 86.94 142 LEU B C 1
ATOM 3026 O O . LEU B 1 142 ? 2.713 -33.562 -26.531 1 86.94 142 LEU B O 1
ATOM 3030 N N . ILE B 1 143 ? 2.592 -35.781 -27 1 87.62 143 ILE B N 1
ATOM 3031 C CA . ILE B 1 143 ? 2.322 -35.562 -28.422 1 87.62 143 ILE B CA 1
ATOM 3032 C C . ILE B 1 143 ? 0.987 -34.844 -28.594 1 87.62 143 ILE B C 1
ATOM 3034 O O . ILE B 1 143 ? 0.896 -33.844 -29.312 1 87.62 143 ILE B O 1
ATOM 3038 N N . LYS B 1 144 ? 0.003 -35.312 -27.844 1 90.94 144 LYS B N 1
ATOM 3039 C CA . LYS B 1 144 ? -1.318 -34.688 -27.922 1 90.94 144 LYS B CA 1
ATOM 3040 C C . LYS B 1 144 ? -1.271 -33.25 -27.453 1 90.94 144 LYS B C 1
ATOM 3042 O O . LYS B 1 144 ? -1.928 -32.375 -28.031 1 90.94 144 LYS B O 1
ATOM 3047 N N . THR B 1 145 ? -0.544 -33.031 -26.438 1 90.31 145 THR B N 1
ATOM 3048 C CA . THR B 1 145 ? -0.427 -31.703 -25.891 1 90.31 145 THR B CA 1
ATOM 3049 C C . THR B 1 145 ? 0.258 -30.766 -26.891 1 90.31 145 THR B C 1
ATOM 3051 O O . THR B 1 145 ? -0.166 -29.609 -27.062 1 90.31 145 THR B O 1
ATOM 3054 N N . THR B 1 146 ? 1.276 -31.219 -27.547 1 87.75 146 THR B N 1
ATOM 3055 C CA . THR B 1 146 ? 1.991 -30.422 -28.531 1 87.75 146 THR B CA 1
ATOM 3056 C C . THR B 1 146 ? 1.082 -30.078 -29.719 1 87.75 146 THR B C 1
ATOM 3058 O O . THR B 1 146 ? 1.104 -28.938 -30.219 1 87.75 146 THR B O 1
ATOM 3061 N N . GLN B 1 147 ? 0.324 -31.031 -30.109 1 90.81 147 GLN B N 1
ATOM 3062 C CA . GLN B 1 147 ? -0.623 -30.797 -31.188 1 90.81 147 GLN B CA 1
ATOM 3063 C C . GLN B 1 147 ? -1.669 -29.766 -30.812 1 90.81 147 GLN B C 1
ATOM 3065 O O . GLN B 1 147 ? -2.057 -28.938 -31.641 1 90.81 147 GLN B O 1
ATOM 3070 N N . LEU B 1 148 ? -2.131 -29.906 -29.562 1 91.62 148 LEU B N 1
ATOM 3071 C CA . LEU B 1 148 ? -3.117 -28.953 -29.078 1 91.62 148 LEU B CA 1
ATOM 3072 C C . LEU B 1 148 ? -2.555 -27.531 -29.078 1 91.62 148 LEU B C 1
ATOM 3074 O O . LEU B 1 148 ? -3.244 -26.594 -29.484 1 91.62 148 LEU B O 1
ATOM 3078 N N . LEU B 1 149 ? -1.319 -27.375 -28.656 1 89.31 149 LEU B N 1
ATOM 3079 C CA . LEU B 1 149 ? -0.678 -26.078 -28.594 1 89.31 149 LEU B CA 1
ATOM 3080 C C . LEU B 1 149 ? -0.479 -25.5 -30 1 89.31 149 LEU B C 1
ATOM 3082 O O . LEU B 1 149 ? -0.56 -24.281 -30.188 1 89.31 149 LEU B O 1
ATOM 3086 N N . LYS B 1 150 ? -0.224 -26.328 -30.953 1 87.12 150 LYS B N 1
ATOM 3087 C CA . LYS B 1 150 ? -0.086 -25.906 -32.344 1 87.12 150 LYS B CA 1
ATOM 3088 C C . LYS B 1 150 ? -1.428 -25.469 -32.938 1 87.12 150 LYS B C 1
ATOM 3090 O O . LYS B 1 150 ? -1.494 -24.516 -33.688 1 87.12 150 LYS B O 1
ATOM 3095 N N . LYS B 1 151 ? -2.393 -26.266 -32.562 1 90.62 151 LYS B N 1
ATOM 3096 C CA . LYS B 1 151 ? -3.74 -25.984 -33.062 1 90.62 151 LYS B CA 1
ATOM 3097 C C . LYS B 1 151 ? -4.27 -24.672 -32.469 1 90.62 151 LYS B C 1
ATOM 3099 O O . LYS B 1 151 ? -4.988 -23.938 -33.156 1 90.62 151 LYS B O 1
ATOM 3104 N N . TYR B 1 152 ? -3.869 -24.453 -31.188 1 91 152 TYR B N 1
ATOM 3105 C CA . TYR B 1 152 ? -4.324 -23.25 -30.5 1 91 152 TYR B CA 1
ATOM 3106 C C . TYR B 1 152 ? -3.145 -22.484 -29.922 1 91 152 TYR B C 1
ATOM 3108 O O . TYR B 1 152 ? -2.91 -22.516 -28.703 1 91 152 TYR B O 1
ATOM 3116 N N . PRO B 1 153 ? -2.477 -21.688 -30.672 1 86 153 PRO B N 1
ATOM 3117 C CA . PRO B 1 153 ? -1.28 -20.984 -30.203 1 86 153 PRO B CA 1
ATOM 3118 C C . PRO B 1 153 ? -1.579 -20 -29.062 1 86 153 PRO B C 1
ATOM 3120 O O . PRO B 1 153 ? -0.682 -19.641 -28.297 1 86 153 PRO B O 1
ATOM 3123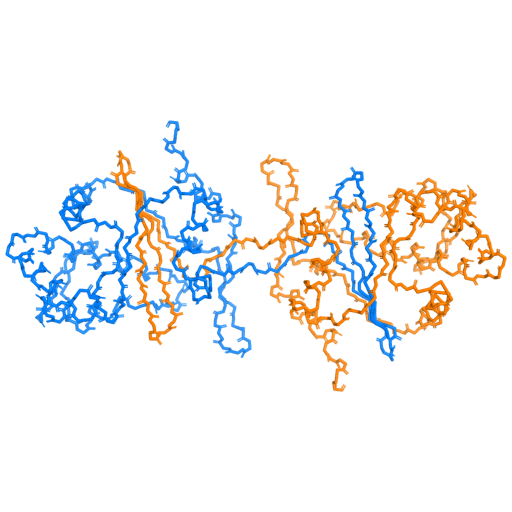 N N . GLY B 1 154 ? -2.809 -19.641 -28.953 1 87.44 154 GLY B N 1
ATOM 3124 C CA . GLY B 1 154 ? -3.182 -18.688 -27.922 1 87.44 154 GLY B CA 1
ATOM 3125 C C . GLY B 1 154 ? -3.49 -19.328 -26.594 1 87.44 154 GLY B C 1
ATOM 3126 O O . GLY B 1 154 ? -3.799 -18.641 -25.609 1 87.44 154 GLY B O 1
ATOM 3127 N N . LEU B 1 155 ? -3.283 -20.641 -26.469 1 89.75 155 LEU B N 1
ATOM 3128 C CA . LEU B 1 155 ? -3.615 -21.375 -25.25 1 89.75 155 LEU B CA 1
ATOM 3129 C C . LEU B 1 155 ? -2.656 -21.031 -24.125 1 89.75 155 LEU B C 1
ATOM 3131 O O . LEU B 1 155 ? -3.037 -21.047 -22.953 1 89.75 155 LEU B O 1
ATOM 3135 N N . LEU B 1 156 ? -1.442 -20.75 -24.562 1 92.25 156 LEU B N 1
ATOM 3136 C CA . LEU B 1 156 ? -0.383 -20.5 -23.578 1 92.25 156 LEU B CA 1
ATOM 3137 C C . LEU B 1 156 ? 0.481 -19.312 -24.016 1 92.25 156 LEU B C 1
ATOM 3139 O O . LEU B 1 156 ? 0.971 -19.281 -25.141 1 92.25 156 LEU B O 1
ATOM 3143 N N . HIS B 1 157 ? 0.508 -18.297 -23.203 1 93.5 157 HIS B N 1
ATOM 3144 C CA . HIS B 1 157 ? 1.434 -17.203 -23.422 1 93.5 157 HIS B CA 1
ATOM 3145 C C . HIS B 1 157 ? 2.674 -17.344 -22.547 1 93.5 157 HIS B C 1
ATOM 3147 O O . HIS B 1 157 ? 2.572 -17.375 -21.312 1 93.5 157 HIS B O 1
ATOM 3153 N N . THR B 1 158 ? 3.844 -17.531 -23.156 1 94.94 158 THR B N 1
ATOM 3154 C CA . THR B 1 158 ? 5.039 -17.828 -22.375 1 94.94 158 THR B CA 1
ATOM 3155 C C . THR B 1 158 ? 6.281 -17.234 -23.031 1 94.94 158 THR B C 1
ATOM 3157 O O . THR B 1 158 ? 6.285 -16.984 -24.234 1 94.94 158 THR B O 1
ATOM 3160 N N . SER B 1 159 ? 7.219 -16.875 -22.172 1 94.5 159 SER B N 1
ATOM 3161 C CA . SER B 1 159 ? 8.516 -16.422 -22.656 1 94.5 159 SER B CA 1
ATOM 3162 C C . SER B 1 159 ? 9.453 -17.594 -22.922 1 94.5 159 SER B C 1
ATOM 3164 O O . SER B 1 159 ? 10.586 -17.391 -23.375 1 94.5 159 SER B O 1
ATOM 3166 N N . ILE B 1 160 ? 9.023 -18.812 -22.734 1 92.81 160 ILE B N 1
ATOM 3167 C CA . ILE B 1 160 ? 9.852 -20.016 -22.812 1 92.81 160 ILE B CA 1
ATOM 3168 C C . ILE B 1 160 ? 9.578 -20.75 -24.125 1 92.81 160 ILE B C 1
ATOM 3170 O O . ILE B 1 160 ? 8.422 -20.969 -24.484 1 92.81 160 ILE B O 1
ATOM 3174 N N . GLN B 1 161 ? 10.695 -21.062 -24.75 1 91 161 GLN B N 1
ATOM 3175 C CA . GLN B 1 161 ? 10.547 -21.844 -25.969 1 91 161 GLN B CA 1
ATOM 3176 C C . GLN B 1 161 ? 10.023 -23.25 -25.688 1 91 161 GLN B C 1
ATOM 3178 O O . GLN B 1 161 ? 10.32 -23.812 -24.625 1 91 161 GLN B O 1
ATOM 3183 N N . PHE B 1 162 ? 9.344 -23.828 -26.703 1 86.88 162 PHE B N 1
ATOM 3184 C CA . PHE B 1 162 ? 8.609 -25.062 -26.531 1 86.88 162 PHE B CA 1
ATOM 3185 C C . PHE B 1 162 ? 9.539 -26.188 -26.062 1 86.88 162 PHE B C 1
ATOM 3187 O O . PHE B 1 162 ? 9.234 -26.891 -25.094 1 86.88 162 PHE B O 1
ATOM 3194 N N . PRO B 1 163 ? 10.672 -26.391 -26.703 1 88.5 163 PRO B N 1
ATOM 3195 C CA . PRO B 1 163 ? 11.555 -27.453 -26.234 1 88.5 163 PRO B CA 1
ATOM 3196 C C . PRO B 1 163 ? 11.977 -27.266 -24.781 1 88.5 163 PRO B C 1
ATOM 3198 O O . PRO B 1 163 ? 12.094 -28.234 -24.031 1 88.5 163 PRO B O 1
ATOM 3201 N N . GLN B 1 164 ? 12.219 -26.016 -24.422 1 90.88 164 GLN B N 1
ATOM 3202 C CA . GLN B 1 164 ? 12.609 -25.703 -23.047 1 90.88 164 GLN B CA 1
ATOM 3203 C C . GLN B 1 164 ? 11.461 -25.969 -22.078 1 90.88 164 GLN B C 1
ATOM 3205 O O . GLN B 1 164 ? 11.688 -26.375 -20.938 1 90.88 164 GLN B O 1
ATOM 3210 N N . LEU B 1 165 ? 10.242 -25.734 -22.516 1 90.88 165 LEU B N 1
ATOM 3211 C CA . LEU B 1 165 ? 9.078 -26 -21.688 1 90.88 165 LEU B CA 1
ATOM 3212 C C . LEU B 1 165 ? 8.969 -27.484 -21.344 1 90.88 165 LEU B C 1
ATOM 3214 O O . LEU B 1 165 ? 8.672 -27.828 -20.188 1 90.88 165 LEU B O 1
ATOM 3218 N N . ILE B 1 166 ? 9.227 -28.312 -22.281 1 88.31 166 ILE B N 1
ATOM 3219 C CA . ILE B 1 166 ? 9.156 -29.766 -22.078 1 88.31 166 ILE B CA 1
ATOM 3220 C C . ILE B 1 166 ? 10.211 -30.188 -21.062 1 88.31 166 ILE B C 1
ATOM 3222 O O . ILE B 1 166 ? 9.922 -30.984 -20.156 1 88.31 166 ILE B O 1
ATOM 3226 N N . THR B 1 167 ? 11.406 -29.609 -21.281 1 88.38 1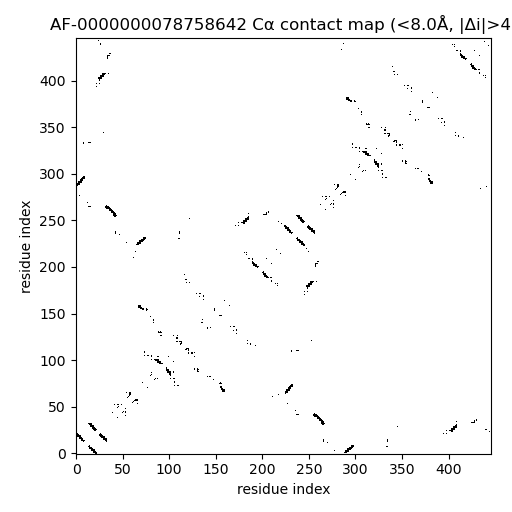67 THR B N 1
ATOM 3227 C CA . THR B 1 167 ? 12.484 -29.922 -20.359 1 88.38 167 THR B CA 1
ATOM 3228 C C . THR B 1 167 ? 12.117 -29.5 -18.938 1 88.38 167 THR B C 1
ATOM 3230 O O . THR B 1 167 ? 12.406 -30.203 -17.969 1 88.38 167 THR B O 1
ATOM 3233 N N . MET B 1 168 ? 11.508 -28.344 -18.844 1 87.88 168 MET B N 1
ATOM 3234 C CA . MET B 1 168 ? 11.109 -27.812 -17.531 1 87.88 168 MET B CA 1
ATOM 3235 C C . MET B 1 168 ? 10.062 -28.703 -16.891 1 87.88 168 MET B C 1
ATOM 3237 O O . MET B 1 168 ? 10.086 -28.922 -15.672 1 87.88 168 MET B O 1
ATOM 3241 N N . ILE B 1 169 ? 9.117 -29.203 -17.656 1 88.44 169 ILE B N 1
ATOM 3242 C CA . ILE B 1 169 ? 8.078 -30.078 -17.141 1 88.44 169 ILE B CA 1
ATOM 3243 C C . ILE B 1 169 ? 8.703 -31.344 -16.562 1 88.44 169 ILE B C 1
ATOM 3245 O O . ILE B 1 169 ? 8.367 -31.75 -15.438 1 88.44 169 ILE B O 1
ATOM 3249 N N . HIS B 1 170 ? 9.633 -31.891 -17.25 1 88 170 HIS B N 1
ATOM 3250 C CA . HIS B 1 170 ? 10.305 -33.094 -16.781 1 88 170 HIS B CA 1
ATOM 3251 C C . HIS B 1 170 ? 11.102 -32.812 -15.508 1 88 170 HIS B C 1
ATOM 3253 O O . HIS B 1 170 ? 11.117 -33.656 -14.594 1 88 170 HIS B O 1
ATOM 3259 N N . ARG B 1 171 ? 11.742 -31.703 -15.539 1 85.5 171 ARG B N 1
ATOM 3260 C CA . ARG B 1 171 ? 12.516 -31.328 -14.352 1 85.5 171 ARG B CA 1
ATOM 3261 C C . ARG B 1 171 ? 11.602 -31.156 -13.141 1 85.5 171 ARG B C 1
ATOM 3263 O O . ARG B 1 171 ? 11.953 -31.547 -12.031 1 85.5 171 ARG B O 1
ATOM 3270 N N . PHE B 1 172 ? 10.531 -30.531 -13.391 1 85.75 172 PHE B N 1
ATOM 3271 C CA . PHE B 1 172 ? 9.578 -30.297 -12.312 1 85.75 172 PHE B CA 1
ATOM 3272 C C . PHE B 1 172 ? 9.078 -31.625 -11.734 1 85.75 172 PHE B C 1
ATOM 3274 O O . PHE B 1 172 ? 9 -31.781 -10.516 1 85.75 172 PHE B O 1
ATOM 3281 N N . ILE B 1 173 ? 8.703 -32.562 -12.539 1 85.62 173 ILE B N 1
ATOM 3282 C CA . ILE B 1 173 ? 8.172 -33.844 -12.109 1 85.62 173 ILE B CA 1
ATOM 3283 C C . ILE B 1 173 ? 9.234 -34.594 -11.32 1 85.62 173 ILE B C 1
ATOM 3285 O O . ILE B 1 173 ? 8.93 -35.25 -10.305 1 85.62 173 ILE B O 1
ATOM 3289 N N . ARG B 1 174 ? 10.414 -34.5 -11.789 1 82.5 174 ARG B N 1
ATOM 3290 C CA . ARG B 1 174 ? 11.508 -35.188 -11.094 1 82.5 174 ARG B CA 1
ATOM 3291 C C . ARG B 1 174 ? 11.711 -34.594 -9.703 1 82.5 174 ARG B C 1
ATOM 3293 O O . ARG B 1 174 ? 11.969 -35.312 -8.75 1 82.5 174 ARG B O 1
ATOM 3300 N N . MET B 1 175 ? 11.555 -33.312 -9.633 1 78.81 175 MET B N 1
ATOM 3301 C CA . MET B 1 175 ? 11.82 -32.625 -8.375 1 78.81 175 MET B CA 1
ATOM 3302 C C . MET B 1 175 ? 10.68 -32.812 -7.391 1 78.81 175 MET B C 1
ATOM 3304 O O . MET B 1 175 ? 10.852 -32.625 -6.184 1 78.81 175 MET B O 1
ATOM 3308 N N . GLN B 1 176 ? 9.477 -33.094 -7.918 1 75.62 176 GLN B N 1
ATOM 3309 C CA . GLN B 1 176 ? 8.32 -33.312 -7.051 1 75.62 176 GLN B CA 1
ATOM 3310 C C . GLN B 1 176 ? 8.594 -34.406 -6.027 1 75.62 176 GLN B C 1
ATOM 3312 O O . GLN B 1 176 ? 7.984 -34.438 -4.957 1 75.62 176 GLN B O 1
ATOM 3317 N N . GLN B 1 177 ? 9.477 -35.219 -6.391 1 72.94 177 GLN B N 1
ATOM 3318 C CA . GLN B 1 177 ? 9.836 -36.312 -5.512 1 72.94 177 GLN B CA 1
ATOM 3319 C C . GLN B 1 177 ? 10.766 -35.844 -4.391 1 72.94 177 GLN B C 1
ATOM 3321 O O . GLN B 1 177 ? 10.93 -36.562 -3.387 1 72.94 177 GLN B O 1
ATOM 3326 N N . LEU B 1 178 ? 11.172 -34.531 -4.586 1 74.5 178 LEU B N 1
ATOM 3327 C CA . LEU B 1 178 ? 12.07 -33.969 -3.588 1 74.5 178 LEU B CA 1
ATOM 3328 C C . LEU B 1 178 ? 11.32 -33 -2.664 1 74.5 178 LEU B C 1
ATOM 3330 O O . LEU B 1 178 ? 10.312 -32.406 -3.059 1 74.5 178 LEU B O 1
ATOM 3334 N N . PRO B 1 179 ? 11.766 -32.969 -1.467 1 74.12 179 PRO B N 1
ATOM 3335 C CA . PRO B 1 179 ? 11.148 -31.984 -0.574 1 74.12 179 PRO B CA 1
ATOM 3336 C C . PRO B 1 179 ? 11.273 -30.562 -1.1 1 74.12 179 PRO B C 1
ATOM 3338 O O . PRO B 1 179 ? 12.289 -30.203 -1.69 1 74.12 179 PRO B O 1
ATOM 3341 N N . SER B 1 180 ? 10.18 -29.953 -1.202 1 75.69 180 SER B N 1
ATOM 3342 C CA . SER B 1 180 ? 10.164 -28.562 -1.646 1 75.69 180 SER B CA 1
ATOM 3343 C C . SER B 1 180 ? 9.633 -27.641 -0.556 1 75.69 180 SER B C 1
ATOM 3345 O O . SER B 1 180 ? 8.922 -28.078 0.348 1 75.69 180 SER B O 1
ATOM 3347 N N . LYS B 1 181 ? 10.18 -26.469 -0.626 1 79.69 181 LYS B N 1
ATOM 3348 C CA . LYS B 1 181 ? 9.602 -25.438 0.229 1 79.69 181 LYS B CA 1
ATOM 3349 C C . LYS B 1 181 ? 8.383 -24.797 -0.429 1 79.69 181 LYS B C 1
ATOM 3351 O O . LYS B 1 181 ? 8.469 -24.281 -1.543 1 79.69 181 LYS B O 1
ATOM 3356 N N . LYS B 1 182 ? 7.344 -25.062 0.182 1 82.62 182 LYS B N 1
ATOM 3357 C CA . LYS B 1 182 ? 6.105 -24.5 -0.345 1 82.62 182 LYS B CA 1
ATOM 3358 C C . LYS B 1 182 ? 5.543 -23.438 0.592 1 82.62 182 LYS B C 1
ATOM 3360 O O . LYS B 1 182 ? 5.594 -23.594 1.814 1 82.62 182 LYS B O 1
ATOM 3365 N N . LEU B 1 183 ? 5.172 -22.328 -0.053 1 84.94 183 LEU B N 1
ATOM 3366 C CA . LEU B 1 183 ? 4.566 -21.266 0.729 1 84.94 183 LEU B CA 1
ATOM 3367 C C . LEU B 1 183 ? 3.346 -20.688 0.013 1 84.94 183 LEU B C 1
ATOM 3369 O O . LEU B 1 183 ? 3.375 -20.484 -1.201 1 84.94 183 LEU B O 1
ATOM 3373 N N . PHE B 1 184 ? 2.299 -20.656 0.716 1 83.88 184 PHE B N 1
ATOM 3374 C CA . PHE B 1 184 ? 1.092 -20.016 0.214 1 83.88 184 PHE B CA 1
ATOM 3375 C C . PHE B 1 184 ? 0.926 -18.625 0.824 1 83.88 184 PHE B C 1
ATOM 3377 O O . PHE B 1 184 ? 0.994 -18.469 2.045 1 83.88 184 PHE B O 1
ATOM 3384 N N . LEU B 1 185 ? 0.743 -17.641 -0.039 1 83.75 185 LEU B N 1
ATOM 3385 C CA . LEU B 1 185 ? 0.588 -16.266 0.421 1 83.75 185 LEU B CA 1
ATOM 3386 C C . LEU B 1 185 ? -0.733 -15.68 -0.062 1 83.75 185 LEU B C 1
ATOM 3388 O O . LEU B 1 185 ? -1.081 -15.805 -1.238 1 83.75 185 LEU B O 1
ATOM 3392 N N . PRO B 1 186 ? -1.385 -15.039 0.964 1 81.94 186 PRO B N 1
ATOM 3393 C CA . PRO B 1 186 ? -0.963 -14.695 2.322 1 81.94 186 PRO B CA 1
ATOM 3394 C C . PRO B 1 186 ? -0.998 -15.891 3.273 1 81.94 186 PRO B C 1
ATOM 3396 O O . PRO B 1 186 ? -1.697 -16.875 3.014 1 81.94 186 PRO B O 1
ATOM 3399 N N . LEU B 1 187 ? -0.107 -15.766 4.305 1 80.75 187 LEU B N 1
ATOM 3400 C CA . LEU B 1 187 ? -0.032 -16.812 5.316 1 80.75 187 LEU B CA 1
ATOM 3401 C C . LEU B 1 187 ? -1.365 -16.969 6.043 1 80.75 187 LEU B C 1
ATOM 3403 O O . LEU B 1 187 ? -2.146 -16.016 6.121 1 80.75 187 LEU B O 1
ATOM 3407 N N . THR B 1 188 ? -1.386 -18.234 6.512 1 73.81 188 THR B N 1
ATOM 3408 C CA . THR B 1 188 ? -2.572 -18.484 7.32 1 73.81 188 THR B CA 1
ATOM 3409 C C . THR B 1 188 ? -2.641 -17.531 8.5 1 73.81 188 THR B C 1
ATOM 3411 O O . THR B 1 188 ? -1.614 -17.203 9.109 1 73.81 188 THR B O 1
ATOM 3414 N N . ASP B 1 189 ? -3.812 -16.938 8.758 1 70.19 189 ASP B N 1
ATOM 3415 C CA . ASP B 1 189 ? -4.121 -16.078 9.906 1 70.19 189 ASP B CA 1
ATOM 3416 C C . ASP B 1 189 ? -3.479 -14.703 9.758 1 70.19 189 ASP B C 1
ATOM 3418 O O . ASP B 1 189 ? -3.223 -14.023 10.758 1 70.19 189 ASP B O 1
ATOM 3422 N N . THR B 1 190 ? -2.951 -14.43 8.641 1 72.31 190 THR B N 1
ATOM 3423 C CA . THR B 1 190 ? -2.346 -13.117 8.445 1 72.31 190 THR B CA 1
ATOM 3424 C C . THR B 1 190 ? -3.225 -12.242 7.551 1 72.31 190 THR B C 1
ATOM 3426 O O . THR B 1 190 ? -2.732 -11.32 6.906 1 72.31 190 THR B O 1
ATOM 3429 N N . PHE B 1 191 ? -4.375 -12.734 7.371 1 67.38 191 PHE B N 1
ATOM 3430 C CA . PHE B 1 191 ? -5.273 -11.93 6.555 1 67.38 191 PHE B CA 1
ATOM 3431 C C . PHE B 1 191 ? -6.68 -11.93 7.137 1 67.38 191 PHE B C 1
ATOM 3433 O O . PHE B 1 191 ? -7.016 -12.781 7.969 1 67.38 191 PHE B O 1
ATOM 3440 N N . ARG B 1 192 ? -7.32 -10.836 6.926 1 65.31 192 ARG B N 1
ATOM 3441 C CA . ARG B 1 192 ? -8.727 -10.719 7.297 1 65.31 192 ARG B CA 1
ATOM 3442 C C . ARG B 1 192 ? -9.586 -10.359 6.086 1 65.31 192 ARG B C 1
ATOM 3444 O O . ARG B 1 192 ? -9.125 -9.672 5.176 1 65.31 192 ARG B O 1
ATOM 3451 N N . VAL B 1 193 ? -10.641 -11.086 6.074 1 61.19 193 VAL B N 1
ATOM 3452 C CA . VAL B 1 193 ? -11.602 -10.797 5.016 1 61.19 193 VAL B CA 1
ATOM 3453 C C . VAL B 1 193 ? -12.539 -9.672 5.461 1 61.19 193 VAL B C 1
ATOM 3455 O O . VAL B 1 193 ? -13.125 -9.742 6.543 1 61.19 193 VAL B O 1
ATOM 3458 N N . VAL B 1 194 ? -12.359 -8.5 4.859 1 53.31 194 VAL B N 1
ATOM 3459 C CA . VAL B 1 194 ? -13.203 -7.359 5.199 1 53.31 194 VAL B CA 1
ATOM 3460 C C . VAL B 1 194 ? -14.242 -7.148 4.105 1 53.31 194 VAL B C 1
ATOM 3462 O O . VAL B 1 194 ? -13.93 -7.215 2.916 1 53.31 194 VAL B O 1
ATOM 3465 N N . ASN B 1 195 ? -15.438 -7.23 4.453 1 50.59 195 ASN B N 1
ATOM 3466 C CA . ASN B 1 195 ? -16.531 -6.961 3.525 1 50.59 195 ASN B CA 1
ATOM 3467 C C . ASN B 1 195 ? -16.672 -5.469 3.244 1 50.59 195 ASN B C 1
ATOM 3469 O O . ASN B 1 195 ? -16.797 -4.668 4.172 1 50.59 195 ASN B O 1
ATOM 3473 N N . ARG B 1 196 ? -16.094 -5.027 2.123 1 46.78 196 ARG B N 1
ATOM 3474 C CA . ARG B 1 196 ? -16.297 -3.621 1.781 1 46.78 196 ARG B CA 1
ATOM 3475 C C . ARG B 1 196 ? -17.688 -3.383 1.218 1 46.78 196 ARG B C 1
ATOM 3477 O O . ARG B 1 196 ? -18.375 -4.328 0.828 1 46.78 196 ARG B O 1
ATOM 3484 N N . GLU B 1 197 ? -18.219 -2.113 1.408 1 46.25 197 GLU B N 1
ATOM 3485 C CA . GLU B 1 197 ? -19.562 -1.751 1.008 1 46.25 197 GLU B CA 1
ATOM 3486 C C . GLU B 1 197 ? -19.906 -2.312 -0.37 1 46.25 197 GLU B C 1
ATOM 3488 O O . GLU B 1 197 ? -21.047 -2.697 -0.626 1 46.25 197 GLU B O 1
ATOM 3493 N N . ASP B 1 198 ? -19.062 -2.139 -1.196 1 43.53 198 ASP B N 1
ATOM 3494 C CA . ASP B 1 198 ? -19.469 -2.588 -2.527 1 43.53 198 ASP B CA 1
ATOM 3495 C C . ASP B 1 198 ? -19.344 -4.105 -2.656 1 43.53 198 ASP B C 1
ATOM 3497 O O . ASP B 1 198 ? -19.328 -4.641 -3.768 1 43.53 198 ASP B O 1
ATOM 3501 N N . LYS B 1 199 ? -19.406 -4.883 -1.615 1 46.81 199 LYS B N 1
ATOM 3502 C CA . LYS B 1 199 ? -19.516 -6.336 -1.568 1 46.81 199 LYS B CA 1
ATOM 3503 C C . LYS B 1 199 ? -18.219 -7.004 -2.002 1 46.81 199 LYS B C 1
ATOM 3505 O O . LYS B 1 199 ? -18.188 -8.211 -2.25 1 46.81 199 LYS B O 1
ATOM 3510 N N . LYS B 1 200 ? -17.281 -6.164 -2.35 1 50.28 200 LYS B N 1
ATOM 3511 C CA . LYS B 1 200 ? -16.062 -6.895 -2.707 1 50.28 200 LYS B CA 1
ATOM 3512 C C . LYS B 1 200 ? -15.219 -7.191 -1.474 1 50.28 200 LYS B C 1
ATOM 3514 O O . LYS B 1 200 ? -15.055 -6.328 -0.609 1 50.28 200 LYS B O 1
ATOM 3519 N N . LYS B 1 201 ? -15.258 -8.5 -1.208 1 54.56 201 LYS B N 1
ATOM 3520 C CA . LYS B 1 201 ? -14.414 -8.984 -0.117 1 54.56 201 LYS B CA 1
ATOM 3521 C C . LYS B 1 201 ? -12.969 -8.539 -0.303 1 54.56 201 LYS B C 1
ATOM 3523 O O . LYS B 1 201 ? -12.391 -8.727 -1.376 1 54.56 201 LYS B O 1
ATOM 3528 N N . VAL B 1 202 ? -12.695 -7.539 0.49 1 55.38 202 VAL B N 1
ATOM 3529 C CA . VAL B 1 202 ? -11.297 -7.121 0.438 1 55.38 202 VAL B CA 1
ATOM 3530 C C . VAL B 1 202 ? -10.484 -7.875 1.489 1 55.38 202 VAL B C 1
ATOM 3532 O O . VAL B 1 202 ? -10.938 -8.047 2.625 1 55.38 202 VAL B O 1
ATOM 3535 N N . ILE B 1 203 ? -9.523 -8.586 1.039 1 61.59 203 ILE B N 1
ATOM 3536 C CA . ILE B 1 203 ? -8.633 -9.305 1.948 1 61.59 203 ILE B CA 1
ATOM 3537 C C . ILE B 1 203 ? -7.48 -8.391 2.363 1 61.59 203 ILE B C 1
ATOM 3539 O O . ILE B 1 203 ? -6.758 -7.867 1.514 1 61.59 203 ILE B O 1
ATOM 3543 N N . VAL B 1 204 ? -7.504 -8.078 3.674 1 60.12 204 VAL B N 1
ATOM 3544 C CA . VAL B 1 204 ? -6.422 -7.273 4.23 1 60.12 204 VAL B CA 1
ATOM 3545 C C . VAL B 1 204 ? -5.324 -8.188 4.77 1 60.12 204 VAL B C 1
ATOM 3547 O O . VAL B 1 204 ? -5.594 -9.094 5.559 1 60.12 204 VAL B O 1
ATOM 3550 N N . ILE B 1 205 ? -4.133 -8 4.277 1 69.12 205 ILE B N 1
ATOM 3551 C CA . ILE B 1 205 ? -3.045 -8.93 4.578 1 69.12 205 ILE B CA 1
ATOM 3552 C C . ILE B 1 205 ? -2.012 -8.234 5.465 1 69.12 205 ILE B C 1
ATOM 3554 O O . ILE B 1 205 ? -1.71 -7.055 5.27 1 69.12 205 ILE B O 1
ATOM 3558 N N . ASP B 1 206 ? -1.69 -8.898 6.531 1 64.94 206 ASP B N 1
ATOM 3559 C CA . ASP B 1 206 ? -0.53 -8.477 7.309 1 64.94 206 ASP B CA 1
ATOM 3560 C C . ASP B 1 206 ? 0.755 -8.609 6.496 1 64.94 206 ASP B C 1
ATOM 3562 O O . ASP B 1 206 ? 1.363 -9.68 6.453 1 64.94 206 ASP B O 1
ATOM 3566 N N . PHE B 1 207 ? 1.184 -7.609 5.969 1 67.19 207 PHE B N 1
ATOM 3567 C CA . PHE B 1 207 ? 2.246 -7.625 4.969 1 67.19 207 PHE B CA 1
ATOM 3568 C C . PHE B 1 207 ? 3.596 -7.91 5.621 1 67.19 207 PHE B C 1
ATOM 3570 O O . PHE B 1 207 ? 4.41 -8.648 5.066 1 67.19 207 PHE B O 1
ATOM 3577 N N . THR B 1 208 ? 3.729 -7.32 6.781 1 62.44 208 THR B N 1
ATOM 3578 C CA . THR B 1 208 ? 5.031 -7.453 7.422 1 62.44 208 THR B CA 1
ATOM 3579 C C . THR B 1 208 ? 5.34 -8.922 7.715 1 62.44 208 THR B C 1
ATOM 3581 O O . THR B 1 208 ? 6.438 -9.398 7.422 1 62.44 208 THR B O 1
ATOM 3584 N N . ARG B 1 209 ? 4.398 -9.602 8.242 1 71.19 209 ARG B N 1
ATOM 3585 C CA . ARG B 1 209 ? 4.594 -11.016 8.555 1 71.19 209 ARG B CA 1
ATOM 3586 C C . ARG B 1 209 ? 4.824 -11.828 7.285 1 71.19 209 ARG B C 1
ATOM 3588 O O . ARG B 1 209 ? 5.668 -12.727 7.262 1 71.19 209 ARG B O 1
ATOM 3595 N N . ASN B 1 210 ? 4.055 -11.523 6.27 1 78.81 210 ASN B N 1
ATOM 3596 C CA . ASN B 1 210 ? 4.18 -12.25 5.012 1 78.81 210 ASN B CA 1
ATOM 3597 C C . ASN B 1 210 ? 5.531 -11.992 4.352 1 78.81 210 ASN B C 1
ATOM 3599 O O . ASN B 1 210 ? 6.172 -12.922 3.854 1 78.81 210 ASN B O 1
ATOM 3603 N N . ARG B 1 211 ? 5.93 -10.781 4.414 1 71.62 211 ARG B N 1
ATOM 3604 C CA . ARG B 1 211 ? 7.215 -10.438 3.82 1 71.62 211 ARG B CA 1
ATOM 3605 C C . ARG B 1 211 ? 8.359 -11.133 4.547 1 71.62 211 ARG B C 1
ATOM 3607 O O . ARG B 1 211 ? 9.297 -11.625 3.912 1 71.62 211 ARG B O 1
ATOM 3614 N N . ASN B 1 212 ? 8.336 -11.156 5.824 1 73.69 212 ASN B N 1
ATOM 3615 C CA . ASN B 1 212 ? 9.391 -11.789 6.609 1 73.69 212 ASN B CA 1
ATOM 3616 C C . ASN B 1 212 ? 9.508 -13.273 6.301 1 73.69 212 ASN B C 1
ATOM 3618 O O . ASN B 1 212 ? 10.609 -13.789 6.098 1 73.69 212 ASN B O 1
ATOM 3622 N N . VAL B 1 213 ? 8.383 -13.906 6.246 1 79.44 213 VAL B N 1
ATOM 3623 C CA . VAL B 1 213 ? 8.383 -15.344 5.98 1 79.44 213 VAL B CA 1
ATOM 3624 C C . VAL B 1 213 ? 8.836 -15.602 4.547 1 79.44 213 VAL B C 1
ATOM 3626 O O . VAL B 1 213 ? 9.578 -16.547 4.285 1 79.44 213 VAL B O 1
ATOM 3629 N N . LEU B 1 214 ? 8.383 -14.742 3.668 1 81.5 214 LEU B N 1
ATOM 3630 C CA . LEU B 1 214 ? 8.781 -14.859 2.27 1 81.5 214 LEU B CA 1
ATOM 3631 C C . LEU B 1 214 ? 10.289 -14.742 2.121 1 81.5 214 LEU B C 1
ATOM 3633 O O . LEU B 1 214 ? 10.914 -15.531 1.409 1 81.5 214 LEU B O 1
ATOM 3637 N N . HIS B 1 215 ? 10.836 -13.812 2.801 1 74.75 215 HIS B N 1
ATOM 3638 C CA . HIS B 1 215 ? 12.281 -13.609 2.727 1 74.75 215 HIS B CA 1
ATOM 3639 C C . HIS B 1 215 ? 13.031 -14.789 3.332 1 74.75 215 HIS B C 1
ATOM 3641 O O . HIS B 1 215 ? 14.078 -15.188 2.82 1 74.75 215 HIS B O 1
ATOM 3647 N N . GLN B 1 216 ? 12.523 -15.281 4.418 1 77.75 216 GLN B N 1
ATOM 3648 C CA . GLN B 1 216 ? 13.156 -16.422 5.07 1 77.75 216 GLN B CA 1
ATOM 3649 C C . GLN B 1 216 ? 13.156 -17.641 4.156 1 77.75 216 GLN B C 1
ATOM 3651 O O . GLN B 1 216 ? 14.156 -18.359 4.062 1 77.75 216 GLN B O 1
ATOM 3656 N N . VAL B 1 217 ? 12.062 -17.797 3.496 1 75.56 217 VAL B N 1
ATOM 3657 C CA . VAL B 1 217 ? 11.906 -18.984 2.662 1 75.56 217 VAL B CA 1
ATOM 3658 C C . VAL B 1 217 ? 12.695 -18.812 1.364 1 75.56 217 VAL B C 1
ATOM 3660 O O . VAL B 1 217 ? 13.312 -19.75 0.873 1 75.56 217 VAL B O 1
ATOM 3663 N N . ALA B 1 218 ? 12.641 -17.562 0.938 1 70.31 218 ALA B N 1
ATOM 3664 C CA . ALA B 1 218 ? 13.297 -17.297 -0.343 1 70.31 218 ALA B CA 1
ATOM 3665 C C . ALA B 1 218 ? 14.805 -17.141 -0.168 1 70.31 218 ALA B C 1
ATOM 3667 O O . ALA B 1 218 ? 15.578 -17.531 -1.043 1 70.31 218 ALA B O 1
ATOM 3668 N N . MET B 1 219 ? 15.336 -16.328 0.966 1 60.44 219 MET B N 1
ATOM 3669 C CA . MET B 1 219 ? 16.75 -16.031 1.188 1 60.44 219 MET B CA 1
ATOM 3670 C C . MET B 1 219 ? 17.438 -17.203 1.885 1 60.44 219 MET B C 1
ATOM 3672 O O . MET B 1 219 ? 18.656 -17.344 1.818 1 60.44 219 MET B O 1
ATOM 3676 N N . GLU B 1 220 ? 16.922 -17.688 2.975 1 53.44 220 GLU B N 1
ATOM 3677 C CA . GLU B 1 220 ? 17.672 -18.797 3.572 1 53.44 220 GLU B CA 1
ATOM 3678 C C . GLU B 1 220 ? 18.422 -19.578 2.512 1 53.44 220 GLU B C 1
ATOM 3680 O O . GLU B 1 220 ? 19.359 -20.312 2.832 1 53.44 220 GLU B O 1
ATOM 3685 N N . LYS B 1 221 ? 18.234 -19.594 1.314 1 46.56 221 LYS B N 1
ATOM 3686 C CA . LYS B 1 221 ? 19.094 -20.406 0.463 1 46.56 221 LYS B CA 1
ATOM 3687 C C . LYS B 1 221 ? 20.406 -19.719 0.161 1 46.56 221 LYS B C 1
ATOM 3689 O O . LYS B 1 221 ? 21.281 -20.266 -0.516 1 46.56 221 LYS B O 1
ATOM 3694 N N . ALA B 1 222 ? 20.609 -18.344 0.12 1 36.22 222 ALA B N 1
ATOM 3695 C CA . ALA B 1 222 ? 21.906 -17.922 -0.373 1 36.22 222 ALA B CA 1
ATOM 3696 C C . ALA B 1 222 ? 23.016 -18.281 0.616 1 36.22 222 ALA B C 1
ATOM 3698 O O . ALA B 1 222 ? 24.203 -18.094 0.332 1 36.22 222 ALA B O 1
ATOM 3699 N N . ASN B 1 223 ? 22.797 -18.469 1.801 1 29.33 223 ASN B N 1
ATOM 3700 C CA . ASN B 1 223 ? 23.938 -19.062 2.475 1 29.33 223 ASN B CA 1
ATOM 3701 C C . ASN B 1 223 ? 23.969 -20.578 2.289 1 29.33 223 ASN B C 1
ATOM 3703 O O . ASN B 1 223 ? 22.938 -21.25 2.404 1 29.33 223 ASN B O 1
#

Nearest PDB structures (foldseek):
  6uex-assembly1_A  TM=5.719E-01  e=4.435E-09  Staphylococcus aureus subsp. aureus N315
  3pe5-assembly2_B  TM=5.645E-01  e=2.808E-07  [Clostridium] leptum DSM 753
  3owq-assembly3_C  TM=5.736E-01  e=2.494E-07  Listeria innocua
  3tfl-assembly1_A  TM=5.600E-01  e=4.289E-06  Streptococcus pneumoniae
  3tel-assembly1_A  TM=5.401E-01  e=2.538E-05  Streptococcus pneumoniae

Solvent-accessible surface area (backbone atoms only — not comparable to full-atom values): 24079 Å² total; per-residue (Å²): 94,32,32,36,37,33,45,37,28,79,88,78,69,44,32,38,38,36,39,39,31,68,47,97,66,34,34,40,37,37,36,41,29,58,37,46,52,79,33,67,21,48,33,52,38,34,73,75,59,28,68,72,47,44,52,46,42,36,36,64,77,66,61,39,76,63,81,38,40,38,39,34,36,48,66,36,49,43,51,48,39,45,71,76,24,64,86,27,50,70,29,60,52,98,92,42,74,45,81,35,44,32,68,50,52,48,55,58,63,47,81,54,83,44,91,81,76,41,76,59,42,57,55,48,37,48,33,47,51,52,32,49,50,59,52,39,66,36,70,74,39,34,52,52,49,52,50,49,43,67,76,36,62,82,45,55,50,57,75,60,54,68,74,56,46,54,53,48,52,52,50,49,58,62,45,65,78,41,87,58,51,71,45,59,36,69,41,88,89,33,55,43,81,40,78,39,92,85,67,47,70,40,54,49,62,48,36,69,64,41,48,52,51,46,43,50,68,65,46,62,65,78,109,95,33,32,38,36,34,45,36,28,79,86,79,67,46,30,39,38,37,40,39,31,67,48,99,65,36,32,40,37,36,35,41,27,57,38,46,53,78,32,69,21,48,34,52,38,34,72,75,61,28,67,68,47,44,52,46,42,36,38,66,76,65,62,39,75,62,80,39,40,38,38,35,36,50,68,36,49,41,50,48,39,45,71,77,26,62,85,27,48,69,29,59,53,97,93,42,74,44,81,36,42,32,68,49,52,46,56,58,60,48,83,55,83,44,91,79,76,42,75,59,44,57,56,49,36,48,33,47,50,52,32,49,51,58,53,38,65,36,70,75,40,34,54,53,49,52,51,50,44,68,76,36,62,81,43,54,48,57,78,60,53,67,74,57,47,54,52,47,52,53,51,49,58,61,45,64,78,40,87,58,50,72,45,61,37,68,41,88,89,33,55,43,81,40,76,38,92,85,67,48,71,40,56,47,64,48,36,67,64,43,49,53,50,48,44,50,68,66,46,61,63,78,109

Radius of gyration: 28.62 Å; Cα contacts (8 Å, |Δi|>4): 700; chains: 2; bounding box: 49×86×65 Å